Protein AF-A0A9D7FK17-F1 (afdb_monomer)

Foldseek 3Di:
DPDDADQADDPVDPDRHDLVVRLCCLQLVVVLVDDDDADPLRDDAPCSDPCNVVVNQLFLRNLVSVVVVVVVCCVVPVPDDDDDFAEAEEEEAEALAQFPAPLLDDVVNVVVLVVCVVVVVVVVVCVNVCCVVPVDPGLLNCVVVVVVLCVVLVHAYEYEYEQADDDPQRHYRHLVDPVVLVVLQVCVVPHHYAYAQDSCCLVPLVSVLVRQVSSCVSNVHHHQEYEYVVLDDDPPRVVVSSVVNNRQEYASADHQQDFGHSSSRQAKDFHQRPVVRDGDSRIYHYAGEEPNNCCPRVVHDLVCVCVRLVSSSVSCRVSSGYHYYYYYSNLLSCPPPNNNSVVSVSVSSVVSLDPFDKFWPVRDPLVLQQVQLVLWQQNDPLRRPVNCCVQQNRWIWTAGPSSQKIFIFRWDDDPQAIAGEQTPPRPATAITGNPYQDDLVRSLSNVVPPDPSHPYYDGHHDPSNDYCDHDPDHDDDDDDDDDRPPDPPVVCVPVD

pLDDT: mean 92.48, std 7.86, range [49.97, 98.88]

Sequence (496 aa):
MDTKAFFATHPKYVLPFDPFAASFYMVSRYEEHLPFIKDKHDRFEAAQSLAFQKGFLHKPIVNIYAKKIREILAEAFPELQFKDKKYEYVSTIDIDNAWAFKEKGFLRTTGALLRSLSRFDFHSIVERVSVLVNKNPDPFYMYDHLFEIQNKYKICTIYFFLLGDYAENDKNVSGSRRNFQTLIKSIADYCEVGIHPSYASNTDSSKLKLEKKRLEKIVRREITKSRQHFLKLSFPATYHDLIENDITDDYTMGFADEVGFRAGICSSFYYYDLNREIQTRLRIHPFAVMDATLRFYMKVQPAEVMSYVGPLIKEVKAVNGTFMSLWHNESISNMKPWEGWKEVYEDVVKQHIKLIKHLCHTEINKSKWDNTIKLSPEGIVYAASWYLDIVSPGWEALMDDDYKFIFPLCNRSKFGFSYLYQPHFTQQGGLFSISGFPSTNKVKQFLDAIPEKYKLIEINLNTSNHIDAFNTGKVSKRRTHHLSLRKPIEGYGKLF

Nearest PDB structures (foldseek):
  3fyp-assembly1_D  TM=4.568E-01  e=4.391E-02  Neisseria meningitidis serogroup B
  1j6p-assembly1_A  TM=3.642E-01  e=9.024E-01  Thermotoga maritima
  2hrw-assembly1_A  TM=3.237E-01  e=1.789E+00  Variovorax sp. Pal2
  1ve5-assembly1_B  TM=1.486E-01  e=3.976E+00  Thermus thermophilus HB8

Mean predicted aligned error: 10.63 Å

Secondary structure (DSSP, 8-state):
--S---SB--TTSSSSB-HHHHHHHHHTTGGGGS---B-TTSPBPGGGSHHHHTT-TTS-HHHHHHHHHHHHHHHH-TT-PPPPP--EEEEEEEES-S-SSTTS-HHHHHHHHHHHHHTT-HHHHHHHHHHHTTSS--TT--HHHHHHHHHHHT-EEEEEEE-PPS-SS--S--TT-HHHHHHHHHHHTTSEEEEE--GGGGT-HHHHHHHHHHHHHHHTS---EE--GGG---TTHHHHHHHHTT--EE---S-SSS-S-TTS-SS-EEEEETTTTEEEEEEE---SEEHHIIIIIS---GGGHHHHHHHHHHHHHHTT-EEEEEEETTGGG--TT-TTHHHHHHHHHHHHH---EEE-GGG--HHHHHHHHHHSTT--GGGSHHHHHHHSTT-EEEEETTTTEEEEE-EEEETTEEEE---TT---B--EESSSSPPHHHHHHHHHTS-TTEEEE---B-TT---S-BTTB-------------S-GGGGTT--

Solvent-accessible surface area (backbone atoms only — not comparable to full-atom values): 27833 Å² total; per-residue (Å²): 130,98,66,91,83,53,60,74,44,62,84,89,44,98,48,64,36,38,64,64,62,44,34,48,45,33,63,53,41,49,73,72,78,45,96,74,77,59,49,100,73,62,28,79,54,47,79,77,34,70,39,45,74,70,73,44,26,66,36,41,51,44,47,52,47,53,51,49,52,50,52,55,46,40,72,76,35,77,84,63,82,77,85,85,66,64,62,44,56,37,46,33,36,42,38,57,43,68,42,76,63,60,85,58,50,69,69,55,50,53,55,48,46,54,53,27,59,77,66,69,37,59,66,63,43,53,54,47,50,35,32,73,73,64,77,39,79,48,56,19,62,38,61,70,60,51,50,49,51,31,68,76,66,71,50,51,51,38,40,25,44,40,44,44,71,78,47,96,86,32,70,32,55,57,66,85,38,66,70,55,38,50,52,54,34,62,46,52,75,79,34,55,60,25,39,18,40,34,68,65,29,81,82,35,61,68,47,38,55,51,34,45,51,51,51,24,67,60,64,73,46,89,58,37,34,36,31,41,45,92,48,50,61,48,84,66,58,52,61,50,52,38,49,79,61,60,30,42,35,38,54,38,52,41,45,66,58,44,72,22,25,67,44,23,31,36,59,70,46,62,44,47,42,77,93,75,76,40,78,49,81,38,31,39,38,38,29,37,42,42,54,63,19,41,49,71,59,62,58,50,52,55,91,51,46,58,74,66,51,48,57,44,52,52,48,30,53,77,61,29,25,41,46,26,38,42,41,39,44,48,42,51,35,42,46,88,94,20,61,57,31,38,58,42,53,50,53,60,54,48,53,70,72,55,48,68,41,78,34,55,48,91,69,58,59,54,69,55,48,39,50,25,37,71,58,14,80,80,47,50,70,59,68,29,53,77,48,33,53,70,60,26,58,77,31,29,34,38,30,23,76,90,41,42,29,37,28,74,40,37,47,52,73,58,96,92,45,37,27,36,48,61,41,76,99,38,85,46,47,45,79,45,21,58,83,44,78,63,50,46,68,57,48,46,53,56,61,72,58,56,62,83,70,46,78,43,79,47,74,42,58,34,96,66,59,52,71,79,70,54,102,87,58,87,66,78,95,78,90,80,90,83,81,82,83,83,62,62,76,80,80,52,81,80,80,122

Radius of gyration: 27.22 Å; Cα contacts (8 Å, |Δi|>4): 845; chains: 1; bounding box: 62×68×88 Å

Structure (mmCIF, N/CA/C/O backbone):
data_AF-A0A9D7FK17-F1
#
_entry.id   AF-A0A9D7FK17-F1
#
loop_
_atom_site.group_PDB
_atom_site.id
_atom_site.type_symbol
_atom_site.label_atom_id
_atom_site.label_alt_id
_atom_site.label_comp_id
_atom_site.label_asym_id
_atom_site.label_entity_id
_atom_site.label_seq_id
_atom_site.pdbx_PDB_ins_code
_atom_site.Cartn_x
_atom_site.Cartn_y
_atom_site.Cartn_z
_atom_site.occupancy
_atom_site.B_iso_or_equiv
_atom_site.auth_seq_id
_atom_site.auth_comp_id
_atom_site.auth_asym_id
_atom_site.auth_atom_id
_atom_site.pdbx_PDB_model_num
ATOM 1 N N . MET A 1 1 ? -21.777 -17.647 12.965 1.00 49.97 1 MET A N 1
ATOM 2 C CA . MET A 1 1 ? -20.393 -17.346 12.533 1.00 49.97 1 MET A CA 1
ATOM 3 C C . MET A 1 1 ? -20.441 -16.873 11.087 1.00 49.97 1 MET A C 1
ATOM 5 O O . MET A 1 1 ? -20.529 -17.716 10.211 1.00 49.97 1 MET A O 1
ATOM 9 N N . ASP A 1 2 ? -20.344 -15.568 10.825 1.00 67.19 2 ASP A N 1
ATOM 10 C CA . ASP A 1 2 ? -20.391 -15.040 9.446 1.00 67.19 2 ASP A CA 1
ATOM 11 C C . ASP A 1 2 ? -18.986 -14.823 8.870 1.00 67.19 2 ASP A C 1
ATOM 13 O O . ASP A 1 2 ? -18.586 -13.719 8.507 1.00 67.19 2 ASP A O 1
ATOM 17 N N . THR A 1 3 ? -18.166 -15.875 8.837 1.00 79.94 3 THR A N 1
ATOM 18 C CA . THR A 1 3 ? -16.894 -15.825 8.100 1.00 79.94 3 THR A CA 1
ATOM 19 C C . THR A 1 3 ? -16.570 -17.182 7.494 1.00 79.94 3 THR A C 1
ATOM 21 O O . THR A 1 3 ? -16.987 -18.207 8.033 1.00 79.94 3 THR A O 1
ATOM 24 N N . LYS A 1 4 ? -15.854 -17.191 6.366 1.00 90.06 4 LYS A N 1
ATOM 25 C CA . LYS A 1 4 ? -15.410 -18.434 5.725 1.00 90.06 4 LYS A CA 1
ATOM 26 C C . LYS A 1 4 ? -14.343 -19.102 6.593 1.00 90.06 4 LYS A C 1
ATOM 28 O O . LYS A 1 4 ? -13.554 -18.414 7.224 1.00 90.06 4 LYS A O 1
ATOM 33 N N . ALA A 1 5 ? -14.348 -20.427 6.631 1.00 90.81 5 ALA A N 1
ATOM 34 C CA . ALA A 1 5 ? -13.408 -21.226 7.404 1.00 90.81 5 ALA A CA 1
ATOM 35 C C . ALA A 1 5 ? -13.151 -22.564 6.705 1.00 90.81 5 ALA A C 1
ATOM 37 O O . ALA A 1 5 ? -13.971 -23.020 5.905 1.00 90.81 5 ALA A O 1
ATOM 38 N N . PHE A 1 6 ? -12.010 -23.174 7.006 1.00 93.50 6 PHE A N 1
ATOM 39 C CA . PHE A 1 6 ? -11.590 -24.487 6.520 1.00 93.50 6 PHE A CA 1
ATOM 40 C C . PHE A 1 6 ? -10.740 -25.178 7.597 1.00 93.50 6 PHE A C 1
ATOM 42 O O . PHE A 1 6 ? -10.397 -24.540 8.588 1.00 93.50 6 PHE A O 1
ATOM 49 N N . PHE A 1 7 ? -10.458 -26.474 7.418 1.00 94.69 7 PHE A N 1
ATOM 50 C CA . PHE A 1 7 ? -9.985 -27.390 8.472 1.00 94.69 7 PHE A CA 1
ATOM 51 C C . PHE A 1 7 ? -11.002 -27.556 9.605 1.00 94.69 7 PHE A C 1
ATOM 53 O O . PHE A 1 7 ? -10.791 -27.100 10.724 1.00 94.69 7 PHE A O 1
ATOM 60 N N . ALA A 1 8 ? -12.138 -28.184 9.291 1.00 94.94 8 ALA A N 1
ATOM 61 C CA . ALA A 1 8 ? -13.199 -28.434 10.261 1.00 94.94 8 ALA A CA 1
ATOM 62 C C . ALA A 1 8 ? -12.698 -29.268 11.451 1.00 94.94 8 ALA A C 1
ATOM 64 O O . ALA A 1 8 ? -11.923 -30.211 11.289 1.00 94.94 8 ALA A O 1
ATOM 65 N N . THR A 1 9 ? -13.182 -28.936 12.641 1.00 94.38 9 THR A N 1
ATOM 66 C CA . THR A 1 9 ? -12.871 -29.637 13.892 1.00 94.38 9 THR A CA 1
ATOM 67 C C . THR A 1 9 ? -14.131 -30.295 14.452 1.00 94.38 9 THR A C 1
ATOM 69 O O . THR A 1 9 ? -15.254 -30.028 14.022 1.00 94.38 9 THR A O 1
ATOM 72 N N . HIS A 1 10 ? -13.959 -31.190 15.426 1.00 93.50 10 HIS A N 1
ATOM 73 C CA . HIS A 1 10 ? -15.095 -31.828 16.090 1.00 93.50 10 HIS A CA 1
ATOM 74 C C . HIS A 1 10 ? -15.960 -30.781 16.827 1.00 93.50 10 HIS A C 1
ATOM 76 O O . HIS A 1 10 ? -15.392 -29.951 17.541 1.00 93.50 10 HIS A O 1
ATOM 82 N N . PRO A 1 11 ? -17.307 -30.874 16.810 1.00 90.00 11 PRO A N 1
ATOM 83 C CA . PRO A 1 11 ? -18.213 -29.928 17.489 1.00 90.00 11 PRO A CA 1
ATOM 84 C C . PRO A 1 11 ? -18.028 -29.765 19.008 1.00 90.00 11 PRO A C 1
ATOM 86 O O . PRO A 1 11 ? -18.705 -28.952 19.624 1.00 90.00 11 PRO A O 1
ATOM 89 N N . LYS A 1 12 ? -17.140 -30.556 19.624 1.00 93.75 12 LYS A N 1
ATOM 90 C CA . LYS A 1 12 ? -16.821 -30.474 21.058 1.00 93.75 12 LYS A CA 1
ATOM 91 C C . LYS A 1 12 ? -15.860 -29.325 21.375 1.00 93.75 12 LYS A C 1
ATOM 93 O O . LYS A 1 12 ? -15.692 -28.981 22.538 1.00 93.75 12 LYS A O 1
ATOM 98 N N . TYR A 1 13 ? -15.166 -28.807 20.362 1.00 91.62 13 TYR A N 1
ATOM 99 C CA . TYR A 1 13 ? -14.212 -27.715 20.506 1.00 91.62 13 TYR A CA 1
ATOM 100 C C . TYR A 1 13 ? -14.910 -26.361 20.363 1.00 91.62 13 TYR A C 1
ATOM 102 O O . TYR A 1 13 ? -15.940 -26.247 19.705 1.00 91.62 13 TYR A O 1
ATOM 110 N N . VAL A 1 14 ? -14.314 -25.325 20.960 1.00 90.62 14 VAL A N 1
ATOM 111 C CA . VAL A 1 14 ? -14.868 -23.958 20.991 1.00 90.62 14 VAL A CA 1
ATOM 112 C C . VAL A 1 14 ? -15.071 -23.382 19.586 1.00 90.62 14 VAL A C 1
ATOM 114 O O . VAL A 1 14 ? -16.049 -22.687 19.320 1.00 90.62 14 VAL A O 1
ATOM 117 N N . LEU A 1 15 ? -14.145 -23.676 18.672 1.00 92.19 15 LEU A N 1
ATOM 118 C CA . LEU A 1 15 ? -14.232 -23.279 17.272 1.00 92.19 15 LEU A CA 1
ATOM 119 C C . LEU A 1 15 ? -14.550 -24.509 16.411 1.00 92.19 15 LEU A C 1
ATOM 121 O O . LEU A 1 15 ? -13.939 -25.553 16.638 1.00 92.19 15 LEU A O 1
ATOM 125 N N . PRO A 1 16 ? -15.428 -24.387 15.395 1.00 93.75 16 PRO A N 1
ATOM 126 C CA . PRO A 1 16 ? -15.792 -25.470 14.476 1.00 93.75 16 PRO A CA 1
ATOM 127 C C . PRO A 1 16 ? -14.741 -25.703 13.374 1.00 93.75 16 PRO A C 1
ATOM 129 O O . PRO A 1 16 ? -14.988 -26.436 12.417 1.00 93.75 16 PRO A O 1
ATOM 132 N N . PHE A 1 17 ? -13.588 -25.041 13.472 1.00 95.62 17 PHE A N 1
ATOM 133 C CA . PHE A 1 17 ? -12.439 -25.202 12.594 1.00 95.62 17 PHE A CA 1
ATOM 134 C C . PHE A 1 17 ? -11.143 -24.912 13.358 1.00 95.62 17 PHE A C 1
ATOM 136 O O . PHE A 1 17 ? -11.187 -24.315 14.437 1.00 95.62 17 PHE A O 1
ATOM 143 N N . ASP A 1 18 ? -10.004 -25.304 12.791 1.00 96.81 18 ASP A N 1
ATOM 144 C CA . ASP A 1 18 ? -8.677 -25.005 13.327 1.00 96.81 18 ASP A CA 1
ATOM 145 C C . ASP A 1 18 ? -8.167 -23.663 12.764 1.00 96.81 18 ASP A C 1
ATOM 147 O O . ASP A 1 18 ? -7.735 -23.592 11.605 1.00 96.81 18 ASP A O 1
ATOM 151 N N . PRO A 1 19 ? -8.201 -22.569 13.551 1.00 96.50 19 PRO A N 1
ATOM 152 C CA . PRO A 1 19 ? -7.758 -21.266 13.075 1.00 96.50 19 PRO A CA 1
ATOM 153 C C . PRO A 1 19 ? -6.241 -21.182 12.896 1.00 96.50 19 PRO A C 1
ATOM 155 O O . PRO A 1 19 ? -5.786 -20.327 12.136 1.00 96.50 19 PRO A O 1
ATOM 158 N N . PHE A 1 20 ? -5.454 -22.031 13.561 1.00 97.00 20 PHE A N 1
ATOM 159 C CA . PHE A 1 20 ? -3.999 -22.031 13.446 1.00 97.00 20 PHE A CA 1
ATOM 160 C C . PHE A 1 20 ? -3.571 -22.741 12.168 1.00 97.00 20 PHE A C 1
ATOM 162 O O . PHE A 1 20 ? -2.813 -22.157 11.396 1.00 97.00 20 PHE A O 1
ATOM 169 N N . ALA A 1 21 ? -4.128 -23.921 11.882 1.00 97.25 21 ALA A N 1
ATOM 170 C CA . ALA A 1 21 ? -3.894 -24.624 10.620 1.00 97.25 21 ALA A CA 1
ATOM 171 C C . ALA A 1 21 ? -4.374 -23.793 9.420 1.00 97.25 21 ALA A C 1
ATOM 173 O O . ALA A 1 21 ? -3.647 -23.636 8.437 1.00 97.25 21 ALA A O 1
ATOM 174 N N . ALA A 1 22 ? -5.563 -23.184 9.522 1.00 97.62 22 ALA A N 1
ATOM 175 C CA . ALA A 1 22 ? -6.087 -22.309 8.476 1.00 97.62 22 ALA A CA 1
ATOM 176 C C . ALA A 1 22 ? -5.193 -21.081 8.260 1.00 97.62 22 ALA A C 1
ATOM 178 O O . ALA A 1 22 ? -4.886 -20.737 7.121 1.00 97.62 22 ALA A O 1
ATOM 179 N N . SER A 1 23 ? -4.739 -20.438 9.341 1.00 98.19 23 SER A N 1
ATOM 180 C CA . SER A 1 23 ? -3.825 -19.296 9.239 1.00 98.19 23 SER A CA 1
ATOM 181 C C . SER A 1 23 ? -2.489 -19.702 8.634 1.00 98.19 23 SER A C 1
ATOM 183 O O . SER A 1 23 ? -2.023 -19.028 7.721 1.00 98.19 23 SER A O 1
ATOM 185 N N . PHE A 1 24 ? -1.908 -20.813 9.091 1.00 98.00 24 PHE A N 1
ATOM 186 C CA . PHE A 1 24 ? -0.643 -21.335 8.589 1.00 98.00 24 PHE A CA 1
ATOM 187 C C . PHE A 1 24 ? -0.712 -21.610 7.088 1.00 98.00 24 PHE A C 1
ATOM 189 O O . PHE A 1 24 ? 0.129 -21.099 6.360 1.00 98.00 24 PHE A O 1
ATOM 196 N N . TYR A 1 25 ? -1.744 -22.316 6.615 1.00 97.88 25 TYR A N 1
ATOM 197 C CA . TYR A 1 25 ? -1.961 -22.582 5.189 1.00 97.88 25 TYR A CA 1
ATOM 198 C C . TYR A 1 25 ? -1.993 -21.297 4.346 1.00 97.88 25 TYR A C 1
ATOM 200 O O . TYR A 1 25 ? -1.378 -21.236 3.281 1.00 97.88 25 TYR A O 1
ATOM 208 N N . MET A 1 26 ? -2.678 -20.254 4.836 1.00 98.12 26 MET A N 1
ATOM 209 C CA . MET A 1 26 ? -2.771 -18.976 4.127 1.00 98.12 26 MET A CA 1
ATOM 210 C C . MET A 1 26 ? -1.439 -18.221 4.103 1.00 98.12 26 MET A C 1
ATOM 212 O O . MET A 1 26 ? -1.030 -17.764 3.035 1.00 98.12 26 MET A O 1
ATOM 216 N N . VAL A 1 27 ? -0.771 -18.066 5.254 1.00 97.62 27 VAL A N 1
ATOM 217 C CA . VAL A 1 27 ? 0.423 -17.207 5.378 1.00 97.62 27 VAL A CA 1
ATOM 218 C C . VAL A 1 27 ? 1.696 -17.872 4.863 1.00 97.62 27 VAL A C 1
ATOM 220 O O . VAL A 1 27 ? 2.567 -17.173 4.355 1.00 97.62 27 VAL A O 1
ATOM 223 N N . SER A 1 28 ? 1.799 -19.203 4.925 1.00 97.38 28 SER A N 1
ATOM 224 C CA . SER A 1 28 ? 2.912 -19.941 4.310 1.00 97.38 28 SER A CA 1
ATOM 225 C C . SER A 1 28 ? 2.791 -20.031 2.790 1.00 97.38 28 SER A C 1
ATOM 227 O O . SER A 1 28 ? 3.717 -20.502 2.141 1.00 97.38 28 SER A O 1
ATOM 229 N N . ARG A 1 29 ? 1.658 -19.587 2.219 1.00 97.00 29 ARG A N 1
ATOM 230 C CA . ARG A 1 29 ? 1.316 -19.769 0.801 1.00 97.00 29 ARG A CA 1
ATOM 231 C C . ARG A 1 29 ? 1.427 -21.232 0.376 1.00 97.00 29 ARG A C 1
ATOM 233 O O . ARG A 1 29 ? 1.880 -21.516 -0.726 1.00 97.00 29 ARG A O 1
ATOM 240 N N . TYR A 1 30 ? 0.981 -22.157 1.230 1.00 96.62 30 TYR A N 1
ATOM 241 C CA . TYR A 1 30 ? 1.125 -23.602 1.018 1.00 96.62 30 TYR A CA 1
ATOM 242 C C . TYR A 1 30 ? 0.679 -24.057 -0.385 1.00 96.62 30 TYR A C 1
ATOM 244 O O . TYR A 1 30 ? 1.321 -24.897 -1.005 1.00 96.62 30 TYR A O 1
ATOM 252 N N . GLU A 1 31 ? -0.392 -23.462 -0.918 1.00 95.38 31 GLU A N 1
ATOM 253 C CA . GLU A 1 31 ? -0.903 -23.735 -2.270 1.00 95.38 31 GLU A CA 1
ATOM 254 C C . GLU A 1 31 ? 0.101 -23.454 -3.402 1.00 95.38 31 GLU A C 1
ATOM 256 O O . GLU A 1 31 ? 0.060 -24.127 -4.425 1.00 95.38 31 GLU A O 1
ATOM 261 N N . GLU A 1 32 ? 1.042 -22.529 -3.215 1.00 95.38 32 GLU A N 1
ATOM 262 C CA . GLU A 1 32 ? 2.062 -22.171 -4.211 1.00 95.38 32 GLU A CA 1
ATOM 263 C C . GLU A 1 32 ? 3.300 -23.081 -4.158 1.00 95.38 32 GLU A C 1
ATOM 265 O O . GLU A 1 32 ? 4.156 -23.021 -5.038 1.00 95.38 32 GLU A O 1
ATOM 270 N N . HIS A 1 33 ? 3.392 -23.946 -3.144 1.00 94.25 33 HIS A N 1
ATOM 271 C CA . HIS A 1 33 ? 4.369 -25.037 -3.098 1.00 94.25 33 HIS A CA 1
ATOM 272 C C . HIS A 1 33 ? 3.860 -26.302 -3.807 1.00 94.25 33 HIS A C 1
ATOM 274 O O . HIS A 1 33 ? 4.633 -27.228 -4.055 1.00 94.25 33 HIS A O 1
ATOM 280 N N . LEU A 1 34 ? 2.566 -26.352 -4.140 1.00 94.00 34 LEU A N 1
ATOM 281 C CA . LEU A 1 34 ? 1.963 -27.422 -4.929 1.00 94.00 34 LEU A CA 1
ATOM 282 C C . LEU A 1 34 ? 2.071 -27.109 -6.431 1.00 94.00 34 LEU A C 1
ATOM 284 O O . LEU A 1 34 ? 2.287 -25.959 -6.806 1.00 94.00 34 LEU A O 1
ATOM 288 N N . PRO A 1 35 ? 1.911 -28.100 -7.325 1.00 94.00 35 PRO A N 1
ATOM 289 C CA . PRO A 1 35 ? 1.859 -27.835 -8.759 1.00 94.00 35 PRO A CA 1
ATOM 290 C C . PRO A 1 35 ? 0.711 -26.883 -9.126 1.00 94.00 35 PRO A C 1
ATOM 292 O O . PRO A 1 35 ? -0.444 -27.137 -8.785 1.00 94.00 35 PRO A O 1
ATOM 295 N N . PHE A 1 36 ? 1.023 -25.821 -9.870 1.00 95.31 36 PHE A N 1
ATOM 296 C CA . PHE A 1 36 ? 0.054 -24.852 -10.384 1.00 95.31 36 PHE A CA 1
ATOM 297 C C . PHE A 1 36 ? 0.425 -24.403 -11.801 1.00 95.31 36 PHE A C 1
ATOM 299 O O . PHE A 1 36 ? 1.558 -24.589 -12.257 1.00 95.31 36 PHE A O 1
ATOM 306 N N . ILE A 1 37 ? -0.535 -23.806 -12.506 1.00 95.38 37 ILE A N 1
ATOM 307 C CA . ILE A 1 37 ? -0.317 -23.264 -13.848 1.00 95.38 37 ILE A CA 1
ATOM 308 C C . ILE A 1 37 ? 0.237 -21.853 -13.705 1.00 95.38 37 ILE A C 1
ATOM 310 O O . ILE A 1 37 ? -0.403 -20.970 -13.143 1.00 95.38 37 ILE A O 1
ATOM 314 N N . LYS A 1 38 ? 1.446 -21.642 -14.206 1.00 95.00 38 LYS A N 1
ATOM 315 C CA . LYS A 1 38 ? 2.088 -20.333 -14.182 1.00 95.00 38 LYS A CA 1
ATOM 316 C C . LYS A 1 38 ? 1.528 -19.426 -15.272 1.00 95.00 38 LYS A C 1
ATOM 318 O O . LYS A 1 38 ? 1.282 -19.885 -16.388 1.00 95.00 38 LYS A O 1
ATOM 323 N N . ASP A 1 39 ? 1.402 -18.137 -14.971 1.00 95.31 39 ASP A N 1
ATOM 324 C CA . ASP A 1 39 ? 1.144 -17.135 -16.004 1.00 95.31 39 ASP A CA 1
ATOM 325 C C . ASP A 1 39 ? 2.386 -16.895 -16.891 1.00 95.31 39 ASP A C 1
ATOM 327 O O . ASP A 1 39 ? 3.457 -17.474 -16.694 1.00 95.31 39 ASP A O 1
ATOM 331 N N . LYS A 1 40 ? 2.272 -15.986 -17.866 1.00 94.69 40 LYS A N 1
ATOM 332 C CA . LYS A 1 40 ? 3.372 -15.627 -18.785 1.00 94.69 40 LYS A CA 1
ATOM 333 C C . LYS A 1 40 ? 4.629 -15.047 -18.109 1.00 94.69 40 LYS A C 1
ATOM 335 O O . LYS A 1 40 ? 5.638 -14.854 -18.783 1.00 94.69 40 LYS A O 1
ATOM 340 N N . HIS A 1 41 ? 4.555 -14.706 -16.824 1.00 94.81 41 HIS A N 1
ATOM 341 C CA . HIS A 1 41 ? 5.641 -14.156 -16.014 1.00 94.81 41 HIS A CA 1
ATOM 342 C C . HIS A 1 41 ? 6.103 -15.126 -14.912 1.00 94.81 41 HIS A C 1
ATOM 344 O O . HIS A 1 41 ? 6.841 -14.723 -14.012 1.00 94.81 41 HIS A O 1
ATOM 350 N N . ASP A 1 42 ? 5.693 -16.394 -14.985 1.00 93.94 42 ASP A N 1
ATOM 351 C CA . ASP A 1 42 ? 5.939 -17.447 -13.998 1.00 93.94 42 ASP A CA 1
ATOM 352 C C . ASP A 1 42 ? 5.216 -17.269 -12.647 1.00 93.94 42 ASP A C 1
ATOM 354 O O . ASP A 1 42 ? 5.672 -17.802 -11.633 1.00 93.94 42 ASP A O 1
ATOM 358 N N . ARG A 1 43 ? 4.113 -16.514 -12.597 1.00 96.19 43 ARG A N 1
ATOM 359 C CA . ARG A 1 43 ? 3.419 -16.148 -11.348 1.00 96.19 43 ARG A CA 1
ATOM 360 C C . ARG A 1 43 ? 2.216 -17.045 -11.069 1.00 96.19 43 ARG A C 1
ATOM 362 O O . ARG A 1 43 ? 1.640 -17.639 -11.979 1.00 96.19 43 ARG A O 1
ATOM 369 N N . PHE A 1 44 ? 1.834 -17.100 -9.795 1.00 96.81 44 PHE A N 1
ATOM 370 C CA . PHE A 1 44 ? 0.607 -17.735 -9.316 1.00 96.81 44 PHE A CA 1
ATOM 371 C C . PHE A 1 44 ? -0.584 -16.770 -9.451 1.00 96.81 44 PHE A C 1
ATOM 373 O O . PHE A 1 44 ? -0.557 -15.677 -8.881 1.00 96.81 44 PHE A O 1
ATOM 380 N N . GLU A 1 45 ? -1.610 -17.167 -10.206 1.00 96.81 45 GLU A N 1
ATOM 381 C CA . GLU A 1 45 ? -2.797 -16.341 -10.488 1.00 96.81 45 GLU A CA 1
ATOM 382 C C . GLU A 1 45 ? -3.868 -16.461 -9.399 1.00 96.81 45 GLU A C 1
ATOM 384 O O . GLU A 1 45 ? -4.075 -17.529 -8.810 1.00 96.81 45 GLU A O 1
ATOM 389 N N . ALA A 1 46 ? -4.614 -15.379 -9.167 1.00 97.75 46 ALA A N 1
ATOM 390 C CA . ALA A 1 46 ? -5.636 -15.318 -8.129 1.00 97.75 46 ALA A CA 1
ATOM 391 C C . ALA A 1 46 ? -6.716 -16.387 -8.304 1.00 97.75 46 ALA A C 1
ATOM 393 O O . ALA A 1 46 ? -7.122 -16.998 -7.314 1.00 97.75 46 ALA A O 1
ATOM 394 N N . ALA A 1 47 ? -7.127 -16.673 -9.543 1.00 97.69 47 ALA A N 1
ATOM 395 C CA . ALA A 1 47 ? -8.169 -17.653 -9.865 1.00 97.69 47 ALA A CA 1
ATOM 396 C C . ALA A 1 47 ? -7.871 -19.079 -9.360 1.00 97.69 47 ALA A C 1
ATOM 398 O O . ALA A 1 47 ? -8.791 -19.860 -9.096 1.00 97.69 47 ALA A O 1
ATOM 399 N N . GLN A 1 48 ? -6.589 -19.417 -9.194 1.00 97.19 48 GLN A N 1
ATOM 400 C CA . GLN A 1 48 ? -6.152 -20.716 -8.680 1.00 97.19 48 GLN A CA 1
ATOM 401 C C . GLN A 1 48 ? -6.178 -20.781 -7.150 1.00 97.19 48 GLN A C 1
ATOM 403 O O . GLN A 1 48 ? -6.174 -21.876 -6.592 1.00 97.19 48 GLN A O 1
ATOM 408 N N . SER A 1 49 ? -6.249 -19.634 -6.470 1.00 97.62 49 SER A N 1
ATOM 409 C CA . SER A 1 49 ? -6.229 -19.586 -5.013 1.00 97.62 49 SER A CA 1
ATOM 410 C C . SER A 1 49 ? -7.515 -20.116 -4.386 1.00 97.62 49 SER A C 1
ATOM 412 O O . SER A 1 49 ? -8.627 -19.852 -4.864 1.00 97.62 49 SER A O 1
ATOM 414 N N . LEU A 1 50 ? -7.385 -20.765 -3.226 1.00 97.06 50 LEU A N 1
ATOM 415 C CA . LEU A 1 50 ? -8.537 -21.141 -2.399 1.00 97.06 50 LEU A CA 1
ATOM 416 C C . LEU A 1 50 ? -9.426 -19.922 -2.089 1.00 97.06 50 LEU A C 1
ATOM 418 O O . LEU A 1 50 ? -10.658 -20.018 -2.085 1.00 97.06 50 LEU A O 1
ATOM 422 N N . ALA A 1 51 ? -8.799 -18.768 -1.845 1.00 97.25 51 ALA A N 1
ATOM 423 C CA . ALA A 1 51 ? -9.475 -17.526 -1.495 1.00 97.25 51 ALA A CA 1
ATOM 424 C C . ALA A 1 51 ? -10.389 -17.012 -2.610 1.00 97.25 51 ALA A C 1
ATOM 426 O O . ALA A 1 51 ? -11.519 -16.600 -2.331 1.00 97.25 51 ALA A O 1
ATOM 427 N N . PHE A 1 52 ? -9.942 -17.077 -3.864 1.00 97.81 52 PHE A N 1
ATOM 428 C CA . PHE A 1 52 ? -10.764 -16.718 -5.015 1.00 97.81 52 PHE A CA 1
ATOM 429 C C . PHE A 1 52 ? -11.877 -17.746 -5.234 1.00 97.81 52 PHE A C 1
ATOM 431 O O . PHE A 1 52 ? -13.055 -17.389 -5.247 1.00 97.81 52 PHE A O 1
ATOM 438 N N . GLN A 1 53 ? -11.531 -19.036 -5.289 1.00 97.38 53 GLN A N 1
ATOM 439 C CA . GLN A 1 53 ? -12.481 -20.121 -5.569 1.00 97.38 53 GLN A CA 1
ATOM 440 C C . GLN A 1 53 ? -13.631 -20.207 -4.558 1.00 97.38 53 GLN A C 1
ATOM 442 O O . GLN A 1 53 ? -14.725 -20.670 -4.882 1.00 97.38 53 GLN A O 1
ATOM 447 N N . LYS A 1 54 ? -13.394 -19.792 -3.309 1.00 96.62 54 LYS A N 1
ATOM 448 C CA . LYS A 1 54 ? -14.398 -19.806 -2.234 1.00 96.62 54 LYS A CA 1
ATOM 449 C C . LYS A 1 54 ? -14.958 -18.419 -1.900 1.00 96.62 54 LYS A C 1
ATOM 451 O O . LYS A 1 54 ? -15.730 -18.300 -0.942 1.00 96.62 54 LYS A O 1
ATOM 456 N N . GLY A 1 55 ? -14.602 -17.391 -2.674 1.00 96.00 55 GLY A N 1
ATOM 457 C CA . GLY A 1 55 ? -15.181 -16.049 -2.584 1.00 96.00 55 GLY A CA 1
ATOM 458 C C . GLY A 1 55 ? -14.818 -15.281 -1.311 1.00 96.00 55 GLY A C 1
ATOM 459 O O . GLY A 1 55 ? -15.661 -14.575 -0.761 1.00 96.00 55 GLY A O 1
ATOM 460 N N . PHE A 1 56 ? -13.592 -15.434 -0.804 1.00 96.69 56 PHE A N 1
ATOM 461 C CA . PHE A 1 56 ? -13.087 -14.680 0.352 1.00 96.69 56 PHE A CA 1
ATOM 462 C C . PHE A 1 56 ? -11.787 -13.913 0.090 1.00 96.69 56 PHE A C 1
ATOM 464 O O . PHE A 1 56 ? -11.218 -13.365 1.029 1.00 96.69 56 PHE A O 1
ATOM 471 N N . LEU A 1 57 ? -11.348 -13.801 -1.167 1.00 97.88 57 LEU A N 1
ATOM 472 C CA . LEU A 1 57 ? -10.140 -13.062 -1.556 1.00 97.88 57 LEU A CA 1
ATOM 473 C C . LEU A 1 57 ? -10.090 -11.621 -1.009 1.00 97.88 57 LEU A C 1
ATOM 475 O O . LEU A 1 57 ? -9.037 -11.127 -0.614 1.00 97.88 57 LEU A O 1
ATOM 479 N N . HIS A 1 58 ? -11.244 -10.963 -0.913 1.00 98.00 58 HIS A N 1
ATOM 480 C CA . HIS A 1 58 ? -11.373 -9.593 -0.407 1.00 98.00 58 HIS A CA 1
ATOM 481 C C . HIS A 1 58 ? -11.485 -9.497 1.124 1.00 98.00 58 HIS A C 1
ATOM 483 O O . HIS A 1 58 ? -11.839 -8.442 1.646 1.00 98.00 58 HIS A O 1
ATOM 489 N N . LYS A 1 59 ? -11.226 -10.581 1.866 1.00 97.56 59 LYS A N 1
ATOM 490 C CA . LYS A 1 59 ? -11.265 -10.613 3.333 1.00 97.56 59 LYS A CA 1
ATOM 491 C C . LYS A 1 59 ? -9.868 -10.903 3.895 1.00 97.56 59 LYS A C 1
ATOM 493 O O . LYS A 1 59 ? -9.267 -11.901 3.497 1.00 97.56 59 LYS A O 1
ATOM 498 N N . PRO A 1 60 ? -9.365 -10.124 4.871 1.00 97.94 60 PRO A N 1
ATOM 499 C CA . PRO A 1 60 ? -8.141 -10.458 5.593 1.00 97.94 60 PRO A CA 1
ATOM 500 C C . PRO A 1 60 ? -8.462 -11.550 6.627 1.00 97.94 60 PRO A C 1
ATOM 502 O O . PRO A 1 60 ? -8.521 -11.309 7.834 1.00 97.94 60 PRO A O 1
ATOM 505 N N . ILE A 1 61 ? -8.776 -12.750 6.135 1.00 97.75 61 ILE A N 1
ATOM 506 C CA . ILE A 1 61 ? -9.369 -13.840 6.908 1.00 97.75 61 ILE A CA 1
ATOM 507 C C . ILE A 1 61 ? -8.524 -14.241 8.124 1.00 97.75 61 ILE A C 1
ATOM 509 O O . ILE A 1 61 ? -9.072 -14.484 9.196 1.00 97.75 61 ILE A O 1
ATOM 513 N N . VAL A 1 62 ? -7.197 -14.192 8.008 1.00 98.38 62 VAL A N 1
ATOM 514 C CA . VAL A 1 62 ? -6.266 -14.485 9.105 1.00 98.38 62 VAL A CA 1
ATOM 515 C C . VAL A 1 62 ? -6.382 -13.436 10.215 1.00 98.38 62 VAL A C 1
ATOM 517 O O . VAL A 1 62 ? -6.429 -13.775 11.397 1.00 98.38 62 VAL A O 1
ATOM 520 N N . ASN A 1 63 ? -6.522 -12.153 9.863 1.00 97.88 63 ASN A N 1
ATOM 521 C CA . ASN A 1 63 ? -6.779 -11.095 10.843 1.00 97.88 63 ASN A CA 1
ATOM 522 C C . ASN A 1 63 ? -8.148 -11.262 11.516 1.00 97.88 63 ASN A C 1
ATOM 524 O O . ASN A 1 63 ? -8.280 -11.012 12.715 1.00 97.88 63 ASN A O 1
ATOM 528 N N . ILE A 1 64 ? -9.161 -11.702 10.762 1.00 97.44 64 ILE A N 1
ATOM 529 C CA . ILE A 1 64 ? -10.496 -11.997 11.298 1.00 97.44 64 ILE A CA 1
ATOM 530 C C . ILE A 1 64 ? -10.419 -13.160 12.297 1.00 97.44 64 ILE A C 1
ATOM 532 O O . ILE A 1 64 ? -11.009 -13.071 13.374 1.00 97.44 64 ILE A O 1
ATOM 536 N N . TYR A 1 65 ? -9.665 -14.221 11.995 1.00 97.50 65 TYR A N 1
ATOM 537 C CA . TYR A 1 65 ? -9.433 -15.328 12.928 1.00 97.50 65 TYR A CA 1
ATOM 538 C C . TYR A 1 65 ? -8.722 -14.861 14.201 1.00 97.50 65 TYR A C 1
ATOM 540 O O . TYR A 1 65 ? -9.186 -15.161 15.299 1.00 97.50 65 TYR A O 1
ATOM 548 N N . ALA A 1 66 ? -7.658 -14.063 14.075 1.00 95.81 66 ALA A N 1
ATOM 549 C CA . ALA A 1 66 ? -6.934 -13.516 15.223 1.00 95.81 66 ALA A CA 1
ATOM 550 C C . ALA A 1 66 ? -7.835 -12.650 16.122 1.00 95.81 66 ALA A C 1
ATOM 552 O O . ALA A 1 66 ? -7.780 -12.757 17.348 1.00 95.81 66 ALA A O 1
ATOM 553 N N . LYS A 1 67 ? -8.712 -11.829 15.526 1.00 93.81 67 LYS A N 1
ATOM 554 C CA . LYS A 1 67 ? -9.697 -11.027 16.266 1.00 93.81 67 LYS A CA 1
ATOM 555 C C . LYS A 1 67 ? -10.681 -11.905 17.046 1.00 93.81 67 LYS A C 1
ATOM 557 O O . LYS A 1 67 ? -10.944 -11.609 18.206 1.00 93.81 67 LYS A O 1
ATOM 562 N N . LYS A 1 68 ? -11.164 -12.998 16.449 1.00 93.00 68 LYS A N 1
ATOM 563 C CA . LYS A 1 68 ? -12.053 -13.957 17.126 1.00 93.00 68 LYS A CA 1
ATOM 564 C C . LYS A 1 68 ? -11.367 -14.690 18.272 1.00 93.00 68 LYS A C 1
ATOM 566 O O . LYS A 1 68 ? -11.952 -14.835 19.336 1.00 93.00 68 LYS A O 1
ATOM 571 N N . ILE A 1 69 ? -10.124 -15.131 18.070 1.00 94.81 69 ILE A N 1
ATOM 572 C CA . ILE A 1 69 ? -9.332 -15.753 19.139 1.00 94.81 69 ILE A CA 1
ATOM 573 C C . ILE A 1 69 ? -9.181 -14.771 20.304 1.00 94.81 69 ILE A C 1
ATOM 575 O O . ILE A 1 69 ? -9.387 -15.155 21.448 1.00 94.81 69 ILE A O 1
ATOM 579 N N . ARG A 1 70 ? -8.893 -13.493 20.022 1.00 93.31 70 ARG A N 1
ATOM 580 C CA . ARG A 1 70 ? -8.840 -12.444 21.049 1.00 93.31 70 ARG A CA 1
ATOM 581 C C . ARG A 1 70 ? -10.160 -12.310 21.815 1.00 93.31 70 ARG A C 1
ATOM 583 O O . ARG A 1 70 ? -10.118 -12.196 23.030 1.00 93.31 70 ARG A O 1
ATOM 590 N N . GLU A 1 71 ? -11.299 -12.304 21.124 1.00 92.19 71 GLU A N 1
ATOM 591 C CA . GLU A 1 71 ? -12.628 -12.207 21.752 1.00 92.19 71 GLU A CA 1
ATOM 592 C C . GLU A 1 71 ? -12.894 -13.395 22.691 1.00 92.19 71 GLU A C 1
ATOM 594 O O . GLU A 1 71 ? -13.248 -13.183 23.846 1.00 92.19 71 GLU A O 1
ATOM 599 N N . ILE A 1 72 ? -12.614 -14.622 22.239 1.00 94.19 72 ILE A N 1
ATOM 600 C CA . ILE A 1 72 ? -12.750 -15.846 23.049 1.00 94.19 72 ILE A CA 1
ATOM 601 C C . ILE A 1 72 ? -11.823 -15.811 24.270 1.00 94.19 72 ILE A C 1
ATOM 603 O O . ILE A 1 72 ? -12.231 -16.153 25.376 1.00 94.19 72 ILE A O 1
ATOM 607 N N . LEU A 1 73 ? -10.567 -15.399 24.082 1.00 95.25 73 LEU A N 1
ATOM 608 C CA . LEU A 1 73 ? -9.600 -15.309 25.174 1.00 95.25 73 LEU A CA 1
ATOM 609 C C . LEU A 1 73 ? -9.977 -14.225 26.188 1.00 95.25 73 LEU A C 1
ATOM 611 O O . LEU A 1 73 ? -9.793 -14.443 27.376 1.00 95.25 73 LEU A O 1
ATOM 615 N N . ALA A 1 74 ? -10.509 -13.086 25.745 1.00 93.56 74 ALA A N 1
ATOM 616 C CA . ALA A 1 74 ? -10.957 -12.021 26.641 1.00 93.56 74 ALA A CA 1
ATOM 617 C C . ALA A 1 74 ? -12.192 -12.428 27.463 1.00 93.56 74 ALA A C 1
ATOM 619 O O . ALA A 1 74 ? -12.329 -12.002 28.606 1.00 93.56 74 ALA A O 1
ATOM 620 N N . GLU A 1 75 ? -13.079 -13.252 26.897 1.00 93.44 75 GLU A N 1
ATOM 621 C CA . GLU A 1 75 ? -14.225 -13.816 27.619 1.00 93.44 75 GLU A CA 1
ATOM 622 C C . GLU A 1 75 ? -13.782 -14.847 28.667 1.00 93.44 75 GLU A C 1
ATOM 624 O O . GLU A 1 75 ? -14.267 -14.830 29.796 1.00 93.44 75 GLU A O 1
ATOM 629 N N . ALA A 1 76 ? -12.834 -15.720 28.311 1.00 95.06 76 ALA A N 1
ATOM 630 C CA . ALA A 1 76 ? -12.329 -16.760 29.206 1.00 95.06 76 ALA A CA 1
ATOM 631 C C . ALA A 1 76 ? -11.360 -16.236 30.283 1.00 95.06 76 ALA A C 1
ATOM 633 O O . ALA A 1 76 ? -11.303 -16.803 31.373 1.00 95.06 76 ALA A O 1
ATOM 634 N N . PHE A 1 77 ? -10.608 -15.172 29.983 1.00 96.00 77 PHE A N 1
ATOM 635 C CA . PHE A 1 77 ? -9.568 -14.591 30.839 1.00 96.00 77 PHE A CA 1
ATOM 636 C C . PHE A 1 77 ? -9.713 -13.056 30.894 1.00 96.00 77 PHE A C 1
ATOM 638 O O . PHE A 1 77 ? -8.993 -12.344 30.185 1.00 96.00 77 PHE A O 1
ATOM 645 N N . PRO A 1 78 ? -10.642 -12.510 31.704 1.00 92.56 78 PRO A N 1
ATOM 646 C CA . PRO A 1 78 ? -10.927 -11.069 31.754 1.00 92.56 78 PRO A CA 1
ATOM 647 C C . PRO A 1 78 ? -9.734 -10.185 32.154 1.00 92.56 78 PRO A C 1
ATOM 649 O O . PRO A 1 78 ? -9.699 -8.996 31.836 1.00 92.56 78 PRO A O 1
ATOM 652 N N . GLU A 1 79 ? -8.749 -10.747 32.852 1.00 94.50 79 GLU A N 1
ATOM 653 C CA . GLU A 1 79 ? -7.500 -10.091 33.240 1.00 94.50 79 GLU A CA 1
ATOM 654 C C . GLU A 1 79 ? -6.472 -9.981 32.101 1.00 94.50 79 GLU A C 1
ATOM 656 O O . GLU A 1 79 ? -5.500 -9.226 32.215 1.00 94.50 79 GLU A O 1
ATOM 661 N N . LEU A 1 80 ? -6.665 -10.710 30.996 1.00 94.12 80 LEU A N 1
ATOM 662 C CA . LEU A 1 80 ? -5.744 -10.714 29.866 1.00 94.12 80 LEU A CA 1
ATOM 663 C C . LEU A 1 80 ? -5.822 -9.391 29.096 1.00 94.12 80 LEU A C 1
ATOM 665 O O . LEU A 1 80 ? -6.788 -9.091 28.394 1.00 94.12 80 LEU A O 1
ATOM 669 N N . GLN A 1 81 ? -4.753 -8.601 29.181 1.00 89.31 81 GLN A N 1
ATOM 670 C CA . GLN A 1 81 ? -4.663 -7.325 28.479 1.00 89.31 81 GLN A CA 1
ATOM 671 C C . GLN A 1 81 ? -4.105 -7.496 27.067 1.00 89.31 81 GLN A C 1
ATOM 673 O O . GLN A 1 81 ? -2.991 -7.983 26.861 1.00 89.31 81 GLN A O 1
ATOM 678 N N . PHE A 1 82 ? -4.855 -7.010 26.081 1.00 87.50 82 PHE A N 1
ATOM 679 C CA . PHE A 1 82 ? -4.412 -6.952 24.693 1.00 87.50 82 PHE A CA 1
ATOM 680 C C . PHE A 1 82 ? -3.914 -5.555 24.342 1.00 87.50 82 PHE A C 1
ATOM 682 O O . PHE A 1 82 ? -4.502 -4.549 24.728 1.00 87.50 82 PHE A O 1
ATOM 689 N N . LYS A 1 83 ? -2.846 -5.489 23.544 1.00 85.94 83 LYS A N 1
ATOM 690 C CA . LYS A 1 83 ? -2.430 -4.226 22.933 1.00 85.94 83 LYS A CA 1
ATOM 691 C C . LYS A 1 83 ? -3.389 -3.871 21.805 1.00 85.94 83 LYS A C 1
ATOM 693 O O . LYS A 1 83 ? -3.572 -4.659 20.874 1.00 85.94 83 LYS A O 1
ATOM 698 N N . ASP A 1 84 ? -3.941 -2.667 21.861 1.00 80.12 84 ASP A N 1
ATOM 699 C CA . ASP A 1 84 ? -4.744 -2.143 20.767 1.00 80.12 84 ASP A CA 1
ATOM 700 C C . ASP A 1 84 ? -3.867 -1.805 19.564 1.00 80.12 84 ASP A C 1
ATOM 702 O O . ASP A 1 84 ? -2.896 -1.049 19.653 1.00 80.12 84 ASP A O 1
ATOM 706 N N . LYS A 1 85 ? -4.241 -2.367 18.416 1.00 83.94 85 LYS A N 1
ATOM 707 C CA . LYS A 1 85 ? -3.713 -1.959 17.116 1.00 83.94 85 LYS A CA 1
ATOM 708 C C . LYS A 1 85 ? -4.540 -0.807 16.570 1.00 83.94 85 LYS A C 1
ATOM 710 O O . LYS A 1 85 ? -5.738 -0.707 16.842 1.00 83.94 85 LYS A O 1
ATOM 715 N N . LYS A 1 86 ? -3.903 0.032 15.761 1.00 85.81 86 LYS A N 1
ATOM 716 C CA . LYS A 1 86 ? -4.565 1.092 15.004 1.00 85.81 86 LYS A CA 1
ATOM 717 C C . LYS A 1 86 ? -4.460 0.773 13.525 1.00 85.81 86 LYS A C 1
ATOM 719 O O . LYS A 1 86 ? -3.486 0.174 13.089 1.00 85.81 86 LYS A O 1
ATOM 724 N N . TYR A 1 87 ? -5.479 1.182 12.783 1.00 89.88 87 TYR A N 1
ATOM 725 C CA . TYR A 1 87 ? -5.421 1.172 11.333 1.00 89.88 87 TYR A CA 1
ATOM 726 C C . TYR A 1 87 ? -4.240 2.013 10.836 1.00 89.88 87 TYR A C 1
ATOM 728 O O . TYR A 1 87 ? -4.045 3.144 11.287 1.00 89.88 87 TYR A O 1
ATOM 736 N N . GLU A 1 88 ? -3.511 1.477 9.866 1.00 91.94 88 GLU A N 1
ATOM 737 C CA . GLU A 1 88 ? -2.394 2.148 9.209 1.00 91.94 88 GLU A CA 1
ATOM 738 C C . GLU A 1 88 ? -2.576 2.123 7.693 1.00 91.94 88 GLU A C 1
ATOM 740 O O . GLU A 1 88 ? -3.192 1.212 7.137 1.00 91.94 88 GLU A O 1
ATOM 745 N N . TYR A 1 89 ? -2.024 3.127 7.019 1.00 95.50 89 TYR A N 1
ATOM 746 C CA . TYR A 1 89 ? -1.917 3.150 5.566 1.00 95.50 89 TYR A CA 1
ATOM 747 C C . TYR A 1 89 ? -0.467 3.341 5.160 1.00 95.50 89 TYR A C 1
ATOM 749 O O . TYR A 1 89 ? 0.205 4.249 5.656 1.00 95.50 89 TYR A O 1
ATOM 757 N N . VAL A 1 90 ? -0.021 2.510 4.227 1.00 97.25 90 VAL A N 1
ATOM 758 C CA . VAL A 1 90 ? 1.298 2.617 3.613 1.00 97.25 90 VAL A CA 1
ATOM 759 C C . VAL A 1 90 ? 1.110 2.687 2.105 1.00 97.25 90 VAL A C 1
ATOM 761 O O . VAL A 1 90 ? 0.589 1.758 1.488 1.00 97.25 90 VAL A O 1
ATOM 764 N N . SER A 1 91 ? 1.531 3.802 1.518 1.00 97.56 91 SER A N 1
ATOM 765 C CA . SER A 1 91 ? 1.652 3.923 0.068 1.00 97.56 91 SER A CA 1
ATOM 766 C C . SER A 1 91 ? 3.013 3.389 -0.354 1.00 97.56 91 SER A C 1
ATOM 768 O O . SER A 1 91 ? 4.013 3.589 0.336 1.00 97.56 91 SER A O 1
ATOM 770 N N . THR A 1 92 ? 3.086 2.711 -1.486 1.00 98.62 92 THR A N 1
ATOM 771 C CA . THR A 1 92 ? 4.367 2.273 -2.030 1.00 98.62 92 THR A CA 1
ATOM 772 C C . THR A 1 92 ? 4.437 2.592 -3.511 1.00 98.62 92 THR A C 1
ATOM 774 O O . THR A 1 92 ? 3.448 2.404 -4.218 1.00 98.62 92 THR A O 1
ATOM 777 N N . ILE A 1 93 ? 5.582 3.113 -3.952 1.00 98.56 93 ILE A N 1
ATOM 778 C CA . ILE A 1 93 ? 5.772 3.621 -5.309 1.00 98.56 93 ILE A CA 1
ATOM 779 C C . ILE A 1 93 ? 6.929 2.884 -5.985 1.00 98.56 93 ILE A C 1
ATOM 781 O O . ILE A 1 93 ? 8.073 2.990 -5.535 1.00 98.56 93 ILE A O 1
ATOM 785 N N . ASP A 1 94 ? 6.642 2.204 -7.087 1.00 98.56 94 ASP A N 1
ATOM 786 C CA . ASP A 1 94 ? 7.638 1.527 -7.914 1.00 98.56 94 ASP A CA 1
ATOM 787 C C . ASP A 1 94 ? 8.101 2.466 -9.031 1.00 98.56 94 ASP A C 1
ATOM 789 O O . ASP A 1 94 ? 7.304 3.075 -9.752 1.00 98.56 94 ASP A O 1
ATOM 793 N N . ILE A 1 95 ? 9.419 2.640 -9.133 1.00 97.75 95 ILE A N 1
ATOM 794 C CA . ILE A 1 95 ? 10.064 3.526 -10.103 1.00 97.75 95 ILE A CA 1
ATOM 795 C C . ILE A 1 95 ? 10.688 2.684 -11.215 1.00 97.75 95 ILE A C 1
ATOM 797 O O . ILE A 1 95 ? 11.913 2.535 -11.295 1.00 97.75 95 ILE A O 1
ATOM 801 N N . ASP A 1 96 ? 9.834 2.174 -12.099 1.00 95.62 96 ASP A N 1
ATOM 802 C CA . ASP A 1 96 ? 10.233 1.423 -13.299 1.00 95.62 96 ASP A CA 1
ATOM 803 C C . ASP A 1 96 ? 10.833 2.339 -14.362 1.00 95.62 96 ASP A C 1
ATOM 805 O O . ASP A 1 96 ? 11.777 1.992 -15.078 1.00 95.62 96 ASP A O 1
ATOM 809 N N . ASN A 1 97 ? 10.291 3.554 -14.456 1.00 94.75 97 ASN A N 1
ATOM 810 C CA . ASN A 1 97 ? 10.750 4.600 -15.352 1.00 94.75 97 ASN A CA 1
ATOM 811 C C . ASN A 1 97 ? 10.748 5.942 -14.624 1.00 94.75 97 ASN A C 1
ATOM 813 O O . ASN A 1 97 ? 9.711 6.581 -14.480 1.00 94.75 97 ASN A O 1
ATOM 817 N N . ALA A 1 98 ? 11.932 6.428 -14.249 1.00 95.81 98 ALA A N 1
ATOM 818 C CA . ALA A 1 98 ? 12.043 7.720 -13.569 1.00 95.81 98 ALA A CA 1
ATOM 819 C C . ALA A 1 98 ? 11.665 8.933 -14.452 1.00 95.81 98 ALA A C 1
ATOM 821 O O . ALA A 1 98 ? 11.314 9.999 -13.956 1.00 95.81 98 ALA A O 1
ATOM 822 N N . TRP A 1 99 ? 11.719 8.755 -15.773 1.00 96.00 99 TRP A N 1
ATOM 823 C CA . TRP A 1 99 ? 11.318 9.738 -16.781 1.00 96.00 99 TRP A CA 1
ATOM 824 C C . TRP A 1 99 ? 10.636 9.028 -17.949 1.00 96.00 99 TRP A C 1
ATOM 826 O O . TRP A 1 99 ? 10.998 7.888 -18.270 1.00 96.00 99 TRP A O 1
ATOM 836 N N . ALA A 1 100 ? 9.718 9.710 -18.631 1.00 93.88 100 ALA A N 1
ATOM 837 C CA . ALA A 1 100 ? 9.133 9.247 -19.886 1.00 93.88 100 ALA A CA 1
ATOM 838 C C . ALA A 1 100 ? 10.083 9.525 -21.060 1.00 93.88 100 ALA A C 1
ATOM 840 O O . ALA A 1 100 ? 10.326 8.656 -21.908 1.00 93.88 100 ALA A O 1
ATOM 841 N N . PHE A 1 101 ? 10.667 10.729 -21.091 1.00 94.06 101 PHE A N 1
ATOM 842 C CA . PHE A 1 101 ? 11.432 11.234 -22.231 1.00 94.06 101 PHE A CA 1
ATOM 843 C C . PHE A 1 101 ? 12.842 11.694 -21.859 1.00 94.06 101 PHE A C 1
ATOM 845 O O . PHE A 1 101 ? 13.795 11.351 -22.569 1.00 94.06 101 PHE A O 1
ATOM 852 N N . LYS A 1 102 ? 12.998 12.450 -20.766 1.00 92.81 102 LYS A N 1
ATOM 853 C CA . LYS A 1 102 ? 14.309 12.945 -20.318 1.00 92.81 102 LYS A CA 1
ATOM 854 C C . LYS A 1 102 ? 15.208 11.791 -19.869 1.00 92.81 102 LYS A C 1
ATOM 856 O O . LYS A 1 102 ? 14.748 10.694 -19.574 1.00 92.81 102 LYS A O 1
ATOM 861 N N . GLU A 1 103 ? 16.522 12.017 -19.877 1.00 92.25 103 GLU A N 1
ATOM 862 C CA . GLU A 1 103 ? 17.547 11.070 -19.391 1.00 92.25 103 GLU A CA 1
ATOM 863 C C . GLU A 1 103 ? 17.644 9.706 -20.121 1.00 92.25 103 GLU A C 1
ATOM 865 O O . GLU A 1 103 ? 18.553 8.916 -19.849 1.00 92.25 103 GLU A O 1
ATOM 870 N N . LYS A 1 104 ? 16.786 9.427 -21.117 1.00 89.25 104 LYS A N 1
ATOM 871 C CA . LYS A 1 104 ? 16.799 8.176 -21.903 1.00 89.25 104 LYS A CA 1
ATOM 872 C C . LYS A 1 104 ? 17.986 8.074 -22.876 1.00 89.25 104 LYS A C 1
ATOM 874 O O . LYS A 1 104 ? 18.319 6.978 -23.320 1.00 89.25 104 LYS A O 1
ATOM 879 N N . GLY A 1 105 ? 18.671 9.182 -23.163 1.00 87.88 105 GLY A N 1
ATOM 880 C CA . GLY A 1 105 ? 19.833 9.238 -24.057 1.00 87.88 105 GLY A CA 1
ATOM 881 C C . GLY A 1 105 ? 19.480 9.249 -25.552 1.00 87.88 105 GLY A C 1
ATOM 882 O O . GLY A 1 105 ? 18.366 8.921 -25.952 1.00 87.88 105 GLY A O 1
ATOM 883 N N . PHE A 1 106 ? 20.456 9.630 -26.383 1.00 87.31 106 PHE A N 1
ATOM 884 C CA . PHE A 1 106 ? 20.247 9.937 -27.804 1.00 87.31 106 PHE A CA 1
ATOM 885 C C . PHE A 1 106 ? 19.656 8.770 -28.609 1.00 87.31 106 PHE A C 1
ATOM 887 O O . PHE A 1 106 ? 18.628 8.938 -29.255 1.00 87.31 106 PHE A O 1
ATOM 894 N N . LEU A 1 107 ? 20.243 7.570 -28.515 1.00 87.75 107 LEU A N 1
ATOM 895 C CA . LEU A 1 107 ? 19.804 6.402 -29.294 1.00 87.75 107 LEU A CA 1
ATOM 896 C C . LEU A 1 107 ? 18.332 6.037 -29.040 1.00 87.75 107 LEU A C 1
ATOM 898 O O . LEU A 1 107 ? 17.577 5.805 -29.985 1.00 87.75 107 LEU A O 1
ATOM 902 N N . ARG A 1 108 ? 17.900 6.028 -27.769 1.00 87.25 108 ARG A N 1
ATOM 903 C CA . ARG A 1 108 ? 16.511 5.712 -27.393 1.00 87.25 108 ARG A CA 1
ATOM 904 C C . ARG A 1 108 ? 15.545 6.789 -27.874 1.00 87.25 108 ARG A C 1
ATOM 906 O O . ARG A 1 108 ? 14.471 6.460 -28.371 1.00 87.25 108 ARG A O 1
ATOM 913 N N . THR A 1 109 ? 15.932 8.055 -27.758 1.00 89.19 109 THR A N 1
ATOM 914 C CA . THR A 1 109 ? 15.126 9.186 -28.226 1.00 89.19 109 THR A CA 1
ATOM 915 C C . THR A 1 109 ? 14.941 9.154 -29.740 1.00 89.19 109 THR A C 1
ATOM 917 O O . THR A 1 109 ? 13.805 9.219 -30.207 1.00 89.19 109 THR A O 1
ATOM 920 N N . THR A 1 110 ? 16.019 8.979 -30.505 1.00 88.88 110 THR A N 1
ATOM 921 C CA . THR A 1 110 ? 15.966 8.921 -31.973 1.00 88.88 110 THR A CA 1
ATOM 922 C C . THR A 1 110 ? 15.166 7.714 -32.455 1.00 88.88 110 THR A C 1
ATOM 924 O O . THR A 1 110 ? 14.283 7.860 -33.296 1.00 88.88 110 THR A O 1
ATOM 927 N N . GLY A 1 111 ? 15.390 6.530 -31.874 1.00 90.06 111 GLY A N 1
ATOM 928 C CA . GLY A 1 111 ? 14.616 5.332 -32.213 1.00 90.06 111 GLY A CA 1
ATOM 929 C C . GLY A 1 111 ? 13.120 5.471 -31.905 1.00 90.06 111 GLY A C 1
ATOM 930 O O . GLY A 1 111 ? 12.285 4.991 -32.671 1.00 90.06 111 GLY A O 1
ATOM 931 N N . ALA A 1 112 ? 12.763 6.157 -30.814 1.00 88.62 112 ALA A N 1
ATOM 932 C CA . ALA A 1 112 ? 11.368 6.446 -30.493 1.00 88.62 112 ALA A CA 1
ATOM 933 C C . ALA A 1 112 ? 10.739 7.443 -31.480 1.00 88.62 112 ALA A C 1
ATOM 935 O O . ALA A 1 112 ? 9.617 7.214 -31.920 1.00 88.62 112 ALA A O 1
ATOM 936 N N . LEU A 1 113 ? 11.463 8.496 -31.878 1.00 89.88 113 LEU A N 1
ATOM 937 C CA . LEU A 1 113 ? 10.997 9.460 -32.883 1.00 89.88 113 LEU A CA 1
ATOM 938 C C . LEU A 1 113 ? 10.768 8.799 -34.247 1.00 89.88 113 LEU A C 1
ATOM 940 O O . LEU A 1 113 ? 9.704 8.982 -34.830 1.00 89.88 113 LEU A O 1
ATOM 944 N N . LEU A 1 114 ? 11.712 7.978 -34.723 1.00 91.31 114 LEU A N 1
ATOM 945 C CA . LEU A 1 114 ? 11.566 7.232 -35.981 1.00 91.31 114 LEU A CA 1
ATOM 946 C C . LEU A 1 114 ? 10.357 6.290 -35.952 1.00 91.31 114 LEU A C 1
ATOM 948 O O . LEU A 1 114 ? 9.628 6.187 -36.934 1.00 91.31 114 LEU A O 1
ATOM 952 N N . ARG A 1 115 ? 10.109 5.635 -34.811 1.00 92.06 115 ARG A N 1
ATOM 953 C CA . ARG A 1 115 ? 8.941 4.765 -34.619 1.00 92.06 115 ARG A CA 1
ATOM 954 C C . ARG A 1 115 ? 7.625 5.540 -34.609 1.00 92.06 115 ARG A C 1
ATOM 956 O O . ARG A 1 115 ? 6.637 5.051 -35.144 1.00 92.06 115 ARG A O 1
ATOM 963 N N . SER A 1 116 ? 7.586 6.713 -33.982 1.00 91.44 116 SER A N 1
ATOM 964 C CA . SER A 1 116 ? 6.392 7.562 -34.003 1.00 91.44 116 SER A CA 1
ATOM 965 C C . SER A 1 116 ? 6.139 8.126 -35.402 1.00 91.44 116 SER A C 1
ATOM 967 O O . SER A 1 116 ? 4.996 8.123 -35.846 1.00 91.44 116 SER A O 1
ATOM 969 N N . LEU A 1 117 ? 7.194 8.511 -36.132 1.00 92.50 117 LEU A N 1
ATOM 970 C CA . LEU A 1 117 ? 7.100 8.948 -37.529 1.00 92.50 117 LEU A CA 1
ATOM 971 C C . LEU A 1 117 ? 6.545 7.840 -38.431 1.00 92.50 117 LEU A C 1
ATOM 973 O O . LEU A 1 117 ? 5.614 8.092 -39.188 1.00 92.50 117 LEU A O 1
ATOM 977 N N . SER A 1 118 ? 7.050 6.606 -38.314 1.00 92.88 118 SER A N 1
ATOM 978 C CA . SER A 1 118 ? 6.563 5.481 -39.126 1.00 92.88 118 SER A CA 1
ATOM 979 C C . SER A 1 118 ? 5.122 5.069 -38.811 1.00 92.88 118 SER A C 1
ATOM 981 O O . SER A 1 118 ? 4.464 4.455 -39.646 1.00 92.88 118 SER A O 1
ATOM 983 N N . ARG A 1 119 ? 4.618 5.417 -37.621 1.00 93.81 119 ARG A N 1
ATOM 984 C CA . ARG A 1 119 ? 3.228 5.197 -37.190 1.00 93.81 119 ARG A CA 1
ATOM 985 C C . ARG A 1 119 ? 2.324 6.417 -37.389 1.00 93.81 119 ARG A C 1
ATOM 987 O O . ARG A 1 119 ? 1.171 6.360 -36.976 1.00 93.81 119 ARG A O 1
ATOM 994 N N . PHE A 1 120 ? 2.832 7.503 -37.979 1.00 92.19 120 PHE A N 1
ATOM 995 C CA . PHE A 1 120 ? 2.127 8.785 -38.122 1.00 92.19 120 PHE A CA 1
ATOM 996 C C . PHE A 1 120 ? 1.591 9.356 -36.791 1.00 92.19 120 PHE A C 1
ATOM 998 O O . PHE A 1 120 ? 0.607 10.094 -36.759 1.00 92.19 120 PHE A O 1
ATOM 1005 N N . ASP A 1 121 ? 2.254 9.042 -35.675 1.00 91.50 121 ASP A N 1
ATOM 1006 C CA . ASP A 1 121 ? 1.899 9.519 -34.336 1.00 91.50 121 ASP A CA 1
ATOM 1007 C C . ASP A 1 121 ? 2.589 10.860 -34.044 1.00 91.50 121 ASP A C 1
ATOM 1009 O O . ASP A 1 121 ? 3.566 10.961 -33.292 1.00 91.50 121 ASP A O 1
ATOM 1013 N N . PHE A 1 122 ? 2.090 11.911 -34.696 1.00 91.88 122 PHE A N 1
ATOM 1014 C CA . PHE A 1 122 ? 2.623 13.268 -34.558 1.00 91.88 122 PHE A CA 1
ATOM 1015 C C . PHE A 1 122 ? 2.423 13.848 -33.155 1.00 91.88 122 PHE A C 1
ATOM 1017 O O . PHE A 1 122 ? 3.244 14.649 -32.709 1.00 91.88 122 PHE A O 1
ATOM 1024 N N . HIS A 1 123 ? 1.385 13.414 -32.436 1.00 90.38 123 HIS A N 1
ATOM 1025 C CA . HIS A 1 123 ? 1.135 13.842 -31.062 1.00 90.38 123 HIS A CA 1
ATOM 1026 C C . HIS A 1 123 ? 2.306 13.457 -30.148 1.00 90.38 123 HIS A C 1
ATOM 1028 O O . HIS A 1 123 ? 2.896 14.327 -29.506 1.00 90.38 123 HIS A O 1
ATOM 1034 N N . SER A 1 124 ? 2.712 12.182 -30.156 1.00 89.00 124 SER A N 1
ATOM 1035 C CA . SER A 1 124 ? 3.844 11.701 -29.351 1.00 89.00 124 SER A CA 1
ATOM 1036 C C . SER A 1 124 ? 5.178 12.355 -29.726 1.00 89.00 124 SER A C 1
ATOM 1038 O O . SER A 1 124 ? 6.063 12.496 -28.878 1.00 89.00 124 SER A O 1
ATOM 1040 N N . ILE A 1 125 ? 5.354 12.760 -30.991 1.00 91.25 125 ILE A N 1
ATOM 1041 C CA . ILE A 1 125 ? 6.543 13.506 -31.437 1.00 91.25 125 ILE A CA 1
ATOM 1042 C C . ILE A 1 125 ? 6.553 14.898 -30.811 1.00 91.25 125 ILE A C 1
ATOM 1044 O O . ILE A 1 125 ? 7.553 15.281 -30.202 1.00 91.25 125 ILE A O 1
ATOM 1048 N N . VAL A 1 126 ? 5.452 15.643 -30.943 1.00 93.12 126 VAL A N 1
ATOM 1049 C CA . VAL A 1 126 ? 5.330 17.004 -30.406 1.00 93.12 126 VAL A CA 1
ATOM 1050 C C . VAL A 1 126 ? 5.493 16.999 -28.888 1.00 93.12 126 VAL A C 1
ATOM 1052 O O . VAL A 1 126 ? 6.267 17.800 -28.362 1.00 93.12 126 VAL A O 1
ATOM 1055 N N . GLU A 1 127 ? 4.839 16.069 -28.191 1.00 92.00 127 GLU A N 1
ATOM 1056 C CA . GLU A 1 127 ? 4.957 15.911 -26.741 1.00 92.00 127 GLU A CA 1
ATOM 1057 C C . GLU A 1 127 ? 6.417 15.662 -26.336 1.00 92.00 127 GLU A C 1
ATOM 1059 O O . GLU A 1 127 ? 6.992 16.443 -25.574 1.00 92.00 127 GLU A O 1
ATOM 1064 N N . ARG A 1 128 ? 7.072 14.661 -26.938 1.00 94.06 128 ARG A N 1
ATOM 1065 C CA . ARG A 1 128 ? 8.478 14.332 -26.661 1.00 94.06 128 ARG A CA 1
ATOM 1066 C C . ARG A 1 128 ? 9.410 15.512 -26.921 1.00 94.06 128 ARG A C 1
ATOM 1068 O O . ARG A 1 128 ? 10.240 15.822 -26.069 1.00 94.06 128 ARG A O 1
ATOM 1075 N N . VAL A 1 129 ? 9.292 16.171 -28.075 1.00 93.62 129 VAL A N 1
ATOM 1076 C CA . VAL A 1 129 ? 10.135 17.328 -28.416 1.00 93.62 129 VAL A CA 1
ATOM 1077 C C . VAL A 1 129 ? 9.904 18.459 -27.419 1.00 93.62 129 VAL A C 1
ATOM 1079 O O . VAL A 1 129 ? 10.879 19.013 -26.919 1.00 93.62 129 VAL A O 1
ATOM 1082 N N . SER A 1 130 ? 8.650 18.754 -27.062 1.00 95.25 130 SER A N 1
ATOM 1083 C CA . SER A 1 130 ? 8.321 19.815 -26.104 1.00 95.25 130 SER A CA 1
ATOM 1084 C C . SER A 1 130 ? 8.955 19.593 -24.728 1.00 95.25 130 SER A C 1
ATOM 1086 O O . SER A 1 130 ? 9.434 20.544 -24.111 1.00 95.25 130 SER A O 1
ATOM 1088 N N . VAL A 1 131 ? 9.029 18.340 -24.272 1.00 94.62 131 VAL A N 1
ATOM 1089 C CA . VAL A 1 131 ? 9.681 17.981 -23.008 1.00 94.62 131 VAL A CA 1
ATOM 1090 C C . VAL A 1 131 ? 11.203 18.078 -23.118 1.00 94.62 131 VAL A C 1
ATOM 1092 O O . VAL A 1 131 ? 11.858 18.600 -22.214 1.00 94.62 131 VAL A O 1
ATOM 1095 N N . LEU A 1 132 ? 11.787 17.613 -24.228 1.00 93.50 132 LEU A N 1
ATOM 1096 C CA . LEU A 1 132 ? 13.240 17.625 -24.438 1.00 93.50 132 LEU A CA 1
ATOM 1097 C C . LEU A 1 132 ? 13.816 19.040 -24.573 1.00 93.50 132 LEU A C 1
ATOM 1099 O O . LEU A 1 132 ? 14.931 19.278 -24.117 1.00 93.50 132 LEU A O 1
ATOM 1103 N N . VAL A 1 133 ? 13.057 19.982 -25.142 1.00 94.56 133 VAL A N 1
ATOM 1104 C CA . VAL A 1 133 ? 13.436 21.408 -25.205 1.00 94.56 133 VAL A CA 1
ATOM 1105 C C . VAL A 1 133 ? 13.019 22.196 -23.956 1.00 94.56 133 VAL A C 1
ATOM 1107 O O . VAL A 1 133 ? 13.124 23.418 -23.940 1.00 94.56 133 VAL A O 1
ATOM 1110 N N . ASN A 1 134 ? 12.552 21.511 -22.903 1.00 92.81 134 ASN A N 1
ATOM 1111 C CA . ASN A 1 134 ? 12.097 22.086 -21.630 1.00 92.81 134 ASN A CA 1
ATOM 1112 C C . ASN A 1 134 ? 10.913 23.065 -21.734 1.00 92.81 134 ASN A C 1
ATOM 1114 O O . ASN A 1 134 ? 10.716 23.878 -20.835 1.00 92.81 134 ASN A O 1
ATOM 1118 N N . LYS A 1 135 ? 10.098 22.978 -22.792 1.00 94.69 135 LYS A N 1
ATOM 1119 C CA . LYS A 1 135 ? 8.840 23.733 -22.883 1.00 94.69 135 LYS A CA 1
ATOM 1120 C C . LYS A 1 135 ? 7.788 23.183 -21.915 1.00 94.69 135 LYS A C 1
ATOM 1122 O O . LYS A 1 135 ? 7.030 23.958 -21.349 1.00 94.69 135 LYS A O 1
ATOM 1127 N N . ASN A 1 136 ? 7.769 21.862 -21.732 1.00 92.75 136 ASN A N 1
ATOM 1128 C CA . ASN A 1 136 ? 6.872 21.154 -20.820 1.00 92.75 136 ASN A CA 1
ATOM 1129 C C . ASN A 1 136 ? 7.673 20.296 -19.816 1.00 92.75 136 ASN A C 1
ATOM 1131 O O . ASN A 1 136 ? 8.777 19.839 -20.146 1.00 92.75 136 ASN A O 1
ATOM 1135 N N . PRO A 1 137 ? 7.148 20.057 -18.598 1.00 93.81 137 PRO A N 1
ATOM 1136 C CA . PRO A 1 137 ? 7.739 19.105 -17.658 1.00 93.81 137 PRO A CA 1
ATOM 1137 C C . PRO A 1 137 ? 7.670 17.669 -18.202 1.00 93.81 137 PRO A C 1
ATOM 1139 O O . PRO A 1 137 ? 6.830 17.356 -19.042 1.00 93.81 137 PRO A O 1
ATOM 1142 N N . ASP A 1 138 ? 8.563 16.790 -17.735 1.00 95.88 138 ASP A N 1
ATOM 1143 C CA . ASP A 1 138 ? 8.472 15.366 -18.084 1.00 95.88 138 ASP A CA 1
ATOM 1144 C C . ASP A 1 138 ? 7.291 14.738 -17.328 1.00 95.88 138 ASP A C 1
ATOM 1146 O O . ASP A 1 138 ? 7.241 14.877 -16.105 1.00 95.88 138 ASP A O 1
ATOM 1150 N N . PRO A 1 139 ? 6.355 14.058 -18.011 1.00 94.62 139 PRO A N 1
ATOM 1151 C CA . PRO A 1 139 ? 5.115 13.603 -17.388 1.00 94.62 139 PRO A CA 1
ATOM 1152 C C . PRO A 1 139 ? 5.342 12.569 -16.282 1.00 94.62 139 PRO A C 1
ATOM 1154 O O . PRO A 1 139 ? 4.555 12.502 -15.347 1.00 94.62 139 PRO A O 1
ATOM 1157 N N . PHE A 1 140 ? 6.417 11.776 -16.334 1.00 95.75 140 PHE A N 1
ATOM 1158 C CA . PHE A 1 140 ? 6.689 10.780 -15.289 1.00 95.75 140 PHE A CA 1
ATOM 1159 C C . PHE A 1 140 ? 7.394 11.384 -14.070 1.00 95.75 140 PHE A C 1
ATOM 1161 O O . PHE A 1 140 ? 7.511 10.722 -13.035 1.00 95.75 140 PHE A O 1
ATOM 1168 N N . TYR A 1 141 ? 7.847 12.637 -14.160 1.00 95.38 141 TYR A N 1
ATOM 1169 C CA . TYR A 1 141 ? 8.499 13.340 -13.062 1.00 95.38 141 TYR A CA 1
ATOM 1170 C C . TYR A 1 141 ? 7.457 13.900 -12.078 1.00 95.38 141 TYR A C 1
ATOM 1172 O O . TYR A 1 141 ? 7.250 15.105 -11.971 1.00 95.38 141 TYR A O 1
ATOM 1180 N N . MET A 1 142 ? 6.785 12.998 -11.357 1.00 94.69 142 MET A N 1
ATOM 1181 C CA . MET A 1 142 ? 5.671 13.302 -10.443 1.00 94.69 142 MET A CA 1
ATOM 1182 C C . MET A 1 142 ? 6.080 13.409 -8.966 1.00 94.69 142 MET A C 1
ATOM 1184 O O . MET A 1 142 ? 5.228 13.428 -8.079 1.00 94.69 142 MET A O 1
ATOM 1188 N N . TYR A 1 143 ? 7.380 13.471 -8.680 1.00 94.94 143 TYR A N 1
ATOM 1189 C CA . TYR A 1 143 ? 7.919 13.377 -7.320 1.00 94.94 143 TYR A CA 1
ATOM 1190 C C . TYR A 1 143 ? 7.483 14.527 -6.413 1.00 94.94 143 TYR A C 1
ATOM 1192 O O . TYR A 1 143 ? 7.066 14.274 -5.287 1.00 94.94 143 TYR A O 1
ATOM 1200 N N . ASP A 1 144 ? 7.490 15.766 -6.910 1.00 92.19 144 ASP A N 1
ATOM 1201 C CA . ASP A 1 144 ? 7.044 16.929 -6.130 1.00 92.19 144 ASP A CA 1
ATOM 1202 C C . ASP A 1 144 ? 5.571 16.787 -5.731 1.00 92.19 144 ASP A C 1
ATOM 1204 O O . ASP A 1 144 ? 5.208 16.967 -4.572 1.00 92.19 144 ASP A O 1
ATOM 1208 N N . HIS A 1 145 ? 4.731 16.342 -6.667 1.00 92.19 145 HIS A N 1
ATOM 1209 C CA . HIS A 1 145 ? 3.318 16.098 -6.401 1.00 92.19 145 HIS A CA 1
ATOM 1210 C C . HIS A 1 145 ? 3.094 14.951 -5.401 1.00 92.19 145 HIS A C 1
ATOM 1212 O O . HIS A 1 145 ? 2.236 15.031 -4.520 1.00 92.19 145 HIS A O 1
ATOM 1218 N N . LEU A 1 146 ? 3.886 13.883 -5.501 1.00 94.62 146 LEU A N 1
ATOM 1219 C CA . LEU A 1 146 ? 3.877 12.802 -4.520 1.00 94.62 146 LEU A CA 1
ATOM 1220 C C . LEU A 1 146 ? 4.255 13.316 -3.122 1.00 94.62 146 LEU A C 1
ATOM 1222 O O . LEU A 1 146 ? 3.560 12.993 -2.158 1.00 94.62 146 LEU A O 1
ATOM 1226 N N . PHE A 1 147 ? 5.287 14.157 -3.005 1.00 92.44 147 PHE A N 1
ATOM 1227 C CA . PHE A 1 147 ? 5.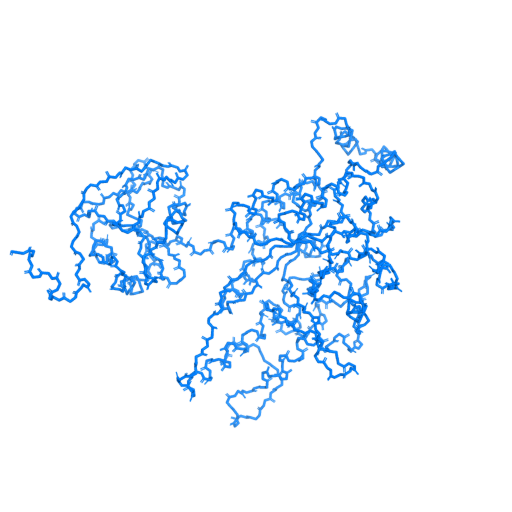668 14.791 -1.740 1.00 92.44 147 PHE A CA 1
ATOM 1228 C C . PHE A 1 147 ? 4.591 15.735 -1.202 1.00 92.44 147 PHE A C 1
ATOM 1230 O O . PHE A 1 147 ? 4.355 15.771 0.007 1.00 92.44 147 PHE A O 1
ATOM 1237 N N . GLU A 1 148 ? 3.902 16.483 -2.064 1.00 90.44 148 GLU A N 1
ATOM 1238 C CA . GLU A 1 148 ? 2.759 17.311 -1.669 1.00 90.44 148 GLU A CA 1
ATOM 1239 C C . GLU A 1 148 ? 1.653 16.459 -1.045 1.00 90.44 148 GLU A C 1
ATOM 1241 O O . GLU A 1 148 ? 1.203 16.760 0.061 1.00 90.44 148 GLU A O 1
ATOM 1246 N N . ILE A 1 149 ? 1.252 15.365 -1.702 1.00 88.62 149 ILE A N 1
ATOM 1247 C CA . ILE A 1 149 ? 0.244 14.425 -1.187 1.00 88.62 149 ILE A CA 1
ATOM 1248 C C . ILE A 1 149 ? 0.709 13.827 0.143 1.00 88.62 149 ILE A C 1
ATOM 1250 O O . ILE A 1 149 ? -0.050 13.824 1.114 1.00 88.62 149 ILE A O 1
ATOM 1254 N N . GLN A 1 150 ? 1.960 13.372 0.226 1.00 88.38 150 GLN A N 1
ATOM 1255 C CA . GLN A 1 150 ? 2.542 12.830 1.455 1.00 88.38 150 GLN A CA 1
ATOM 1256 C C . GLN A 1 150 ? 2.474 13.824 2.611 1.00 88.38 150 GLN A C 1
ATOM 1258 O O . GLN A 1 150 ? 2.009 13.490 3.701 1.00 88.38 150 GLN A O 1
ATOM 1263 N N . ASN A 1 151 ? 2.878 15.069 2.370 1.00 84.25 151 ASN A N 1
ATOM 1264 C CA . ASN A 1 151 ? 2.897 16.112 3.387 1.00 84.25 151 ASN A CA 1
ATOM 1265 C C . ASN A 1 151 ? 1.498 16.583 3.778 1.00 84.25 151 ASN A C 1
ATOM 1267 O O . ASN A 1 151 ? 1.263 16.840 4.964 1.00 84.25 151 ASN A O 1
ATOM 1271 N N . LYS A 1 152 ? 0.589 16.682 2.805 1.00 82.88 152 LYS A N 1
ATOM 1272 C CA . LYS A 1 152 ? -0.819 17.052 2.989 1.00 82.88 152 LYS A CA 1
ATOM 1273 C C . LYS A 1 152 ? -1.553 16.012 3.824 1.00 82.88 152 LYS A C 1
ATOM 1275 O O . LYS A 1 152 ? -2.310 16.373 4.721 1.00 82.88 152 LYS A O 1
ATOM 1280 N N . TYR A 1 153 ? -1.300 14.734 3.556 1.00 82.19 153 TYR A N 1
ATOM 1281 C CA . TYR A 1 153 ? -2.065 13.624 4.117 1.00 82.19 153 TYR A CA 1
ATOM 1282 C C . TYR A 1 153 ? -1.342 12.812 5.194 1.00 82.19 153 TYR A C 1
ATOM 1284 O O . TYR A 1 153 ? -1.944 11.920 5.787 1.00 82.19 153 TYR A O 1
ATOM 1292 N N . LYS A 1 154 ? -0.084 13.157 5.491 1.00 83.06 154 LYS A N 1
ATOM 1293 C CA . LYS A 1 154 ? 0.766 12.534 6.521 1.00 83.06 154 LYS A CA 1
ATOM 1294 C C . LYS A 1 154 ? 0.853 11.013 6.385 1.00 83.06 154 LYS A C 1
ATOM 1296 O O . LYS A 1 154 ? 0.817 10.292 7.377 1.00 83.06 154 LYS A O 1
ATOM 1301 N N . ILE A 1 155 ? 0.972 10.540 5.148 1.00 88.00 155 ILE A N 1
ATOM 1302 C CA . ILE A 1 155 ? 1.077 9.113 4.840 1.00 88.00 155 ILE A CA 1
ATOM 1303 C C . ILE A 1 155 ? 2.530 8.644 4.858 1.00 88.00 155 ILE A C 1
ATOM 1305 O O . ILE A 1 155 ? 3.431 9.357 4.416 1.00 88.00 155 I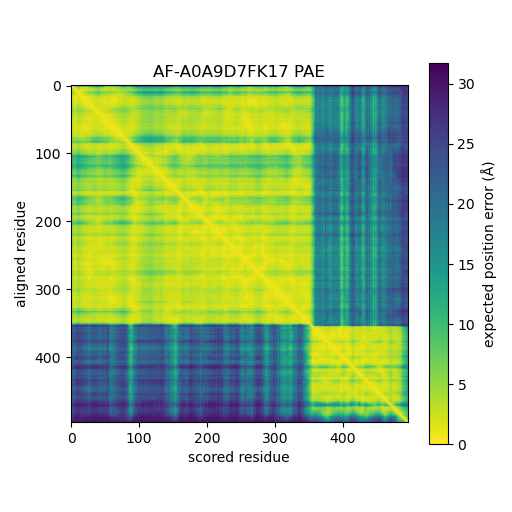LE A O 1
ATOM 1309 N N . CYS A 1 156 ? 2.750 7.412 5.316 1.00 91.62 156 CYS A N 1
ATOM 1310 C CA . CYS A 1 156 ? 4.015 6.722 5.099 1.00 91.62 156 CYS A CA 1
ATOM 1311 C C . CYS A 1 156 ? 4.107 6.311 3.623 1.00 91.62 156 CYS A C 1
ATOM 1313 O O . CYS A 1 156 ? 3.147 5.759 3.078 1.00 91.62 156 CYS A O 1
ATOM 1315 N N . THR A 1 157 ? 5.234 6.604 2.966 1.00 96.31 157 THR A N 1
ATOM 1316 C CA . THR A 1 157 ? 5.493 6.158 1.592 1.00 96.31 157 THR A CA 1
ATOM 1317 C C . THR A 1 157 ? 6.877 5.542 1.451 1.00 96.31 157 THR A C 1
ATOM 1319 O O . THR A 1 157 ? 7.855 6.101 1.949 1.00 96.31 157 THR A O 1
ATOM 1322 N N . ILE A 1 158 ? 6.948 4.414 0.747 1.00 98.50 158 ILE A N 1
ATOM 1323 C CA . ILE A 1 158 ? 8.189 3.689 0.449 1.00 98.50 158 ILE A CA 1
ATOM 1324 C C . ILE A 1 158 ? 8.397 3.674 -1.065 1.00 98.50 158 ILE A C 1
ATOM 1326 O O . ILE A 1 158 ? 7.465 3.361 -1.805 1.00 98.50 158 ILE A O 1
ATOM 1330 N N . TYR A 1 159 ? 9.606 3.993 -1.523 1.00 98.69 159 TYR A N 1
ATOM 1331 C CA . TYR A 1 159 ? 9.951 3.998 -2.946 1.00 98.69 159 TYR A CA 1
ATOM 1332 C C . TYR A 1 159 ? 10.866 2.828 -3.309 1.00 98.69 159 TYR A C 1
ATOM 1334 O O . TYR A 1 159 ? 11.905 2.643 -2.676 1.00 98.69 159 TYR A O 1
ATOM 1342 N N . PHE A 1 160 ? 10.531 2.078 -4.356 1.00 98.75 160 PHE A N 1
ATOM 1343 C CA . PHE A 1 160 ? 11.359 0.986 -4.867 1.00 98.75 160 PHE A CA 1
ATOM 1344 C C . PHE A 1 160 ? 11.972 1.374 -6.212 1.00 98.75 160 PHE A C 1
ATOM 1346 O O . PHE A 1 160 ? 11.268 1.754 -7.145 1.00 98.75 160 PHE A O 1
ATOM 1353 N N . PHE A 1 161 ? 13.302 1.311 -6.315 1.00 98.44 161 PHE A N 1
ATOM 1354 C CA . PHE A 1 161 ? 14.020 1.747 -7.515 1.00 98.44 161 PHE A CA 1
ATOM 1355 C C . PHE A 1 161 ? 14.528 0.576 -8.347 1.00 98.44 161 PHE A C 1
ATOM 1357 O O . PHE A 1 161 ? 15.330 -0.231 -7.867 1.00 98.44 161 PHE A O 1
ATOM 1364 N N . LEU A 1 162 ? 14.138 0.551 -9.625 1.00 97.75 162 LEU A N 1
ATOM 1365 C CA . LEU A 1 162 ? 14.669 -0.389 -10.606 1.00 97.75 162 LEU A CA 1
ATOM 1366 C C . LEU A 1 162 ? 16.057 0.056 -11.070 1.00 97.75 162 LEU A C 1
ATOM 1368 O O . LEU A 1 162 ? 16.195 1.075 -11.753 1.00 97.75 162 LEU A O 1
ATOM 1372 N N . LEU A 1 163 ? 17.085 -0.715 -10.704 1.00 95.75 163 LEU A N 1
ATOM 1373 C CA . LEU A 1 163 ? 18.501 -0.434 -11.003 1.00 95.75 163 LEU A CA 1
ATOM 1374 C C . LEU A 1 163 ? 19.189 -1.539 -11.821 1.00 95.75 163 LEU A C 1
ATOM 1376 O O . LEU A 1 163 ? 20.426 -1.581 -11.907 1.00 95.75 163 LEU A O 1
ATOM 1380 N N . GLY A 1 164 ? 18.380 -2.404 -12.436 1.00 92.50 164 GLY A N 1
ATOM 1381 C CA . GLY A 1 164 ? 18.815 -3.387 -13.420 1.00 92.50 164 GLY A CA 1
ATOM 1382 C C . GLY A 1 164 ? 19.447 -2.756 -14.658 1.00 92.50 164 GLY A C 1
ATOM 1383 O O . GLY A 1 164 ? 19.253 -1.577 -14.968 1.00 92.50 164 GLY A O 1
ATOM 1384 N N . ASP A 1 165 ? 20.239 -3.557 -15.365 1.00 91.06 165 ASP A N 1
ATOM 1385 C CA . ASP A 1 165 ? 20.733 -3.175 -16.687 1.00 91.06 165 ASP A CA 1
ATOM 1386 C C . ASP A 1 165 ? 19.569 -3.117 -17.687 1.00 91.06 165 ASP A C 1
ATOM 1388 O O . ASP A 1 165 ? 18.575 -3.823 -17.536 1.00 91.06 165 ASP A O 1
ATOM 1392 N N . TYR A 1 166 ? 19.691 -2.276 -18.717 1.00 89.25 166 TYR A N 1
ATOM 1393 C CA . TYR A 1 166 ? 18.632 -2.122 -19.714 1.00 89.25 166 TYR A CA 1
ATOM 1394 C C . TYR A 1 166 ? 18.351 -3.450 -20.432 1.00 89.25 166 TYR A C 1
ATOM 1396 O O . TYR A 1 166 ? 19.244 -4.014 -21.068 1.00 89.25 166 TYR A O 1
ATOM 1404 N N . ALA A 1 167 ? 17.102 -3.900 -20.371 1.00 90.44 167 ALA A N 1
ATOM 1405 C CA . ALA A 1 167 ? 16.624 -5.143 -20.959 1.00 90.44 167 ALA A CA 1
ATOM 1406 C C . ALA A 1 167 ? 15.194 -4.981 -21.507 1.00 90.44 167 ALA A C 1
ATOM 1408 O O . ALA A 1 167 ? 14.615 -3.891 -21.499 1.00 90.44 167 ALA A O 1
ATOM 1409 N N . GLU A 1 168 ? 14.617 -6.068 -22.021 1.00 86.00 168 GLU A N 1
ATOM 1410 C CA . GLU A 1 168 ? 13.258 -6.064 -22.574 1.00 86.00 168 GLU A CA 1
ATOM 1411 C C . GLU A 1 168 ? 12.200 -5.665 -21.540 1.00 86.00 168 GLU A C 1
ATOM 1413 O O . GLU A 1 168 ? 11.329 -4.853 -21.856 1.00 86.00 168 GLU A O 1
ATOM 1418 N N . ASN A 1 169 ? 12.306 -6.183 -20.315 1.00 88.44 169 ASN A N 1
ATOM 1419 C CA . ASN A 1 169 ? 11.383 -5.877 -19.221 1.00 88.44 169 ASN A CA 1
ATOM 1420 C C . ASN A 1 169 ? 11.882 -4.721 -18.344 1.00 88.44 169 ASN A C 1
ATOM 1422 O O . ASN A 1 169 ? 11.068 -3.996 -17.792 1.00 88.44 169 ASN A O 1
ATOM 1426 N N . ASP A 1 170 ? 13.192 -4.463 -18.294 1.00 91.44 170 ASP A N 1
ATOM 1427 C CA . ASP A 1 170 ? 13.798 -3.456 -17.417 1.00 91.44 170 ASP A CA 1
ATOM 1428 C C . ASP A 1 170 ? 14.267 -2.226 -18.216 1.00 91.44 170 ASP A C 1
ATOM 1430 O O . ASP A 1 170 ? 15.345 -2.208 -18.813 1.00 91.44 170 ASP A O 1
ATOM 1434 N N . LYS A 1 171 ? 13.442 -1.170 -18.268 1.00 89.62 171 LYS A N 1
ATOM 1435 C CA . LYS A 1 171 ? 13.643 -0.027 -19.193 1.00 89.62 171 LYS A CA 1
ATOM 1436 C C . LYS A 1 171 ? 14.093 1.273 -18.536 1.00 89.62 171 LYS A C 1
ATOM 1438 O O . LYS A 1 171 ? 14.145 2.311 -19.224 1.00 89.62 171 LYS A O 1
ATOM 1443 N N . ASN A 1 172 ? 14.432 1.245 -17.251 1.00 93.19 172 ASN A N 1
ATOM 1444 C CA . ASN A 1 172 ? 14.783 2.455 -16.522 1.00 93.19 172 ASN A CA 1
ATOM 1445 C C . ASN A 1 172 ? 16.066 3.121 -17.055 1.00 93.19 172 ASN A C 1
ATOM 1447 O O . ASN A 1 172 ? 16.741 2.650 -17.978 1.00 93.19 172 ASN A O 1
ATOM 1451 N N . VAL A 1 173 ? 16.373 4.293 -16.514 1.00 92.50 173 VAL A N 1
ATOM 1452 C CA . VAL A 1 173 ? 17.649 4.968 -16.735 1.00 92.50 173 VAL A CA 1
ATOM 1453 C C . VAL A 1 173 ? 18.742 4.241 -15.948 1.00 92.50 173 VAL 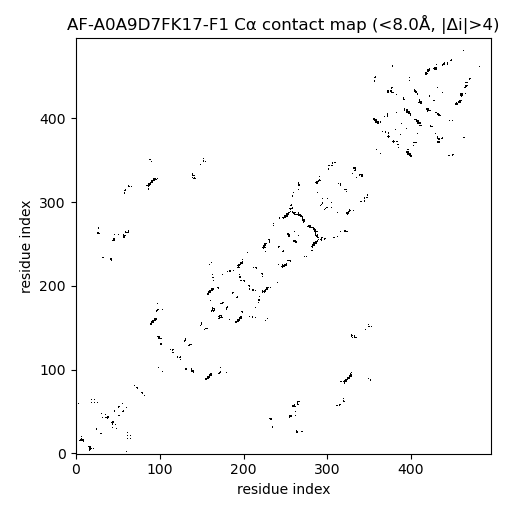A C 1
ATOM 1455 O O . VAL A 1 173 ? 18.516 3.788 -14.832 1.00 92.50 173 VAL A O 1
ATOM 1458 N N . SER A 1 174 ? 19.948 4.139 -16.517 1.00 93.25 174 SER A N 1
ATOM 1459 C CA . SER A 1 174 ? 21.084 3.518 -15.824 1.00 93.25 174 SER A CA 1
ATOM 1460 C C . SER A 1 174 ? 21.358 4.191 -14.476 1.00 93.25 174 SER A C 1
ATOM 1462 O O . SER A 1 174 ? 21.511 5.415 -14.413 1.00 93.25 174 SER A O 1
ATOM 1464 N N . GLY A 1 175 ? 21.555 3.387 -13.427 1.00 91.75 175 GLY A N 1
ATOM 1465 C CA . GLY A 1 175 ? 21.961 3.852 -12.095 1.00 91.75 175 GLY A CA 1
ATOM 1466 C C . GLY A 1 175 ? 23.300 4.602 -12.058 1.00 91.75 175 GLY A C 1
ATOM 1467 O O . GLY A 1 175 ? 23.614 5.274 -11.078 1.00 91.75 175 GLY A O 1
ATOM 1468 N N . SER A 1 176 ? 24.105 4.546 -13.126 1.00 92.44 176 SER A N 1
ATOM 1469 C CA . SER A 1 176 ? 25.332 5.348 -13.250 1.00 92.44 176 SER A CA 1
ATOM 1470 C C . SER A 1 176 ? 25.083 6.819 -13.612 1.00 92.44 176 SER A C 1
ATOM 1472 O O . SER A 1 176 ? 25.997 7.636 -13.495 1.00 92.44 176 SER A O 1
ATOM 1474 N N . ARG A 1 177 ? 23.870 7.190 -14.049 1.00 94.81 177 ARG A N 1
ATOM 1475 C CA . ARG A 1 177 ? 23.537 8.567 -14.444 1.00 94.81 177 ARG A CA 1
ATOM 1476 C C . ARG A 1 177 ? 23.429 9.482 -13.228 1.00 94.81 177 ARG A C 1
ATOM 1478 O O . ARG A 1 177 ? 22.633 9.231 -12.329 1.00 94.81 177 ARG A O 1
ATOM 1485 N N . ARG A 1 178 ? 24.161 10.601 -13.252 1.00 96.12 178 ARG A N 1
ATOM 1486 C CA . ARG A 1 178 ? 24.192 11.585 -12.155 1.00 96.12 178 ARG A CA 1
ATOM 1487 C C . ARG A 1 178 ? 22.798 12.082 -11.766 1.00 96.12 178 ARG A C 1
ATOM 1489 O O . ARG A 1 178 ? 22.495 12.092 -10.582 1.00 96.12 178 ARG A O 1
ATOM 1496 N N . ASN A 1 179 ? 21.950 12.421 -12.737 1.00 96.31 179 ASN A N 1
ATOM 1497 C CA . ASN A 1 179 ? 20.602 12.932 -12.464 1.00 96.31 179 ASN A CA 1
ATOM 1498 C C . ASN A 1 179 ? 19.710 11.884 -11.784 1.00 96.31 179 ASN A C 1
ATOM 1500 O O . ASN A 1 179 ? 18.972 12.223 -10.864 1.00 96.31 179 ASN A O 1
ATOM 1504 N N . PHE A 1 180 ? 19.845 10.604 -12.147 1.00 97.06 180 PHE A N 1
ATOM 1505 C CA . PHE A 1 180 ? 19.117 9.530 -11.471 1.00 97.06 180 PHE A CA 1
ATOM 1506 C C . PHE A 1 180 ? 19.621 9.299 -10.045 1.00 97.06 180 PHE A C 1
ATOM 1508 O O . PHE A 1 180 ? 18.824 9.186 -9.120 1.00 97.06 180 PHE A O 1
ATOM 1515 N N . GLN A 1 181 ? 20.938 9.332 -9.832 1.00 98.00 181 GLN A N 1
ATOM 1516 C CA . GLN A 1 181 ? 21.501 9.256 -8.482 1.00 98.00 181 GLN A CA 1
ATOM 1517 C C . GLN A 1 181 ? 21.062 10.428 -7.601 1.00 98.00 181 GLN A C 1
ATOM 1519 O O . GLN A 1 181 ? 20.795 10.223 -6.421 1.00 98.00 181 GLN A O 1
ATOM 1524 N N . THR A 1 182 ? 20.998 11.645 -8.151 1.00 97.56 182 THR A N 1
ATOM 1525 C CA . THR A 1 182 ? 20.505 12.825 -7.430 1.00 97.56 182 THR A CA 1
ATOM 1526 C C . THR A 1 182 ? 19.046 12.645 -7.025 1.00 97.56 182 THR A C 1
ATOM 1528 O O . THR A 1 182 ? 18.732 12.859 -5.862 1.00 97.56 182 THR A O 1
ATOM 1531 N N . LEU A 1 183 ? 18.190 12.186 -7.942 1.00 97.38 183 LEU A N 1
ATOM 1532 C CA . LEU A 1 183 ? 16.780 11.906 -7.663 1.00 97.38 183 LEU A CA 1
ATOM 1533 C C . LEU A 1 183 ? 16.600 10.847 -6.561 1.00 97.38 183 LEU A C 1
ATOM 1535 O O . LEU A 1 183 ? 15.820 11.032 -5.630 1.00 97.38 183 LEU A O 1
ATOM 1539 N N . ILE A 1 184 ? 17.338 9.736 -6.645 1.00 98.12 184 ILE A N 1
ATOM 1540 C CA . ILE A 1 184 ? 17.281 8.675 -5.629 1.00 98.12 184 ILE A CA 1
ATOM 1541 C C . ILE A 1 184 ? 17.690 9.227 -4.260 1.00 98.12 184 ILE A C 1
ATOM 1543 O O . ILE A 1 184 ? 17.021 8.955 -3.267 1.00 98.12 184 ILE A O 1
ATOM 1547 N N . LYS A 1 185 ? 18.768 10.021 -4.200 1.00 97.81 185 LYS A N 1
ATOM 1548 C CA . LYS A 1 185 ? 19.230 10.647 -2.953 1.00 97.81 185 LYS A CA 1
ATOM 1549 C C . LYS A 1 185 ? 18.191 11.605 -2.382 1.00 97.81 185 LYS A C 1
ATOM 1551 O O . LYS A 1 185 ? 17.857 11.464 -1.215 1.00 97.81 185 LYS A O 1
ATOM 1556 N N . SER A 1 186 ? 17.633 12.496 -3.204 1.00 96.19 186 SER A N 1
ATOM 1557 C CA . SER A 1 186 ? 16.624 13.451 -2.736 1.00 96.19 186 SER A CA 1
ATOM 1558 C C . SER A 1 186 ? 15.384 12.752 -2.186 1.00 96.19 186 SER A C 1
ATOM 1560 O O . SER A 1 186 ? 14.797 13.227 -1.226 1.00 96.19 186 SER A O 1
ATOM 1562 N N . ILE A 1 187 ? 14.995 11.604 -2.751 1.00 96.31 187 ILE A N 1
ATOM 1563 C CA . ILE A 1 187 ? 13.901 10.797 -2.197 1.00 96.31 187 ILE A CA 1
ATOM 1564 C C . ILE A 1 187 ? 14.322 10.111 -0.893 1.00 96.31 187 ILE A C 1
ATOM 1566 O O . ILE A 1 187 ? 13.581 10.149 0.087 1.00 96.31 187 ILE A O 1
ATOM 1570 N N . ALA A 1 188 ? 15.523 9.536 -0.848 1.00 96.19 188 ALA A N 1
ATOM 1571 C CA . ALA A 1 188 ? 16.047 8.849 0.331 1.00 96.19 188 ALA A CA 1
ATOM 1572 C C . ALA A 1 188 ? 16.316 9.775 1.536 1.00 96.19 188 ALA A C 1
ATOM 1574 O O . ALA A 1 188 ? 16.469 9.278 2.658 1.00 96.19 188 ALA A O 1
ATOM 1575 N N . ASP A 1 189 ? 16.400 11.091 1.329 1.00 92.00 189 ASP A N 1
ATOM 1576 C CA . ASP A 1 189 ? 16.541 12.086 2.400 1.00 92.00 189 ASP A CA 1
ATOM 1577 C C . ASP A 1 189 ? 15.244 12.259 3.212 1.00 92.00 189 ASP A C 1
ATOM 1579 O O . ASP A 1 189 ? 15.304 12.595 4.395 1.00 92.00 189 ASP A O 1
ATOM 1583 N N . TYR A 1 190 ? 14.078 11.982 2.613 1.00 89.75 190 TYR A N 1
ATOM 1584 C CA . TYR A 1 190 ? 12.765 12.193 3.244 1.00 89.75 190 TYR A CA 1
ATOM 1585 C C . TYR A 1 190 ? 11.916 10.925 3.376 1.00 89.75 190 TYR A C 1
ATOM 1587 O O . TYR A 1 190 ? 10.963 10.905 4.156 1.00 89.75 190 TYR A O 1
ATOM 1595 N N . CYS A 1 191 ? 12.220 9.877 2.612 1.00 93.88 191 CYS A N 1
ATOM 1596 C CA . CYS A 1 191 ? 11.432 8.651 2.558 1.00 93.88 191 CYS A CA 1
ATOM 1597 C C . CYS A 1 191 ? 12.302 7.404 2.692 1.00 93.88 191 CYS A C 1
ATOM 1599 O O . CYS A 1 191 ? 13.508 7.406 2.437 1.00 93.88 191 CYS A O 1
ATOM 1601 N N . GLU A 1 192 ? 11.653 6.301 3.054 1.00 95.75 192 GLU A N 1
ATOM 1602 C CA . GLU A 1 192 ? 12.280 4.992 2.963 1.00 95.75 192 GLU A CA 1
ATOM 1603 C C . GLU A 1 192 ? 12.396 4.556 1.502 1.00 95.75 192 GLU A C 1
ATOM 1605 O O . GLU A 1 192 ? 11.504 4.797 0.682 1.00 95.75 192 GLU A O 1
ATOM 1610 N N . VAL A 1 193 ? 13.504 3.888 1.189 1.00 98.25 193 VAL A N 1
ATOM 1611 C CA . VAL A 1 193 ? 13.790 3.384 -0.153 1.00 98.25 193 VAL A CA 1
ATOM 1612 C C . VAL A 1 193 ? 14.170 1.910 -0.103 1.00 98.25 193 VAL A C 1
ATOM 1614 O O . VAL A 1 193 ? 14.826 1.456 0.837 1.00 98.25 193 VAL A O 1
ATOM 1617 N N . GLY A 1 194 ? 13.755 1.170 -1.123 1.00 98.56 194 GLY A N 1
ATOM 1618 C CA . GLY A 1 194 ? 14.066 -0.238 -1.320 1.00 98.56 194 GLY A CA 1
ATOM 1619 C C . GLY A 1 194 ? 14.587 -0.515 -2.724 1.00 98.56 194 GLY A C 1
ATOM 1620 O O . GLY A 1 194 ? 14.487 0.317 -3.631 1.00 98.56 194 GLY A O 1
ATOM 1621 N N . ILE A 1 195 ? 15.157 -1.703 -2.902 1.00 98.50 195 ILE A N 1
ATOM 1622 C CA . ILE A 1 195 ? 15.528 -2.193 -4.226 1.00 98.50 195 ILE A CA 1
ATOM 1623 C C . ILE A 1 195 ? 14.280 -2.714 -4.947 1.00 98.50 195 ILE A C 1
ATOM 1625 O O . ILE A 1 195 ? 13.436 -3.359 -4.327 1.00 98.50 195 ILE A O 1
ATOM 1629 N N . HIS A 1 196 ? 14.167 -2.441 -6.247 1.00 98.25 196 HIS A N 1
ATOM 1630 C CA . HIS A 1 196 ? 13.229 -3.120 -7.140 1.00 98.25 196 HIS A CA 1
ATOM 1631 C C . HIS A 1 196 ? 14.041 -4.064 -8.040 1.00 98.25 196 HIS A C 1
ATOM 1633 O O . HIS A 1 196 ? 14.542 -3.607 -9.073 1.00 98.25 196 HIS A O 1
ATOM 1639 N N . PRO A 1 197 ? 14.322 -5.316 -7.619 1.00 97.50 197 PRO A N 1
ATOM 1640 C CA . PRO A 1 197 ? 15.204 -6.197 -8.373 1.00 97.50 197 PRO A CA 1
ATOM 1641 C C . PRO A 1 197 ? 14.649 -6.470 -9.767 1.00 97.50 197 PRO A C 1
ATOM 1643 O O . PRO A 1 197 ? 13.443 -6.663 -9.941 1.00 97.50 197 PRO A O 1
ATOM 1646 N N . SER A 1 198 ? 15.539 -6.472 -10.755 1.00 96.69 198 SER A N 1
ATOM 1647 C CA . SER A 1 198 ? 15.182 -6.611 -12.165 1.00 96.69 198 SER A CA 1
ATOM 1648 C C . SER A 1 198 ? 14.499 -7.935 -12.479 1.00 96.69 198 SER A C 1
ATOM 1650 O O . SER A 1 198 ? 14.628 -8.921 -11.747 1.00 96.69 198 SER A O 1
ATOM 1652 N N . TYR A 1 199 ? 13.831 -8.004 -13.631 1.00 93.69 199 TYR A N 1
ATOM 1653 C CA . TYR A 1 199 ? 13.199 -9.243 -14.084 1.00 93.69 199 TYR A CA 1
ATOM 1654 C C . TYR A 1 199 ? 14.208 -10.404 -14.163 1.00 93.69 199 TYR A C 1
ATOM 1656 O O . TYR A 1 199 ? 13.909 -11.528 -13.757 1.00 93.69 199 TYR A O 1
ATOM 1664 N N . ALA A 1 200 ? 15.431 -10.119 -14.625 1.00 92.69 200 ALA A N 1
ATOM 1665 C CA . ALA A 1 200 ? 16.513 -11.096 -14.746 1.00 92.69 200 ALA A CA 1
ATOM 1666 C C . ALA A 1 200 ? 17.052 -11.597 -13.391 1.00 92.69 200 ALA A C 1
ATOM 1668 O O . ALA A 1 200 ? 17.569 -12.713 -13.316 1.00 92.69 200 ALA A O 1
ATOM 1669 N N . SER A 1 201 ? 16.903 -10.815 -12.315 1.00 92.75 201 SER A N 1
ATOM 1670 C CA . SER A 1 201 ? 17.375 -11.203 -10.978 1.00 92.75 201 SER A CA 1
ATOM 1671 C C . SER A 1 201 ? 16.654 -12.424 -10.399 1.00 92.75 201 SER A C 1
ATOM 1673 O O . SER A 1 201 ? 17.219 -13.127 -9.572 1.00 92.75 201 SER A O 1
ATOM 1675 N N . ASN A 1 202 ? 15.457 -12.745 -10.905 1.00 90.06 202 ASN A N 1
ATOM 1676 C CA . ASN A 1 202 ? 14.713 -13.950 -10.527 1.00 90.06 202 ASN A CA 1
ATOM 1677 C C . ASN A 1 202 ? 15.324 -15.253 -11.065 1.00 90.06 202 ASN A C 1
ATOM 1679 O O . ASN A 1 202 ? 14.931 -16.335 -10.640 1.00 90.06 202 ASN A O 1
ATOM 1683 N N . THR A 1 203 ? 16.229 -15.163 -12.040 1.00 87.81 203 THR A N 1
ATOM 1684 C CA . THR A 1 203 ? 16.950 -16.316 -12.605 1.00 87.81 203 THR A CA 1
ATOM 1685 C C . THR A 1 203 ? 18.450 -16.273 -12.318 1.00 87.81 203 THR A C 1
ATOM 1687 O O . THR A 1 203 ? 19.127 -17.279 -12.497 1.00 87.81 203 THR A O 1
ATOM 1690 N N . ASP A 1 204 ? 18.972 -15.121 -11.891 1.00 91.94 204 ASP A N 1
ATOM 1691 C CA . ASP A 1 204 ? 20.389 -14.898 -11.607 1.00 91.94 204 ASP A CA 1
ATOM 1692 C C . ASP A 1 204 ? 20.546 -14.065 -10.325 1.00 91.94 204 ASP A C 1
ATOM 1694 O O . ASP A 1 204 ? 20.476 -12.831 -10.341 1.00 91.94 204 ASP A O 1
ATOM 1698 N N . SER A 1 205 ? 20.810 -14.740 -9.204 1.00 89.44 205 SER A N 1
ATOM 1699 C CA . SER A 1 205 ? 20.969 -14.106 -7.890 1.00 89.44 205 SER A CA 1
ATOM 1700 C C . SER A 1 205 ? 22.162 -13.138 -7.821 1.00 89.44 205 SER A C 1
ATOM 1702 O O . SER A 1 205 ? 22.180 -12.211 -7.001 1.00 89.44 205 SER A O 1
ATOM 1704 N N . SER A 1 206 ? 23.141 -13.259 -8.728 1.00 94.62 206 SER A N 1
ATOM 1705 C CA . SER A 1 206 ? 24.259 -12.314 -8.809 1.00 94.62 206 SER A CA 1
ATOM 1706 C C . SER A 1 206 ? 23.803 -10.913 -9.237 1.00 94.62 206 SER A C 1
ATOM 1708 O O . SER A 1 206 ? 24.395 -9.913 -8.806 1.00 94.62 206 SER A O 1
ATOM 1710 N N . LYS A 1 207 ? 22.709 -10.817 -10.010 1.00 95.88 207 LYS A N 1
ATOM 1711 C CA . LYS A 1 207 ? 22.090 -9.543 -10.405 1.00 95.88 207 LYS A CA 1
ATOM 1712 C C . LYS A 1 207 ? 21.468 -8.828 -9.218 1.00 95.88 207 LYS A C 1
ATOM 1714 O O . LYS A 1 207 ? 21.757 -7.648 -9.040 1.00 95.88 207 LYS A O 1
ATOM 1719 N N . LEU A 1 208 ? 20.724 -9.530 -8.359 1.00 96.44 208 LEU A N 1
ATOM 1720 C CA . LEU A 1 208 ? 20.176 -8.949 -7.125 1.00 96.44 208 LEU A CA 1
ATOM 1721 C C . LEU A 1 208 ? 21.292 -8.317 -6.283 1.00 96.44 208 LEU A C 1
ATOM 1723 O O . LEU A 1 208 ? 21.207 -7.149 -5.899 1.00 96.44 208 LEU A O 1
ATOM 1727 N N . LYS A 1 209 ? 22.383 -9.060 -6.063 1.00 97.00 209 LYS A N 1
ATOM 1728 C CA . LYS A 1 209 ? 23.545 -8.578 -5.306 1.00 97.00 209 LYS A CA 1
ATOM 1729 C C . LYS A 1 209 ? 24.165 -7.326 -5.926 1.00 97.00 209 LYS A C 1
ATOM 1731 O O . LYS A 1 209 ? 24.525 -6.387 -5.215 1.00 97.00 209 LYS A O 1
ATOM 1736 N N . LEU A 1 210 ? 24.313 -7.304 -7.250 1.00 97.25 210 LEU A N 1
ATOM 1737 C CA . LEU A 1 210 ? 24.859 -6.165 -7.986 1.00 97.25 210 LEU A CA 1
ATOM 1738 C C . LEU A 1 210 ? 23.944 -4.935 -7.896 1.00 97.25 210 LEU A C 1
ATOM 1740 O O . LEU A 1 210 ? 24.417 -3.833 -7.621 1.00 97.25 210 LEU A O 1
ATOM 1744 N N . GLU A 1 211 ? 22.649 -5.118 -8.126 1.00 97.88 211 GLU A N 1
ATOM 1745 C CA . GLU A 1 211 ? 21.633 -4.064 -8.139 1.00 97.88 211 GLU A CA 1
ATOM 1746 C C . GLU A 1 211 ? 21.433 -3.452 -6.749 1.00 97.88 211 GLU A C 1
ATOM 1748 O O . GLU A 1 211 ? 21.454 -2.225 -6.612 1.00 97.88 211 GLU A O 1
ATOM 1753 N N . LYS A 1 212 ? 21.377 -4.286 -5.703 1.00 97.94 212 LYS A N 1
ATOM 1754 C CA . LYS A 1 212 ? 21.382 -3.846 -4.302 1.00 97.94 212 LYS A CA 1
ATOM 1755 C C . LYS A 1 212 ? 22.607 -2.984 -3.997 1.00 97.94 212 LYS A C 1
ATOM 1757 O O . LYS A 1 212 ? 22.462 -1.848 -3.547 1.00 97.94 212 LYS A O 1
ATOM 1762 N N . LYS A 1 213 ? 23.811 -3.456 -4.348 1.00 97.88 213 LYS A N 1
ATOM 1763 C CA . LYS A 1 213 ? 25.061 -2.698 -4.151 1.00 97.88 213 LYS A CA 1
ATOM 1764 C C . LYS A 1 213 ? 25.082 -1.367 -4.902 1.00 97.88 213 LYS A C 1
ATOM 1766 O O . LYS A 1 213 ? 25.674 -0.398 -4.421 1.00 97.88 213 LYS A O 1
ATOM 1771 N N . ARG A 1 214 ? 24.463 -1.290 -6.087 1.00 97.94 214 ARG A N 1
ATOM 1772 C CA . ARG A 1 214 ? 24.314 -0.021 -6.820 1.00 97.94 214 ARG A CA 1
ATOM 1773 C C . ARG A 1 214 ? 23.487 0.965 -6.003 1.00 97.94 214 ARG A C 1
ATOM 1775 O O . ARG A 1 214 ? 23.936 2.098 -5.836 1.00 97.94 214 ARG A O 1
ATOM 1782 N N . LEU A 1 215 ? 22.340 0.541 -5.470 1.00 98.44 215 LEU A N 1
ATOM 1783 C CA . LEU A 1 215 ? 21.488 1.404 -4.650 1.00 98.44 215 LEU A CA 1
ATOM 1784 C C . LEU A 1 215 ? 22.209 1.848 -3.374 1.00 98.44 215 LEU A C 1
ATOM 1786 O O . LEU A 1 215 ? 22.304 3.048 -3.124 1.00 98.44 215 LEU A O 1
ATOM 1790 N N . GLU A 1 216 ? 22.809 0.913 -2.634 1.00 98.44 216 GLU A N 1
ATOM 1791 C CA . GLU A 1 216 ? 23.578 1.193 -1.411 1.00 98.44 216 GLU A CA 1
ATOM 1792 C C . GLU A 1 216 ? 24.694 2.217 -1.659 1.00 98.44 216 GLU A C 1
ATOM 1794 O O . GLU A 1 216 ? 24.879 3.161 -0.887 1.00 98.44 216 GLU A O 1
ATOM 1799 N N . LYS A 1 217 ? 25.410 2.104 -2.787 1.00 98.06 217 LYS A N 1
ATOM 1800 C CA . LYS A 1 217 ? 26.447 3.072 -3.176 1.00 98.06 217 LYS A CA 1
ATOM 1801 C C . LYS A 1 217 ? 25.880 4.469 -3.441 1.00 98.06 217 LYS A C 1
ATOM 1803 O O . LYS A 1 217 ? 26.569 5.458 -3.180 1.00 98.06 217 LYS A O 1
ATOM 1808 N N . ILE A 1 218 ? 24.663 4.563 -3.974 1.00 98.19 218 ILE A N 1
ATOM 1809 C CA . ILE A 1 218 ? 23.990 5.836 -4.254 1.00 98.19 218 ILE A CA 1
ATOM 1810 C C . ILE A 1 218 ? 23.534 6.489 -2.948 1.00 98.19 218 ILE A C 1
ATOM 1812 O O . ILE A 1 218 ? 23.858 7.655 -2.724 1.00 98.19 218 ILE A O 1
ATOM 1816 N N . VAL A 1 219 ? 22.839 5.747 -2.081 1.00 97.44 219 VAL A N 1
ATOM 1817 C CA . VAL A 1 219 ? 22.224 6.289 -0.854 1.00 97.44 219 VAL A CA 1
ATOM 1818 C C . VAL A 1 219 ? 23.140 6.282 0.373 1.00 97.44 219 VAL A C 1
ATOM 1820 O O . VAL A 1 219 ? 22.786 6.867 1.394 1.00 97.44 219 VAL A O 1
ATOM 1823 N N . ARG A 1 220 ? 24.314 5.643 0.273 1.00 97.12 220 ARG A N 1
ATOM 1824 C CA . ARG A 1 220 ? 25.340 5.537 1.329 1.00 97.12 220 ARG A CA 1
ATOM 1825 C C . ARG A 1 220 ? 24.830 4.910 2.633 1.00 97.12 220 ARG A C 1
ATOM 1827 O O . ARG A 1 220 ? 25.285 5.275 3.711 1.00 97.12 220 ARG A O 1
ATOM 1834 N N . ARG A 1 221 ? 23.906 3.957 2.520 1.00 95.88 221 ARG A N 1
ATOM 1835 C CA . ARG A 1 221 ? 23.347 3.171 3.627 1.00 95.88 221 ARG A CA 1
ATOM 1836 C C . ARG A 1 221 ? 22.970 1.779 3.130 1.00 95.88 221 ARG A C 1
ATOM 1838 O O . ARG A 1 221 ? 22.825 1.587 1.923 1.00 95.88 221 ARG A O 1
ATOM 1845 N N . GLU A 1 222 ? 22.808 0.844 4.056 1.00 96.81 222 GLU A N 1
ATOM 1846 C CA . GLU A 1 222 ? 22.313 -0.499 3.753 1.00 96.81 222 GLU A CA 1
ATOM 1847 C C . GLU A 1 222 ? 20.877 -0.446 3.224 1.00 96.81 222 GLU A C 1
ATOM 1849 O O . GLU A 1 222 ? 20.065 0.380 3.653 1.00 96.81 222 GLU A O 1
ATOM 1854 N N . ILE A 1 223 ? 20.568 -1.338 2.284 1.00 98.25 223 ILE A N 1
ATOM 1855 C CA . ILE A 1 223 ? 19.220 -1.506 1.743 1.00 98.25 223 ILE A CA 1
ATOM 1856 C C . ILE A 1 223 ? 18.664 -2.827 2.241 1.00 98.25 223 ILE A C 1
ATOM 1858 O O . ILE A 1 223 ? 19.208 -3.881 1.938 1.00 98.25 223 ILE A O 1
ATOM 1862 N N . THR A 1 224 ? 17.553 -2.768 2.967 1.00 98.44 224 THR A N 1
ATOM 1863 C CA . THR A 1 224 ? 16.940 -3.953 3.583 1.00 98.44 224 THR A CA 1
ATOM 1864 C C . THR A 1 224 ? 15.538 -4.255 3.062 1.00 98.44 224 THR A C 1
ATOM 1866 O O . THR A 1 224 ? 14.943 -5.259 3.447 1.00 98.44 224 THR A O 1
ATOM 1869 N N . LYS A 1 225 ? 15.005 -3.397 2.184 1.00 98.81 225 LYS A N 1
ATOM 1870 C CA . LYS A 1 225 ? 13.659 -3.506 1.613 1.00 98.81 225 LYS A CA 1
ATOM 1871 C C . LYS A 1 225 ? 13.722 -3.915 0.154 1.00 98.81 225 LYS A C 1
ATOM 1873 O O . LYS A 1 225 ? 14.509 -3.339 -0.598 1.00 98.81 225 LYS A O 1
ATOM 1878 N N . SER A 1 226 ? 12.865 -4.847 -0.242 1.00 98.69 226 SER A N 1
ATOM 1879 C CA . SER A 1 226 ? 12.757 -5.323 -1.619 1.00 98.69 226 SER A CA 1
ATOM 1880 C C . SER A 1 226 ? 11.310 -5.389 -2.094 1.00 98.69 226 SER A C 1
ATOM 1882 O O . SER A 1 226 ? 10.397 -5.664 -1.313 1.00 98.69 226 SER A O 1
ATOM 1884 N N . ARG A 1 227 ? 11.124 -5.181 -3.394 1.00 98.62 227 ARG A N 1
ATOM 1885 C CA . ARG A 1 227 ? 9.919 -5.557 -4.128 1.00 98.62 227 ARG A CA 1
ATOM 1886 C C . ARG A 1 227 ? 10.311 -6.103 -5.485 1.00 98.62 227 ARG A C 1
ATOM 1888 O O . ARG A 1 227 ? 10.981 -5.397 -6.223 1.00 98.62 227 ARG A O 1
ATOM 1895 N N . GLN A 1 228 ? 9.881 -7.306 -5.843 1.00 98.12 228 GLN A N 1
ATOM 1896 C CA . GLN A 1 228 ? 10.236 -7.901 -7.133 1.00 98.12 228 GLN A CA 1
ATOM 1897 C C . GLN A 1 228 ? 9.508 -7.216 -8.289 1.00 98.12 228 GLN A C 1
ATOM 1899 O O . GLN A 1 228 ? 8.284 -7.054 -8.248 1.00 98.12 228 GLN A O 1
ATOM 1904 N N . HIS A 1 229 ? 10.245 -6.883 -9.349 1.00 96.44 229 HIS A N 1
ATOM 1905 C CA . HIS A 1 229 ? 9.650 -6.408 -10.592 1.00 96.44 229 HIS A CA 1
ATOM 1906 C C . HIS A 1 229 ? 8.685 -7.464 -11.153 1.00 96.44 229 HIS A C 1
ATOM 1908 O O . HIS A 1 229 ? 8.931 -8.671 -11.063 1.00 96.44 229 HIS A O 1
ATOM 1914 N N . PHE A 1 230 ? 7.538 -7.013 -11.670 1.00 95.94 230 PHE A N 1
ATOM 1915 C CA . PHE A 1 230 ? 6.405 -7.853 -12.089 1.00 95.94 230 PHE A CA 1
ATOM 1916 C C . PHE A 1 230 ? 5.749 -8.689 -10.978 1.00 95.94 230 PHE A C 1
ATOM 1918 O O . PHE A 1 230 ? 4.877 -9.503 -11.285 1.00 95.94 230 PHE A O 1
ATOM 1925 N N . LEU A 1 231 ? 6.104 -8.496 -9.703 1.00 97.19 231 LEU A N 1
ATOM 1926 C CA . LEU A 1 231 ? 5.642 -9.326 -8.582 1.00 97.19 231 LEU A CA 1
ATOM 1927 C C . LEU A 1 231 ? 6.026 -10.806 -8.719 1.00 97.19 231 LEU A C 1
ATOM 1929 O O . LEU A 1 231 ? 5.313 -11.702 -8.254 1.00 97.19 231 LEU A O 1
ATOM 1933 N N . LYS A 1 232 ? 7.141 -11.073 -9.404 1.00 95.50 232 LYS A N 1
ATOM 1934 C CA . LYS A 1 232 ? 7.612 -12.430 -9.652 1.00 95.50 232 LYS A CA 1
ATOM 1935 C C . LYS A 1 232 ? 8.148 -13.038 -8.354 1.00 95.50 232 LYS A C 1
ATOM 1937 O O . LYS A 1 232 ? 9.134 -12.564 -7.803 1.00 95.50 232 LYS A O 1
ATOM 1942 N N . LEU A 1 233 ? 7.473 -14.077 -7.866 1.00 94.75 233 LEU A N 1
ATOM 1943 C CA . LEU A 1 233 ? 7.869 -14.848 -6.689 1.00 94.75 233 LEU A CA 1
ATOM 1944 C C . LEU A 1 233 ? 7.929 -16.324 -7.060 1.00 94.75 233 LEU A C 1
ATOM 1946 O O . LEU A 1 233 ? 6.952 -16.876 -7.561 1.00 94.75 233 LEU A O 1
ATOM 1950 N N . SER A 1 234 ? 9.065 -16.956 -6.782 1.00 93.44 234 SER A N 1
ATOM 1951 C CA . SER A 1 234 ? 9.253 -18.395 -6.912 1.00 93.44 234 SER A CA 1
ATOM 1952 C C . SER A 1 234 ? 9.675 -18.960 -5.563 1.00 93.44 234 SER A C 1
ATOM 1954 O O . SER A 1 234 ? 10.801 -18.736 -5.115 1.00 93.44 234 SER A O 1
ATOM 1956 N N . PHE A 1 235 ? 8.781 -19.696 -4.907 1.00 94.00 235 PHE A N 1
ATOM 1957 C CA . PHE A 1 235 ? 9.068 -20.299 -3.610 1.00 94.00 235 PHE A CA 1
ATOM 1958 C C . PHE A 1 235 ? 9.913 -21.577 -3.742 1.00 94.00 235 PHE A C 1
ATOM 1960 O O . PHE A 1 235 ? 9.666 -22.380 -4.643 1.00 94.00 235 PHE A O 1
ATOM 1967 N N . PRO A 1 236 ? 10.906 -21.798 -2.857 1.00 94.69 236 PRO A N 1
ATOM 1968 C CA . PRO A 1 236 ? 11.434 -20.857 -1.859 1.00 94.69 236 PRO A CA 1
ATOM 1969 C C . PRO A 1 236 ? 12.538 -19.924 -2.408 1.00 94.69 236 PRO A C 1
ATOM 1971 O O . PRO A 1 236 ? 12.982 -19.027 -1.692 1.00 94.69 236 PRO A O 1
ATOM 1974 N N . ALA A 1 237 ? 12.985 -20.141 -3.653 1.00 94.94 237 ALA A N 1
ATOM 1975 C CA . ALA A 1 237 ? 14.189 -19.550 -4.245 1.00 94.94 237 ALA A CA 1
ATOM 1976 C C . ALA A 1 237 ? 14.282 -18.024 -4.088 1.00 94.94 237 ALA A C 1
ATOM 1978 O O . ALA A 1 237 ? 15.258 -17.531 -3.530 1.00 94.94 237 ALA A O 1
ATOM 1979 N N . THR A 1 238 ? 13.245 -17.276 -4.481 1.00 96.06 238 THR A N 1
ATOM 1980 C CA . THR A 1 238 ? 13.274 -15.807 -4.425 1.00 96.06 238 THR A CA 1
ATOM 1981 C C . THR A 1 238 ? 13.515 -15.295 -3.003 1.00 96.06 238 THR A C 1
ATOM 1983 O O . THR A 1 238 ? 14.265 -14.346 -2.802 1.00 96.06 238 THR A O 1
ATOM 1986 N N . TYR A 1 239 ? 12.902 -15.913 -1.992 1.00 97.19 239 TYR A N 1
ATOM 1987 C CA . TYR A 1 239 ? 13.061 -15.480 -0.602 1.00 97.19 239 TYR A CA 1
ATOM 1988 C C . TYR A 1 239 ? 14.373 -15.944 0.021 1.00 97.19 239 TYR A C 1
ATOM 1990 O O . TYR A 1 239 ? 14.915 -15.230 0.863 1.00 97.19 239 TYR A O 1
ATOM 1998 N N . HIS A 1 240 ? 14.926 -17.076 -0.420 1.00 96.75 240 HIS A N 1
ATOM 1999 C CA . HIS A 1 240 ? 16.298 -17.454 -0.074 1.00 96.75 240 HIS A CA 1
ATOM 2000 C C . HIS A 1 240 ? 17.296 -16.430 -0.610 1.00 96.75 240 HIS A C 1
ATOM 2002 O O . HIS A 1 240 ? 18.086 -15.912 0.176 1.00 96.75 240 HIS A O 1
ATOM 2008 N N . ASP A 1 241 ? 17.177 -16.033 -1.879 1.00 96.94 241 ASP A N 1
ATOM 2009 C CA . ASP A 1 241 ? 18.050 -15.020 -2.486 1.00 96.94 241 ASP A CA 1
ATOM 2010 C C . ASP A 1 241 ? 17.971 -13.669 -1.757 1.00 96.94 241 ASP A C 1
ATOM 2012 O O . ASP A 1 241 ? 18.991 -13.008 -1.546 1.00 96.94 241 ASP A O 1
ATOM 2016 N N . LEU A 1 242 ? 16.770 -13.250 -1.334 1.00 98.06 242 LEU A N 1
ATOM 2017 C CA . LEU A 1 242 ? 16.595 -12.040 -0.524 1.00 98.06 242 LEU A CA 1
ATOM 2018 C C . LEU A 1 242 ? 17.314 -12.154 0.830 1.00 98.06 242 LEU A C 1
ATOM 2020 O O . LEU A 1 242 ? 18.063 -11.246 1.196 1.00 98.06 242 LEU A O 1
ATOM 2024 N N . ILE A 1 243 ? 17.126 -13.265 1.548 1.00 97.75 243 ILE A N 1
ATOM 2025 C CA . ILE A 1 243 ? 17.756 -13.505 2.857 1.00 97.75 243 ILE A CA 1
ATOM 2026 C C . ILE A 1 243 ? 19.284 -13.532 2.735 1.00 97.75 243 ILE A C 1
ATOM 2028 O O . ILE A 1 243 ? 19.969 -12.902 3.536 1.00 97.75 243 ILE A O 1
ATOM 2032 N N . GLU A 1 244 ? 19.825 -14.210 1.722 1.00 96.81 244 GLU A N 1
ATOM 2033 C CA . GLU A 1 244 ? 21.271 -14.303 1.467 1.00 96.81 244 GLU A CA 1
ATOM 2034 C C . GLU A 1 244 ? 21.915 -12.960 1.091 1.00 96.81 244 GLU A C 1
ATOM 2036 O O . GLU A 1 244 ? 23.135 -12.805 1.174 1.00 96.81 244 GLU A O 1
ATOM 2041 N N . ASN A 1 245 ? 21.105 -11.978 0.686 1.00 96.94 245 ASN A N 1
ATOM 2042 C CA . ASN A 1 245 ? 21.536 -10.616 0.380 1.00 96.94 245 ASN A CA 1
ATOM 2043 C C . ASN A 1 245 ? 21.151 -9.603 1.472 1.00 96.94 245 ASN A C 1
ATOM 2045 O O . ASN A 1 245 ? 21.140 -8.400 1.198 1.00 96.94 245 ASN A O 1
ATOM 2049 N N . ASP A 1 246 ? 20.862 -10.062 2.692 1.00 97.31 246 ASP A N 1
ATOM 2050 C CA . ASP A 1 246 ? 20.536 -9.236 3.865 1.00 97.31 246 ASP A CA 1
ATOM 2051 C C . ASP A 1 246 ? 19.287 -8.348 3.687 1.00 97.31 246 ASP A C 1
ATOM 2053 O O . ASP A 1 246 ? 19.153 -7.287 4.303 1.00 97.31 246 ASP A O 1
ATOM 2057 N N . ILE A 1 247 ? 18.344 -8.767 2.839 1.00 98.50 247 ILE A N 1
ATOM 2058 C CA . ILE A 1 247 ? 17.018 -8.149 2.772 1.00 98.50 247 ILE A CA 1
ATOM 2059 C C . ILE A 1 247 ? 16.178 -8.685 3.934 1.00 98.50 247 ILE A C 1
ATOM 2061 O O . ILE A 1 247 ? 16.035 -9.894 4.121 1.00 98.50 247 ILE A O 1
ATOM 2065 N N . THR A 1 248 ? 15.600 -7.773 4.716 1.00 98.69 248 THR A N 1
ATOM 2066 C CA . THR A 1 248 ? 14.789 -8.104 5.895 1.00 98.69 248 THR A CA 1
ATOM 2067 C C . THR A 1 248 ? 13.299 -7.922 5.663 1.00 98.69 248 THR A C 1
ATOM 2069 O O . THR A 1 248 ? 12.510 -8.507 6.401 1.00 98.69 248 THR A O 1
ATOM 2072 N N . ASP A 1 249 ? 12.900 -7.147 4.653 1.00 98.88 249 ASP A N 1
ATOM 2073 C CA . ASP A 1 249 ? 11.505 -6.807 4.398 1.00 98.88 249 ASP A CA 1
ATOM 2074 C C . ASP A 1 249 ? 11.171 -6.911 2.897 1.00 98.88 249 ASP A C 1
ATOM 2076 O O . ASP A 1 249 ? 11.722 -6.179 2.073 1.00 98.88 249 ASP A O 1
ATOM 2080 N N . ASP A 1 250 ? 10.241 -7.799 2.545 1.00 98.81 250 ASP A N 1
ATOM 2081 C CA . ASP A 1 250 ? 9.706 -7.965 1.189 1.00 98.81 250 ASP A CA 1
ATOM 2082 C C . ASP A 1 250 ? 8.289 -7.392 1.085 1.00 98.81 250 ASP A C 1
ATOM 2084 O O . ASP A 1 250 ? 7.443 -7.620 1.951 1.00 98.81 250 ASP A O 1
ATOM 2088 N N . TYR A 1 251 ? 8.029 -6.669 -0.001 1.00 98.81 251 TYR A N 1
ATOM 2089 C CA . TYR A 1 251 ? 6.766 -5.981 -0.271 1.00 98.81 251 TYR A CA 1
ATOM 2090 C C . TYR A 1 251 ? 6.092 -6.496 -1.550 1.00 98.81 251 TYR A C 1
ATOM 2092 O O . TYR A 1 251 ? 5.370 -5.752 -2.221 1.00 98.81 251 TYR A O 1
ATOM 2100 N N . THR A 1 252 ? 6.368 -7.748 -1.922 1.00 98.69 252 THR A N 1
ATOM 2101 C CA . THR A 1 252 ? 5.946 -8.352 -3.196 1.00 98.69 252 THR A CA 1
ATOM 2102 C C . THR A 1 252 ? 4.638 -9.143 -3.069 1.00 98.69 252 THR A C 1
ATOM 2104 O O . THR A 1 252 ? 3.966 -9.405 -4.064 1.00 98.69 252 THR A O 1
ATOM 2107 N N . MET A 1 253 ? 4.245 -9.532 -1.853 1.00 98.50 253 MET A N 1
ATOM 2108 C CA . MET A 1 253 ? 3.108 -10.425 -1.604 1.00 98.50 253 MET A CA 1
ATOM 2109 C C . MET A 1 253 ? 1.745 -9.773 -1.902 1.00 98.50 253 MET A C 1
ATOM 2111 O O . MET A 1 253 ? 1.056 -9.273 -1.015 1.00 98.50 253 MET A O 1
ATOM 2115 N N . GLY A 1 254 ? 1.325 -9.851 -3.157 1.00 98.19 254 GLY A N 1
ATOM 2116 C CA . GLY A 1 254 ? -0.014 -9.526 -3.640 1.00 98.19 254 GLY A CA 1
ATOM 2117 C C . GLY A 1 254 ? -0.268 -10.211 -4.981 1.00 98.19 254 GLY A C 1
ATOM 2118 O O . GLY A 1 254 ? 0.631 -10.855 -5.533 1.00 98.19 254 GLY A O 1
ATOM 2119 N N . PHE A 1 255 ? -1.501 -10.145 -5.474 1.00 98.19 255 PHE A N 1
ATOM 2120 C CA . PHE A 1 255 ? -1.841 -10.657 -6.800 1.00 98.19 255 PHE A CA 1
ATOM 2121 C C . PHE A 1 255 ? -1.578 -9.595 -7.865 1.00 98.19 255 PHE A C 1
ATOM 2123 O O . PHE A 1 255 ? -1.724 -8.400 -7.618 1.00 98.19 255 PHE A O 1
ATOM 2130 N N . ALA A 1 256 ? -1.166 -10.041 -9.051 1.00 97.62 256 ALA A N 1
ATOM 2131 C CA . ALA A 1 256 ? -0.993 -9.149 -10.192 1.00 97.62 256 ALA A CA 1
ATOM 2132 C C . ALA A 1 256 ? -2.311 -8.927 -10.943 1.00 97.62 256 ALA A C 1
ATOM 2134 O O . ALA A 1 256 ? -2.536 -7.845 -11.482 1.00 97.62 256 ALA A O 1
ATOM 2135 N N . ASP A 1 257 ? -3.159 -9.950 -10.970 1.00 97.94 257 ASP A N 1
ATOM 2136 C CA . ASP A 1 257 ? -4.357 -10.076 -11.793 1.00 97.94 257 ASP A CA 1
ATOM 2137 C C . ASP A 1 257 ? -5.656 -9.672 -11.082 1.00 97.94 257 ASP A C 1
ATOM 2139 O O . ASP A 1 257 ? -6.596 -9.255 -11.753 1.00 97.94 257 ASP A O 1
ATOM 2143 N N . GLU A 1 258 ? -5.685 -9.697 -9.748 1.00 98.50 258 GLU A N 1
ATOM 2144 C CA . GLU A 1 258 ? -6.854 -9.334 -8.935 1.00 98.50 258 GLU A CA 1
ATOM 2145 C C . GLU A 1 258 ? -6.481 -8.509 -7.699 1.00 98.50 258 GLU A C 1
ATOM 2147 O O . GLU A 1 258 ? -5.373 -8.607 -7.169 1.00 98.50 258 GLU A O 1
ATOM 2152 N N . VAL A 1 259 ? -7.426 -7.706 -7.205 1.00 98.62 259 VAL A N 1
ATOM 2153 C CA . VAL A 1 259 ? -7.285 -7.024 -5.907 1.00 98.62 259 VAL A CA 1
ATOM 2154 C C . VAL A 1 259 ? -7.679 -7.951 -4.754 1.00 98.62 259 VAL A C 1
ATOM 2156 O O . VAL A 1 259 ? -8.518 -8.835 -4.897 1.00 98.62 259 VAL A O 1
ATOM 2159 N N . GLY A 1 260 ? -7.104 -7.742 -3.570 1.00 98.31 260 GLY A N 1
ATOM 2160 C CA . GLY A 1 260 ? -7.416 -8.525 -2.372 1.00 98.31 260 GLY A CA 1
ATOM 2161 C C . GLY A 1 260 ? -6.184 -9.029 -1.630 1.00 98.31 260 GLY A C 1
ATOM 2162 O O . GLY A 1 260 ? -5.067 -8.572 -1.847 1.00 98.31 260 GLY A O 1
ATOM 2163 N N . PHE A 1 261 ? -6.388 -9.962 -0.702 1.00 98.44 261 PHE A N 1
ATOM 2164 C CA . PHE A 1 261 ? -5.353 -10.401 0.233 1.00 98.44 261 PHE A CA 1
ATOM 2165 C C . PHE A 1 261 ? -4.788 -11.758 -0.186 1.00 98.44 261 PHE A C 1
ATOM 2167 O O . PHE A 1 261 ? -5.330 -12.792 0.205 1.00 98.44 261 PHE A O 1
ATOM 2174 N N . ARG A 1 262 ? -3.673 -11.765 -0.933 1.00 98.06 262 ARG A N 1
ATOM 2175 C CA . ARG A 1 262 ? -3.024 -13.004 -1.414 1.00 98.06 262 ARG A CA 1
ATOM 2176 C C . ARG A 1 262 ? -2.769 -14.011 -0.300 1.00 98.06 262 ARG A C 1
ATOM 2178 O O . ARG A 1 262 ? -3.245 -15.131 -0.375 1.00 98.06 262 ARG A O 1
ATOM 2185 N N . ALA A 1 263 ? -2.131 -13.582 0.785 1.00 97.94 263 ALA A N 1
ATOM 2186 C CA . ALA A 1 263 ? -1.893 -14.409 1.971 1.00 97.94 263 ALA A CA 1
ATOM 2187 C C . ALA A 1 263 ? -3.065 -14.409 2.982 1.00 97.94 263 ALA A C 1
ATOM 2189 O O . ALA A 1 263 ? -2.889 -14.791 4.137 1.00 97.94 263 ALA A O 1
ATOM 2190 N N . GLY A 1 264 ? -4.253 -13.917 2.603 1.00 98.19 264 GLY A N 1
ATOM 2191 C CA . GLY A 1 264 ? -5.415 -13.796 3.493 1.00 98.19 264 GLY A CA 1
ATOM 2192 C C . GLY A 1 264 ? -5.196 -12.903 4.718 1.00 98.19 264 GLY A C 1
ATOM 2193 O O . GLY A 1 264 ? -5.944 -13.005 5.688 1.00 98.19 264 GLY A O 1
ATOM 2194 N N . ILE A 1 265 ? -4.167 -12.058 4.710 1.00 98.56 265 ILE A N 1
ATOM 2195 C CA . ILE A 1 265 ? -3.727 -11.258 5.853 1.00 98.56 265 ILE A CA 1
ATOM 2196 C C . ILE A 1 265 ? -3.343 -9.850 5.380 1.00 98.56 265 ILE A C 1
ATOM 2198 O O . ILE A 1 265 ? -2.791 -9.678 4.296 1.00 98.56 265 ILE A O 1
ATOM 2202 N N . CYS A 1 266 ? -3.642 -8.839 6.195 1.00 98.31 266 CYS A N 1
ATOM 2203 C CA . CYS A 1 266 ? -3.286 -7.428 5.985 1.00 98.31 266 CYS A CA 1
ATOM 2204 C C . CYS A 1 266 ? -2.335 -6.907 7.080 1.00 98.31 266 CYS A C 1
ATOM 2206 O O . CYS A 1 266 ? -2.298 -5.722 7.407 1.00 98.31 266 CYS A O 1
ATOM 2208 N N . SER A 1 267 ? -1.635 -7.815 7.749 1.00 97.00 267 SER A N 1
ATOM 2209 C CA . SER A 1 267 ? -0.583 -7.513 8.716 1.00 97.00 267 SER A CA 1
ATOM 2210 C C . SER A 1 267 ? 0.695 -8.169 8.244 1.00 97.00 267 SER A C 1
ATOM 2212 O O . SER A 1 267 ? 0.642 -9.261 7.682 1.00 97.00 267 SER A O 1
ATOM 2214 N N . SER A 1 268 ? 1.829 -7.529 8.506 1.00 98.06 268 SER A N 1
ATOM 2215 C CA . SER A 1 268 ? 3.121 -8.120 8.197 1.00 98.06 268 SER A CA 1
ATOM 2216 C C . SER A 1 268 ? 3.350 -9.384 9.023 1.00 98.06 268 SER A C 1
ATOM 2218 O O . SER A 1 268 ? 2.960 -9.457 10.193 1.00 98.06 268 SER A O 1
ATOM 2220 N N . PHE A 1 269 ? 4.000 -10.371 8.420 1.00 98.38 269 PHE A N 1
ATOM 2221 C CA . PHE A 1 269 ? 4.300 -11.663 9.035 1.00 98.38 269 PHE A CA 1
ATOM 2222 C C . PHE A 1 269 ? 5.693 -12.127 8.617 1.00 98.38 269 PHE A C 1
ATOM 2224 O O . PHE A 1 269 ? 6.254 -11.620 7.651 1.00 98.38 269 PHE A O 1
ATOM 2231 N N . TYR A 1 270 ? 6.286 -13.056 9.359 1.00 98.56 270 TYR A N 1
ATOM 2232 C CA . TYR A 1 270 ? 7.577 -13.626 8.983 1.00 98.56 270 TYR A CA 1
ATOM 2233 C C . TYR A 1 270 ? 7.384 -14.786 8.012 1.00 98.56 270 TYR A C 1
ATOM 2235 O O . TYR A 1 270 ? 6.494 -15.613 8.209 1.00 98.56 270 TYR A O 1
ATOM 2243 N N . TYR A 1 271 ? 8.222 -14.849 6.978 1.00 98.25 271 TYR A N 1
ATOM 2244 C CA . TYR A 1 271 ? 8.229 -15.960 6.039 1.00 98.25 271 TYR A CA 1
ATOM 2245 C C . TYR A 1 271 ? 8.608 -17.256 6.758 1.00 98.25 271 TYR A C 1
ATOM 2247 O O . TYR A 1 271 ? 9.636 -17.321 7.441 1.00 98.25 271 TYR A O 1
ATOM 2255 N N . TYR A 1 272 ? 7.773 -18.276 6.582 1.00 98.12 272 TYR A N 1
ATOM 2256 C CA . TYR A 1 272 ? 8.012 -19.629 7.054 1.00 98.12 272 TYR A CA 1
ATOM 2257 C C . TYR A 1 272 ? 8.484 -20.486 5.881 1.00 98.12 272 TYR A C 1
ATOM 2259 O O . TYR A 1 272 ? 7.754 -20.668 4.910 1.00 98.12 272 TYR A O 1
ATOM 2267 N N . ASP A 1 273 ? 9.709 -20.990 5.965 1.00 97.50 273 ASP A N 1
ATOM 2268 C CA . ASP A 1 273 ? 10.290 -21.853 4.947 1.00 97.50 273 ASP A CA 1
ATOM 2269 C C . ASP A 1 273 ? 9.812 -23.291 5.158 1.00 97.50 273 ASP A C 1
ATOM 2271 O O . ASP A 1 273 ? 10.348 -24.000 6.009 1.00 97.50 273 ASP A O 1
ATOM 2275 N N . LEU A 1 274 ? 8.816 -23.713 4.373 1.00 96.06 274 LEU A N 1
ATOM 2276 C CA . LEU A 1 274 ? 8.239 -25.063 4.435 1.00 96.06 274 LEU A CA 1
ATOM 2277 C C . LEU A 1 274 ? 9.255 -26.167 4.120 1.00 96.06 274 LEU A C 1
ATOM 2279 O O . LEU A 1 274 ? 9.146 -27.274 4.629 1.00 96.06 274 LEU A O 1
ATOM 2283 N N . ASN A 1 275 ? 10.272 -25.890 3.300 1.00 93.75 275 ASN A N 1
ATOM 2284 C CA . ASN A 1 275 ? 11.257 -26.917 2.961 1.00 93.75 275 ASN A CA 1
ATOM 2285 C C . ASN A 1 275 ? 12.217 -27.175 4.128 1.00 93.75 275 ASN A C 1
ATOM 2287 O O . ASN A 1 275 ? 12.772 -28.266 4.243 1.00 93.75 275 ASN A O 1
ATOM 2291 N N . ARG A 1 276 ? 12.444 -26.157 4.966 1.00 96.06 276 ARG A N 1
ATOM 2292 C CA . ARG A 1 276 ? 13.340 -26.224 6.128 1.00 96.06 276 ARG A CA 1
ATOM 2293 C C . ARG A 1 276 ? 12.598 -26.330 7.462 1.00 96.06 276 ARG A C 1
ATOM 2295 O O . ARG A 1 276 ? 13.261 -26.521 8.474 1.00 96.06 276 ARG A O 1
ATOM 2302 N N . GLU A 1 277 ? 11.272 -26.199 7.471 1.00 96.88 277 GLU A N 1
ATOM 2303 C CA . GLU A 1 277 ? 10.412 -26.164 8.664 1.00 96.88 277 GLU A CA 1
ATOM 2304 C C . GLU A 1 277 ? 10.854 -25.111 9.701 1.00 96.88 277 GLU A C 1
ATOM 2306 O O . GLU A 1 277 ? 10.878 -25.348 10.912 1.00 96.88 277 GLU A O 1
ATOM 2311 N N . ILE A 1 278 ? 11.221 -23.912 9.229 1.00 97.00 278 ILE A N 1
ATOM 2312 C CA . ILE A 1 278 ? 11.674 -22.810 10.093 1.00 97.00 278 ILE A CA 1
ATOM 2313 C C . ILE A 1 278 ? 10.999 -21.480 9.759 1.00 97.00 278 ILE A C 1
ATOM 2315 O O . ILE A 1 278 ? 10.819 -21.111 8.599 1.00 97.00 278 ILE A O 1
ATOM 2319 N N . GLN A 1 279 ? 10.719 -20.689 10.797 1.00 97.62 279 GLN A N 1
ATOM 2320 C CA . GLN A 1 279 ? 10.427 -19.270 10.625 1.00 97.62 279 GLN A CA 1
ATOM 2321 C C . GLN A 1 279 ? 11.736 -18.514 10.362 1.00 97.62 279 GLN A C 1
ATOM 2323 O O . GLN A 1 279 ? 12.673 -18.567 11.159 1.00 97.62 279 GLN A O 1
ATOM 2328 N N . THR A 1 280 ? 11.792 -17.776 9.259 1.00 98.00 280 THR A N 1
ATOM 2329 C CA . THR A 1 280 ? 12.949 -16.950 8.897 1.00 98.00 280 THR A CA 1
ATOM 2330 C C . THR A 1 280 ? 12.854 -15.544 9.504 1.00 98.00 280 THR A C 1
ATOM 2332 O O . THR A 1 280 ? 11.880 -15.184 10.169 1.00 98.00 280 THR A O 1
ATOM 2335 N N . ARG A 1 281 ? 13.880 -14.717 9.270 1.00 96.69 281 ARG A N 1
ATOM 2336 C CA . ARG A 1 281 ? 13.880 -13.293 9.653 1.00 96.69 281 ARG A CA 1
ATOM 2337 C C . ARG A 1 281 ? 13.287 -12.373 8.581 1.00 96.69 281 ARG A C 1
ATOM 2339 O O . ARG A 1 281 ? 13.103 -11.193 8.872 1.00 96.69 281 ARG A O 1
ATOM 2346 N N . LEU A 1 282 ? 12.987 -12.890 7.386 1.00 98.69 282 LEU A N 1
ATOM 2347 C CA . LEU A 1 282 ? 12.389 -12.112 6.303 1.00 98.69 282 LEU A CA 1
ATOM 2348 C C . LEU A 1 282 ? 10.930 -11.808 6.645 1.00 98.69 282 LEU A C 1
ATOM 2350 O O . LEU A 1 282 ? 10.121 -12.717 6.844 1.00 98.69 282 LEU A O 1
ATOM 2354 N N . ARG A 1 283 ? 10.595 -10.525 6.737 1.00 98.81 283 ARG A N 1
ATOM 2355 C CA . ARG A 1 283 ? 9.245 -10.040 6.997 1.00 98.81 283 ARG A CA 1
ATOM 2356 C C . ARG A 1 283 ? 8.545 -9.731 5.681 1.00 98.81 283 ARG A C 1
ATOM 2358 O O . ARG A 1 283 ? 9.057 -8.982 4.859 1.00 98.81 283 ARG A O 1
ATOM 2365 N N . ILE A 1 284 ? 7.353 -10.276 5.512 1.00 98.81 284 ILE A N 1
ATOM 2366 C CA . ILE A 1 284 ? 6.505 -10.074 4.347 1.00 98.81 284 ILE A CA 1
ATOM 2367 C C . ILE A 1 284 ? 5.465 -9.009 4.667 1.00 98.81 284 ILE A C 1
ATOM 2369 O O . ILE A 1 284 ? 4.776 -9.090 5.687 1.00 98.81 284 ILE A O 1
ATOM 2373 N N . HIS A 1 285 ? 5.349 -8.024 3.784 1.00 98.75 285 HIS A N 1
ATOM 2374 C CA . HIS A 1 285 ? 4.385 -6.933 3.847 1.00 98.75 285 HIS A CA 1
ATOM 2375 C C . HIS A 1 285 ? 3.403 -7.064 2.682 1.00 98.75 285 HIS A C 1
ATOM 2377 O O . HIS A 1 285 ? 3.724 -6.660 1.562 1.00 98.75 285 HIS A O 1
ATOM 2383 N N . PRO A 1 286 ? 2.223 -7.668 2.904 1.00 98.44 286 PRO A N 1
ATOM 2384 C CA . PRO A 1 286 ? 1.272 -7.871 1.828 1.00 98.44 286 PRO A CA 1
ATOM 2385 C C . PRO A 1 286 ? 0.605 -6.555 1.420 1.00 98.44 286 PRO A C 1
ATOM 2387 O O . PRO A 1 286 ? 0.214 -5.759 2.277 1.00 98.44 286 PRO A O 1
ATOM 2390 N N . PHE A 1 287 ? 0.416 -6.360 0.116 1.00 98.75 287 PHE A N 1
ATOM 2391 C CA . PHE A 1 287 ? -0.390 -5.266 -0.423 1.00 98.75 287 PHE A CA 1
ATOM 2392 C C . PHE A 1 287 ? -1.719 -5.797 -0.964 1.00 98.75 287 PHE A C 1
ATOM 2394 O O . PHE A 1 287 ? -1.835 -6.968 -1.324 1.00 98.75 287 PHE A O 1
ATOM 2401 N N . ALA A 1 288 ? -2.737 -4.936 -0.981 1.00 98.12 288 ALA A N 1
ATOM 2402 C CA . ALA A 1 288 ? -4.097 -5.326 -1.355 1.00 98.12 288 ALA A CA 1
ATOM 2403 C C . ALA A 1 288 ? -4.523 -4.820 -2.739 1.00 98.12 288 ALA A C 1
ATOM 2405 O O . ALA A 1 288 ? -5.454 -5.360 -3.334 1.00 98.12 288 ALA A O 1
ATOM 2406 N N . VAL A 1 289 ? -3.892 -3.747 -3.225 1.00 98.44 289 VAL A N 1
ATOM 2407 C CA . VAL A 1 289 ? -4.270 -3.062 -4.465 1.00 98.44 289 VAL A CA 1
ATOM 2408 C C . VAL A 1 289 ? -3.025 -2.586 -5.198 1.00 98.44 289 VAL A C 1
ATOM 2410 O O . VAL A 1 289 ? -2.134 -2.010 -4.574 1.00 98.44 289 VAL A O 1
ATOM 2413 N N . MET A 1 290 ? -3.018 -2.777 -6.515 1.00 98.62 290 MET A N 1
ATOM 2414 C CA . MET A 1 290 ? -2.044 -2.214 -7.443 1.00 98.62 290 MET A CA 1
ATOM 2415 C C . MET A 1 290 ? -2.767 -1.501 -8.597 1.00 98.62 290 MET A C 1
ATOM 2417 O O . MET A 1 290 ? -3.777 -1.989 -9.110 1.00 98.62 290 MET A O 1
ATOM 2421 N N . ASP A 1 291 ? -2.243 -0.355 -9.021 1.00 98.25 291 ASP A N 1
ATOM 2422 C CA . ASP A 1 291 ? -2.725 0.414 -10.176 1.00 98.25 291 ASP A CA 1
ATOM 2423 C C . ASP A 1 291 ? -2.816 -0.412 -11.473 1.00 98.25 291 ASP A C 1
ATOM 2425 O O . ASP A 1 291 ? -3.864 -0.458 -12.121 1.00 98.25 291 ASP A O 1
ATOM 2429 N N . ALA A 1 292 ? -1.750 -1.131 -11.822 1.00 97.69 292 ALA A N 1
ATOM 2430 C CA . ALA A 1 292 ? -1.656 -1.971 -13.005 1.00 97.69 292 ALA A CA 1
ATOM 2431 C C . ALA A 1 292 ? -2.669 -3.123 -12.977 1.00 97.69 292 ALA A C 1
ATOM 2433 O O . ALA A 1 292 ? -3.240 -3.442 -14.021 1.00 97.69 292 ALA A O 1
ATOM 2434 N N . THR A 1 293 ? -2.954 -3.699 -11.802 1.00 98.44 293 THR A N 1
ATOM 2435 C CA . THR A 1 293 ? -4.009 -4.712 -11.618 1.00 98.44 293 THR A CA 1
ATOM 2436 C C . THR A 1 293 ? -5.358 -4.161 -12.049 1.00 98.44 293 THR A C 1
ATOM 2438 O O . THR A 1 293 ? -5.995 -4.694 -12.958 1.00 98.44 293 THR A O 1
ATOM 2441 N N . LEU A 1 294 ? -5.756 -3.033 -11.458 1.00 98.50 294 LEU A N 1
ATOM 2442 C CA . LEU A 1 294 ? -7.031 -2.388 -11.752 1.00 98.50 294 LEU A CA 1
ATOM 2443 C C . LEU A 1 294 ? -7.116 -1.952 -13.224 1.00 98.50 294 LEU A C 1
ATOM 2445 O O . LEU A 1 294 ? -8.132 -2.191 -13.875 1.00 98.50 294 LEU A O 1
ATOM 2449 N N . ARG A 1 295 ? -6.051 -1.356 -13.778 1.00 97.88 295 ARG A N 1
ATOM 2450 C CA . ARG A 1 295 ? -6.054 -0.792 -15.138 1.00 97.88 295 ARG A CA 1
ATOM 2451 C C . ARG A 1 295 ? -5.985 -1.835 -16.245 1.00 97.88 295 ARG A C 1
ATOM 2453 O O . ARG A 1 295 ? -6.702 -1.706 -17.242 1.00 97.88 295 ARG A O 1
ATOM 2460 N N . PHE A 1 296 ? -5.052 -2.779 -16.135 1.00 97.31 296 PHE A N 1
ATOM 2461 C CA . PHE A 1 296 ? -4.658 -3.651 -17.244 1.00 97.31 296 PHE A CA 1
ATOM 2462 C C . PHE A 1 296 ? -5.256 -5.050 -17.143 1.00 97.31 296 PHE A C 1
ATOM 2464 O O . PHE A 1 296 ? -5.619 -5.608 -18.179 1.00 97.31 296 PHE A O 1
ATOM 2471 N N . TYR A 1 297 ? -5.391 -5.595 -15.931 1.00 97.62 297 TYR A N 1
ATOM 2472 C CA . TYR A 1 297 ? -5.947 -6.933 -15.723 1.00 97.62 297 TYR A CA 1
ATOM 2473 C C . TYR A 1 297 ? -7.467 -6.859 -15.571 1.00 97.62 297 TYR A C 1
ATOM 2475 O O . TYR A 1 297 ? -8.194 -7.377 -16.418 1.00 97.62 297 TYR A O 1
ATOM 2483 N N . MET A 1 298 ? -7.945 -6.105 -14.580 1.00 98.00 298 MET A N 1
ATOM 2484 C CA . MET A 1 298 ? -9.377 -5.952 -1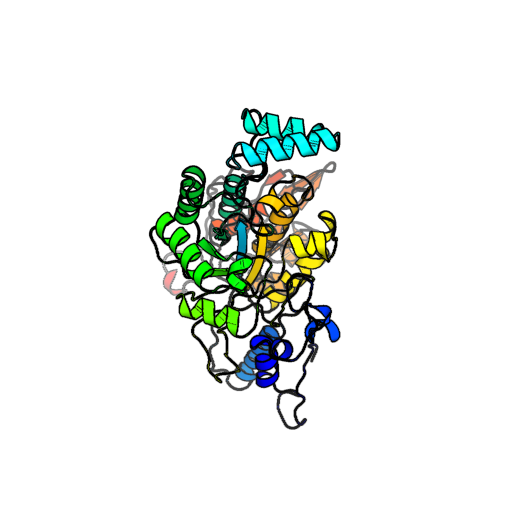4.294 1.00 98.00 298 MET A CA 1
ATOM 2485 C C . MET A 1 298 ? -10.082 -4.945 -15.219 1.00 98.00 298 MET A C 1
ATOM 2487 O O . MET A 1 298 ? -11.307 -4.942 -15.312 1.00 98.00 298 MET A O 1
ATOM 2491 N N . LYS A 1 299 ? -9.321 -4.091 -15.921 1.00 97.94 299 LYS A N 1
ATOM 2492 C CA . LYS A 1 299 ? -9.820 -3.080 -16.880 1.00 97.94 299 LYS A CA 1
ATOM 2493 C C . LYS A 1 299 ? -10.843 -2.098 -16.287 1.00 97.94 299 LYS A C 1
ATOM 2495 O O . LYS A 1 299 ? -11.706 -1.586 -17.003 1.00 97.94 299 LYS A O 1
ATOM 2500 N N . VAL A 1 300 ? -10.713 -1.811 -14.996 1.00 97.50 300 VAL A N 1
ATOM 2501 C CA . VAL A 1 300 ? -11.573 -0.893 -14.246 1.00 97.50 300 VAL A CA 1
ATOM 2502 C C . VAL A 1 300 ? -11.318 0.541 -14.701 1.00 97.50 300 VAL A C 1
ATOM 2504 O O . VAL A 1 300 ? -10.169 0.959 -14.879 1.00 97.50 300 VAL A O 1
ATOM 2507 N N . GLN A 1 301 ? -12.391 1.307 -14.895 1.00 95.31 301 GLN A N 1
ATOM 2508 C CA . GLN A 1 301 ? -12.278 2.725 -15.227 1.00 95.31 301 GLN A CA 1
ATOM 2509 C C . GLN A 1 301 ? -11.940 3.552 -13.976 1.00 95.31 301 GLN A C 1
ATOM 2511 O O . GLN A 1 301 ? -12.419 3.216 -12.893 1.00 95.31 301 GLN A O 1
ATOM 2516 N N . PRO A 1 302 ? -11.189 4.667 -14.092 1.00 94.44 302 PRO A N 1
ATOM 2517 C CA . PRO A 1 302 ? -10.801 5.499 -12.945 1.00 94.44 302 PRO A CA 1
ATOM 2518 C C . PRO A 1 302 ? -11.958 5.842 -11.993 1.00 94.44 302 PRO A C 1
ATOM 2520 O O . PRO A 1 302 ? -11.841 5.676 -10.781 1.00 94.44 302 PRO A O 1
ATOM 2523 N N . ALA A 1 303 ? -13.113 6.229 -12.544 1.00 88.62 303 ALA A N 1
ATOM 2524 C CA . ALA A 1 303 ? -14.303 6.593 -11.772 1.00 88.62 303 ALA A CA 1
ATOM 2525 C C . ALA A 1 303 ? -14.893 5.434 -10.941 1.00 88.62 303 ALA A C 1
ATOM 2527 O O . ALA A 1 303 ? -15.592 5.667 -9.957 1.00 88.62 303 ALA A O 1
ATOM 2528 N N . GLU A 1 304 ? -14.612 4.185 -11.317 1.00 90.69 304 GLU A N 1
ATOM 2529 C CA . GLU A 1 304 ? -15.157 2.984 -10.681 1.00 90.69 304 GLU A CA 1
ATOM 2530 C C . GLU A 1 304 ? -14.201 2.378 -9.649 1.00 90.69 304 GLU A C 1
ATOM 2532 O O . GLU A 1 304 ? -14.633 1.569 -8.826 1.00 90.69 304 GLU A O 1
ATOM 2537 N N . VAL A 1 305 ? -12.921 2.773 -9.635 1.00 95.56 305 VAL A N 1
ATOM 2538 C CA . VAL A 1 305 ? -11.876 2.169 -8.785 1.00 95.56 305 VAL A CA 1
ATOM 2539 C C . VAL A 1 305 ? -12.282 2.127 -7.312 1.00 95.56 305 VAL A C 1
ATOM 2541 O O . VAL A 1 305 ? -12.098 1.114 -6.634 1.00 95.56 305 VAL A O 1
ATOM 2544 N N . MET A 1 306 ? -12.906 3.192 -6.805 1.00 90.69 306 MET A N 1
ATOM 2545 C CA . MET A 1 306 ? -13.312 3.255 -5.400 1.00 90.69 306 MET A CA 1
ATOM 2546 C C . MET A 1 306 ? -14.385 2.229 -5.011 1.00 90.69 306 MET A C 1
ATOM 2548 O O . MET A 1 306 ? -14.465 1.877 -3.832 1.00 90.69 306 MET A O 1
ATOM 2552 N N . SER A 1 307 ? -15.165 1.708 -5.964 1.00 91.06 307 SER A N 1
ATOM 2553 C CA . SER A 1 307 ? -16.125 0.624 -5.706 1.00 91.06 307 SER A CA 1
ATOM 2554 C C . SER A 1 307 ? -15.437 -0.714 -5.399 1.00 91.06 307 SER A C 1
ATOM 2556 O O . SER A 1 307 ? -15.976 -1.507 -4.631 1.00 91.06 307 SER A O 1
ATOM 2558 N N . TYR A 1 308 ? -14.214 -0.917 -5.902 1.00 97.25 308 TYR A N 1
ATOM 2559 C CA . TYR A 1 308 ? -13.383 -2.096 -5.635 1.00 97.25 308 TYR A CA 1
ATOM 2560 C C . TYR A 1 308 ? -12.478 -1.889 -4.415 1.00 97.25 308 TYR A C 1
ATOM 2562 O O . TYR A 1 308 ? -12.367 -2.754 -3.547 1.00 97.25 308 TYR A O 1
ATOM 2570 N N . VAL A 1 309 ? -11.859 -0.710 -4.305 1.00 97.44 309 VAL A N 1
ATOM 2571 C CA . VAL A 1 309 ? -10.868 -0.412 -3.258 1.00 97.44 309 VAL A CA 1
ATOM 2572 C C . VAL A 1 309 ? -11.519 -0.065 -1.914 1.00 97.44 309 VAL A C 1
ATOM 2574 O O . VAL A 1 309 ? -11.026 -0.461 -0.857 1.00 97.44 309 VAL A O 1
ATOM 2577 N N . GLY A 1 310 ? -12.650 0.646 -1.925 1.00 92.31 310 GLY A N 1
ATOM 2578 C CA . GLY A 1 310 ? -13.366 1.064 -0.715 1.00 92.31 310 GLY A CA 1
ATOM 2579 C C . GLY A 1 310 ? -13.747 -0.096 0.219 1.00 92.31 310 GLY A C 1
ATOM 2580 O O . GLY A 1 310 ? -13.473 -0.005 1.422 1.00 92.31 310 GLY A O 1
ATOM 2581 N N . PRO A 1 311 ? -14.327 -1.201 -0.293 1.00 94.06 311 PRO A N 1
ATOM 2582 C CA . PRO A 1 311 ? -14.591 -2.399 0.500 1.00 94.06 311 PRO A CA 1
ATOM 2583 C C . PRO A 1 311 ? -13.337 -2.983 1.159 1.00 94.06 311 PRO A C 1
ATOM 2585 O O . PRO A 1 311 ? -13.375 -3.278 2.351 1.00 94.06 311 PRO A O 1
ATOM 2588 N N . LEU A 1 312 ? -12.211 -3.077 0.444 1.00 98.12 312 LEU A N 1
ATOM 2589 C CA . LEU A 1 312 ? -10.956 -3.602 1.001 1.00 98.12 312 LEU A CA 1
ATOM 2590 C C . LEU A 1 312 ? -10.455 -2.745 2.168 1.00 98.12 312 LEU A C 1
ATOM 2592 O O . LEU A 1 312 ? -10.123 -3.273 3.229 1.00 98.12 312 LEU A O 1
ATOM 2596 N N . ILE A 1 313 ? -10.483 -1.417 2.019 1.00 95.62 313 ILE A N 1
ATOM 2597 C CA . ILE A 1 313 ? -10.123 -0.482 3.095 1.00 95.62 313 ILE A CA 1
ATOM 2598 C C . ILE A 1 313 ? -11.024 -0.689 4.319 1.00 95.62 313 ILE A C 1
ATOM 2600 O O . ILE A 1 313 ? -10.540 -0.692 5.453 1.00 95.62 313 ILE A O 1
ATOM 2604 N N . LYS A 1 314 ? -12.334 -0.882 4.111 1.00 91.75 314 LYS A N 1
ATOM 2605 C CA . LYS A 1 314 ? -13.289 -1.145 5.197 1.00 91.75 314 LYS A CA 1
ATOM 2606 C C . LYS A 1 314 ? -12.948 -2.433 5.951 1.00 91.75 314 LYS A C 1
ATOM 2608 O O . LYS A 1 314 ? -12.993 -2.428 7.180 1.00 91.75 314 LYS A O 1
ATOM 2613 N N . GLU A 1 315 ? -12.585 -3.502 5.246 1.00 95.56 315 GLU A N 1
ATOM 2614 C CA . GLU A 1 315 ? -12.188 -4.769 5.871 1.00 95.56 315 GLU A CA 1
ATOM 2615 C C . GLU A 1 315 ? -10.906 -4.628 6.697 1.00 95.56 315 GLU A C 1
ATOM 2617 O O . GLU A 1 315 ? -10.859 -5.102 7.832 1.00 95.56 315 GLU A O 1
ATOM 2622 N N . VAL A 1 316 ? -9.895 -3.913 6.191 1.00 96.81 316 VAL A N 1
ATOM 2623 C CA . VAL A 1 316 ? -8.656 -3.664 6.949 1.00 96.81 316 VAL A CA 1
ATOM 2624 C C . VAL A 1 316 ? -8.917 -2.815 8.196 1.00 96.81 316 VAL A C 1
ATOM 2626 O O . VAL A 1 316 ? -8.404 -3.124 9.275 1.00 96.81 316 VAL A O 1
ATOM 2629 N N . LYS A 1 317 ? -9.757 -1.778 8.087 1.00 90.38 317 LYS A N 1
ATOM 2630 C CA . LYS A 1 317 ? -10.177 -0.964 9.240 1.00 90.38 317 LYS A CA 1
ATOM 2631 C C . LYS A 1 317 ? -10.920 -1.801 10.287 1.00 90.38 317 LYS A C 1
ATOM 2633 O O . LYS A 1 317 ? -10.668 -1.639 11.474 1.00 90.38 317 LYS A O 1
ATOM 2638 N N . ALA A 1 318 ? -11.771 -2.744 9.876 1.00 90.62 318 ALA A N 1
ATOM 2639 C CA . ALA A 1 318 ? -12.537 -3.597 10.794 1.00 90.62 318 ALA A CA 1
ATOM 2640 C C . ALA A 1 318 ? -11.669 -4.520 11.678 1.00 90.62 318 ALA A C 1
ATOM 2642 O O . ALA A 1 318 ? -12.133 -5.003 12.724 1.00 90.62 318 ALA A O 1
ATOM 2643 N N . VAL A 1 319 ? -10.420 -4.758 11.264 1.00 92.94 319 VAL A N 1
ATOM 2644 C CA . VAL A 1 319 ? -9.421 -5.551 11.995 1.00 92.94 319 VAL A CA 1
ATOM 2645 C C . VAL A 1 319 ? -8.243 -4.717 12.516 1.00 92.94 319 VAL A C 1
ATOM 2647 O O . VAL A 1 319 ? -7.296 -5.296 13.044 1.00 92.94 319 VAL A O 1
ATOM 2650 N N . ASN A 1 320 ? -8.290 -3.381 12.392 1.00 91.38 320 ASN A N 1
ATOM 2651 C CA . ASN A 1 320 ? -7.188 -2.468 12.725 1.00 91.38 320 ASN A CA 1
ATOM 2652 C C . ASN A 1 320 ? -5.838 -2.922 12.130 1.00 91.38 320 ASN A C 1
ATOM 2654 O O . ASN A 1 320 ? -4.826 -2.977 12.831 1.00 91.38 320 ASN A O 1
ATOM 2658 N N . GLY A 1 321 ? -5.853 -3.323 10.855 1.00 95.00 321 GLY A N 1
ATOM 2659 C CA . GLY A 1 321 ? -4.665 -3.755 10.117 1.00 95.00 321 GLY A CA 1
ATOM 2660 C C . GLY A 1 321 ? -3.992 -2.630 9.326 1.00 95.00 321 GLY A C 1
ATOM 2661 O O . GLY A 1 321 ? -4.358 -1.459 9.445 1.00 95.00 321 GLY A O 1
ATOM 2662 N N . THR A 1 322 ? -3.044 -3.008 8.468 1.00 97.12 322 THR A N 1
ATOM 2663 C CA . THR A 1 322 ? -2.321 -2.088 7.585 1.00 97.12 322 THR A CA 1
ATOM 2664 C C . THR A 1 322 ? -2.854 -2.238 6.164 1.00 97.12 322 THR A C 1
ATOM 2666 O O . THR A 1 322 ? -2.801 -3.318 5.578 1.00 97.12 322 THR A O 1
ATOM 2669 N N . PHE A 1 323 ? -3.405 -1.164 5.600 1.00 97.88 323 PHE A N 1
ATOM 2670 C CA . PHE A 1 323 ? -3.795 -1.142 4.193 1.00 97.88 323 PHE A CA 1
ATOM 2671 C C . PHE A 1 323 ? -2.592 -0.671 3.386 1.00 97.88 323 PHE A C 1
ATOM 2673 O O . PHE A 1 323 ? -2.094 0.433 3.602 1.00 97.88 323 PHE A O 1
ATOM 2680 N N . MET A 1 324 ? -2.114 -1.512 2.476 1.00 98.38 324 MET A N 1
ATOM 2681 C CA . MET A 1 324 ? -0.968 -1.197 1.633 1.00 98.38 324 MET A CA 1
ATOM 2682 C C . MET A 1 324 ? -1.373 -1.206 0.164 1.00 98.38 324 MET A C 1
ATOM 2684 O O . MET A 1 324 ? -2.032 -2.143 -0.301 1.00 98.38 324 MET A O 1
ATOM 2688 N N . SER A 1 325 ? -0.988 -0.145 -0.543 1.00 98.31 325 SER A N 1
ATOM 2689 C CA . SER A 1 325 ? -1.254 0.049 -1.966 1.00 98.31 325 SER A CA 1
ATOM 2690 C C . SER A 1 325 ? 0.055 0.211 -2.744 1.00 98.31 325 SER A C 1
ATOM 2692 O O . SER A 1 325 ? 1.040 0.750 -2.226 1.00 98.31 325 SER A O 1
ATOM 2694 N N . LEU A 1 326 ? 0.068 -0.288 -3.977 1.00 98.62 326 LEU A N 1
ATOM 2695 C CA . LEU A 1 326 ? 1.193 -0.234 -4.906 1.00 98.62 326 LEU A CA 1
ATOM 2696 C C . LEU A 1 326 ? 0.818 0.656 -6.094 1.00 98.62 326 LEU A C 1
ATOM 2698 O O . LEU A 1 326 ? -0.219 0.455 -6.726 1.00 98.62 326 LEU A O 1
ATOM 2702 N N . TRP A 1 327 ? 1.665 1.637 -6.378 1.00 98.62 327 TRP A N 1
ATOM 2703 C CA . TRP A 1 327 ? 1.513 2.552 -7.502 1.00 98.62 327 TRP A CA 1
ATOM 2704 C C . TRP A 1 327 ? 2.834 2.716 -8.231 1.00 98.62 327 TRP A C 1
ATOM 2706 O O . TRP A 1 327 ? 3.897 2.488 -7.664 1.00 98.62 327 TRP A O 1
ATOM 2716 N N . HIS A 1 328 ? 2.775 3.214 -9.453 1.00 98.31 328 HIS A N 1
ATOM 2717 C CA . HIS A 1 328 ? 3.942 3.628 -10.213 1.00 98.31 328 HIS A CA 1
ATOM 2718 C C . HIS A 1 328 ? 3.886 5.139 -10.416 1.00 98.31 328 HIS A C 1
ATOM 2720 O O . HIS A 1 328 ? 2.806 5.710 -10.588 1.00 98.31 328 HIS A O 1
ATOM 2726 N N . ASN A 1 329 ? 5.036 5.813 -10.448 1.00 96.69 329 ASN A N 1
ATOM 2727 C CA . ASN A 1 329 ? 5.075 7.257 -10.717 1.00 96.69 329 ASN A CA 1
ATOM 2728 C C . ASN A 1 329 ? 4.430 7.612 -12.070 1.00 96.69 329 ASN A C 1
ATOM 2730 O O . ASN A 1 329 ? 3.816 8.669 -12.209 1.00 96.69 329 ASN A O 1
ATOM 2734 N N . GLU A 1 330 ? 4.520 6.707 -13.046 1.00 95.50 330 GLU A N 1
ATOM 2735 C CA . GLU A 1 330 ? 3.850 6.837 -14.338 1.00 95.50 330 GLU A CA 1
ATOM 2736 C C . GLU A 1 330 ? 2.321 6.771 -14.244 1.00 95.50 330 GLU A C 1
ATOM 2738 O O . GLU A 1 330 ? 1.653 7.495 -14.980 1.00 95.50 330 GLU A O 1
ATOM 2743 N N . SER A 1 331 ? 1.749 6.005 -13.310 1.00 96.44 331 SER A N 1
ATOM 2744 C CA . SER A 1 331 ? 0.289 5.951 -13.131 1.00 96.44 331 SER A CA 1
ATOM 2745 C C . SER A 1 331 ? -0.297 7.278 -12.656 1.00 96.44 331 SER A C 1
ATOM 2747 O O . SER A 1 331 ? -1.430 7.617 -12.966 1.00 96.44 331 SER A O 1
ATOM 2749 N N . ILE A 1 332 ? 0.497 8.087 -11.960 1.00 94.88 332 ILE A N 1
ATOM 2750 C CA . ILE A 1 332 ? 0.062 9.372 -11.400 1.00 94.88 332 ILE A CA 1
ATOM 2751 C C . ILE A 1 332 ? 0.282 10.514 -12.413 1.00 94.88 332 ILE A C 1
ATOM 2753 O O . ILE A 1 332 ? -0.124 11.651 -12.182 1.00 94.88 332 ILE A O 1
ATOM 2757 N N . SER A 1 333 ? 0.898 10.230 -13.565 1.00 93.12 333 SER A N 1
ATOM 2758 C CA . SER A 1 333 ? 1.256 11.238 -14.571 1.00 93.12 333 SER A CA 1
ATOM 2759 C C . SER A 1 333 ? 0.075 11.816 -15.355 1.00 93.12 333 SER A C 1
ATOM 2761 O O . SER A 1 333 ? 0.227 12.853 -15.999 1.00 93.12 333 SER A O 1
ATOM 2763 N N . ASN A 1 334 ? -1.082 11.138 -15.359 1.00 89.62 334 ASN A N 1
ATOM 2764 C CA . ASN A 1 334 ? -2.192 11.384 -16.290 1.00 89.62 334 ASN A CA 1
ATOM 2765 C C . ASN A 1 334 ? -1.810 11.295 -17.786 1.00 89.62 334 ASN A C 1
ATOM 2767 O O . ASN A 1 334 ? -2.610 11.655 -18.649 1.00 89.62 334 ASN A O 1
ATOM 2771 N N . MET A 1 335 ? -0.617 10.791 -18.119 1.00 91.56 335 MET A N 1
ATOM 2772 C CA . MET A 1 335 ? -0.215 10.483 -19.491 1.00 91.56 335 MET A CA 1
ATOM 2773 C C . MET A 1 335 ? -0.842 9.156 -19.919 1.00 91.56 335 MET A C 1
ATOM 2775 O O . MET A 1 335 ? -0.913 8.227 -19.119 1.00 91.56 335 MET A O 1
ATOM 2779 N N . LYS A 1 336 ? -1.246 9.027 -21.190 1.00 89.69 336 LYS A N 1
ATOM 2780 C CA . LYS A 1 336 ? -1.802 7.769 -21.719 1.00 89.69 336 LYS A CA 1
ATOM 2781 C C . LYS A 1 336 ? -0.910 6.572 -21.350 1.00 89.69 336 LYS A C 1
ATOM 2783 O O . LYS A 1 336 ? 0.292 6.636 -21.619 1.00 89.69 336 LYS A O 1
ATOM 2788 N N . PRO A 1 337 ? -1.459 5.465 -20.816 1.00 93.25 337 PRO A N 1
ATOM 2789 C CA . PRO A 1 337 ? -2.885 5.124 -20.675 1.00 93.25 337 PRO A CA 1
ATOM 2790 C C . PRO A 1 337 ? -3.504 5.437 -19.292 1.00 93.25 337 PRO A C 1
ATOM 2792 O O . PRO A 1 337 ? -4.481 4.782 -18.900 1.00 93.25 337 PRO A O 1
ATOM 2795 N N . TRP A 1 338 ? -2.899 6.355 -18.538 1.00 96.50 338 TRP A N 1
ATOM 2796 C CA . TRP A 1 338 ? -3.167 6.643 -17.128 1.00 96.50 338 TRP A CA 1
ATOM 2797 C C . TRP A 1 338 ? -4.007 7.906 -16.897 1.00 96.50 338 TRP A C 1
ATOM 2799 O O . TRP A 1 338 ? -3.973 8.490 -15.818 1.00 96.50 338 TRP A O 1
ATOM 2809 N N . GLU A 1 339 ? -4.787 8.352 -17.878 1.00 94.81 339 GLU A N 1
ATOM 2810 C CA . GLU A 1 339 ? -5.665 9.510 -17.703 1.00 94.81 339 GLU A CA 1
ATOM 2811 C C . GLU A 1 339 ? -6.648 9.309 -16.530 1.00 94.81 339 GLU A C 1
ATOM 2813 O O . GLU A 1 339 ? -7.371 8.313 -16.478 1.00 94.81 339 GLU A O 1
ATOM 2818 N N . GLY A 1 340 ? -6.678 10.257 -15.587 1.00 93.94 340 GLY A N 1
ATOM 2819 C CA . GLY A 1 340 ? -7.555 10.243 -14.408 1.00 93.94 340 GLY A CA 1
ATOM 2820 C C . GLY A 1 340 ? -7.017 9.450 -13.210 1.00 93.94 340 GLY A C 1
ATOM 2821 O O . GLY A 1 340 ? -7.658 9.407 -12.161 1.00 93.94 340 GLY A O 1
ATOM 2822 N N . TRP A 1 341 ? -5.858 8.798 -13.341 1.00 96.69 341 TRP A N 1
ATOM 2823 C CA . TRP A 1 341 ? -5.300 7.949 -12.283 1.00 96.69 341 TRP A CA 1
ATOM 2824 C C . TRP A 1 341 ? -4.593 8.738 -11.182 1.00 96.69 341 TRP A C 1
ATOM 2826 O O . TRP A 1 341 ? -4.509 8.265 -10.047 1.00 96.69 341 TRP A O 1
ATOM 2836 N N . LYS A 1 342 ? -4.170 9.973 -11.469 1.00 94.88 342 LYS A N 1
ATOM 2837 C CA . LYS A 1 342 ? -3.696 10.908 -10.444 1.00 94.88 342 LYS A CA 1
ATOM 2838 C C . LYS A 1 342 ? -4.766 11.152 -9.377 1.00 94.88 342 LYS A C 1
ATOM 2840 O O . LYS A 1 342 ? -4.482 11.095 -8.181 1.00 94.88 342 LYS A O 1
ATOM 2845 N N . GLU A 1 343 ? -5.999 11.400 -9.809 1.00 92.62 343 GLU A N 1
ATOM 2846 C CA . GLU A 1 343 ? -7.146 11.639 -8.936 1.00 92.62 343 GLU A CA 1
ATOM 2847 C C . GLU A 1 343 ? -7.520 10.368 -8.165 1.00 92.62 343 GLU A C 1
ATOM 2849 O O . GLU A 1 343 ? -7.773 10.432 -6.963 1.00 92.62 343 GLU A O 1
ATOM 2854 N N . VAL A 1 344 ? -7.458 9.204 -8.821 1.00 95.62 344 VAL A N 1
ATOM 2855 C CA . VAL A 1 344 ? -7.665 7.898 -8.175 1.00 95.62 344 VAL A CA 1
ATOM 2856 C C . VAL A 1 344 ? -6.672 7.678 -7.032 1.00 95.62 344 VAL A C 1
ATOM 2858 O O . VAL A 1 344 ? -7.085 7.298 -5.933 1.00 95.62 344 VAL A O 1
ATOM 2861 N N . TYR A 1 345 ? -5.379 7.936 -7.258 1.00 96.94 345 TYR A N 1
ATOM 2862 C CA . TYR A 1 345 ? -4.363 7.831 -6.210 1.00 96.94 345 TYR A CA 1
ATOM 2863 C C . TYR A 1 345 ? -4.708 8.730 -5.018 1.00 96.94 345 TYR A C 1
ATOM 2865 O O . TYR A 1 345 ? -4.742 8.267 -3.873 1.00 96.94 345 TYR A O 1
ATOM 2873 N N . GLU A 1 346 ? -5.026 10.004 -5.275 1.00 92.44 346 GLU A N 1
ATOM 2874 C CA . GLU A 1 346 ? -5.389 10.943 -4.213 1.00 92.44 346 GLU A CA 1
ATOM 2875 C C . GLU A 1 346 ? -6.660 10.497 -3.468 1.00 92.44 346 GLU A C 1
ATOM 2877 O O . GLU A 1 346 ? -6.733 10.624 -2.246 1.00 92.44 346 GLU A O 1
ATOM 2882 N N . ASP A 1 347 ? -7.648 9.932 -4.158 1.00 88.88 347 ASP A N 1
ATOM 2883 C CA . ASP A 1 347 ? -8.891 9.457 -3.552 1.00 88.88 347 ASP A CA 1
ATOM 2884 C C . ASP A 1 347 ? -8.692 8.238 -2.653 1.00 88.88 347 ASP A C 1
ATOM 2886 O O . ASP A 1 347 ? -9.266 8.199 -1.557 1.00 88.88 347 ASP A O 1
ATOM 2890 N N . VAL A 1 348 ? -7.831 7.294 -3.043 1.00 93.38 348 VAL A N 1
ATOM 2891 C CA . VAL A 1 348 ? -7.414 6.178 -2.179 1.00 93.38 348 VAL A CA 1
ATOM 2892 C C . VAL A 1 348 ? -6.678 6.708 -0.947 1.00 93.38 348 VAL A C 1
ATOM 2894 O O . VAL A 1 348 ? -7.002 6.319 0.177 1.00 93.38 348 VAL A O 1
ATOM 2897 N N . VAL A 1 349 ? -5.756 7.660 -1.120 1.00 92.25 349 VAL A N 1
ATOM 2898 C CA . VAL A 1 349 ? -5.037 8.300 -0.007 1.00 92.25 349 VAL A CA 1
ATOM 2899 C C . VAL A 1 349 ? -5.999 9.038 0.934 1.00 92.25 349 VAL A C 1
ATOM 2901 O O . VAL A 1 349 ? -5.907 8.888 2.153 1.00 92.25 349 VAL A O 1
ATOM 2904 N N . LYS A 1 350 ? -6.985 9.778 0.410 1.00 84.94 350 LYS A N 1
ATOM 2905 C CA . LYS A 1 350 ? -8.007 10.469 1.219 1.00 84.94 350 LYS A CA 1
ATOM 2906 C C . LYS A 1 350 ? -8.778 9.498 2.114 1.00 84.94 350 LYS A C 1
ATOM 2908 O O . LYS A 1 350 ? -9.184 9.889 3.208 1.00 84.94 350 LYS A O 1
ATOM 2913 N N . GLN A 1 351 ? -8.963 8.237 1.711 1.00 82.50 351 GLN A N 1
ATOM 2914 C CA . GLN A 1 351 ? -9.618 7.235 2.563 1.00 82.50 351 GLN A CA 1
ATOM 2915 C C . GLN A 1 351 ? -8.825 6.892 3.832 1.00 82.50 351 GLN A C 1
ATOM 2917 O O . GLN A 1 351 ? -9.426 6.425 4.805 1.00 82.50 351 GLN A O 1
ATOM 2922 N N . HIS A 1 352 ? -7.507 7.126 3.857 1.00 76.44 352 HIS A N 1
ATOM 2923 C CA . HIS A 1 352 ? -6.705 6.963 5.070 1.00 76.44 352 HIS A CA 1
ATOM 2924 C C . HIS A 1 352 ? -7.109 7.971 6.154 1.00 76.44 352 HIS A C 1
ATOM 2926 O O . HIS A 1 352 ? -7.261 7.590 7.310 1.00 76.44 352 HIS A O 1
ATOM 2932 N N . ILE A 1 353 ? -7.356 9.226 5.768 1.00 66.38 353 ILE A N 1
ATOM 2933 C CA . ILE A 1 353 ? -7.747 10.303 6.695 1.00 66.38 353 ILE A CA 1
ATOM 2934 C C . ILE A 1 353 ? -9.246 10.318 6.948 1.00 66.38 353 ILE A C 1
ATOM 2936 O O . ILE A 1 353 ? -9.694 10.718 8.023 1.00 66.38 353 ILE A O 1
ATOM 2940 N N . LYS A 1 354 ? -10.043 9.872 5.972 1.00 58.41 354 LYS A N 1
ATOM 2941 C CA . LYS A 1 354 ? -11.480 9.724 6.158 1.00 58.41 354 LYS A CA 1
ATOM 2942 C C . LYS A 1 354 ? -11.747 8.689 7.243 1.00 58.41 354 LYS A C 1
ATOM 2944 O O . LYS A 1 354 ? -11.735 7.478 7.006 1.00 58.41 354 LYS A O 1
ATOM 2949 N N . LEU A 1 355 ? -12.121 9.197 8.406 1.00 62.31 355 LEU A N 1
ATOM 2950 C CA . LEU A 1 355 ? -13.345 8.747 9.049 1.00 62.31 355 LEU A CA 1
ATOM 2951 C C . LEU A 1 355 ? -14.122 9.854 9.752 1.00 62.31 355 LEU A C 1
ATOM 2953 O O . LEU A 1 355 ? -15.076 9.523 10.435 1.00 62.31 355 LEU A O 1
ATOM 2957 N N . ILE A 1 356 ? -13.850 11.136 9.472 1.00 79.00 356 ILE A N 1
ATOM 2958 C CA . ILE A 1 356 ? -14.836 12.183 9.759 1.00 79.00 356 ILE A CA 1
ATOM 2959 C C . ILE A 1 356 ? -15.954 12.065 8.720 1.00 79.00 356 ILE A C 1
ATOM 2961 O O . ILE A 1 356 ? -15.863 12.564 7.599 1.00 79.00 356 ILE A O 1
ATOM 2965 N N . LYS A 1 357 ? -16.980 11.300 9.073 1.00 86.19 357 LYS A N 1
ATOM 2966 C CA . LYS A 1 357 ? -18.192 11.118 8.292 1.00 86.19 357 LYS A CA 1
ATOM 2967 C C . LYS A 1 357 ? -19.133 12.269 8.557 1.00 86.19 357 LYS A C 1
ATOM 2969 O O . LYS A 1 357 ? -19.450 12.556 9.706 1.00 86.19 357 LYS A O 1
ATOM 2974 N N . HIS A 1 358 ? -19.621 12.855 7.479 1.00 92.12 358 HIS A N 1
ATOM 2975 C CA . HIS A 1 358 ? -20.803 13.685 7.526 1.00 92.12 358 HIS A CA 1
ATOM 2976 C C . HIS A 1 358 ? -22.049 12.801 7.618 1.00 92.12 358 HIS A C 1
ATOM 2978 O O . HIS A 1 358 ? -22.193 11.874 6.824 1.00 92.12 358 HIS A O 1
ATOM 2984 N N . LEU A 1 359 ? -22.904 13.074 8.597 1.00 94.44 359 LEU A N 1
ATOM 2985 C CA . LEU A 1 359 ? -24.166 12.391 8.836 1.00 94.44 359 LEU A CA 1
ATOM 2986 C C . LEU A 1 359 ? -25.304 13.390 8.632 1.00 94.44 359 LEU A C 1
ATOM 2988 O O . LEU A 1 359 ? -25.364 14.422 9.308 1.00 94.44 359 LEU A O 1
ATOM 2992 N N . CYS A 1 360 ? -26.226 13.054 7.738 1.00 95.06 360 CYS A N 1
ATOM 2993 C CA . CYS A 1 360 ? -27.528 13.698 7.665 1.00 95.06 360 CYS A CA 1
ATOM 2994 C C . CYS A 1 360 ? -28.298 13.451 8.970 1.00 95.06 360 CYS A C 1
ATOM 2996 O O . CYS A 1 360 ? -28.085 12.442 9.642 1.00 95.06 360 CYS A O 1
ATOM 2998 N N . HIS A 1 361 ? -29.238 14.337 9.311 1.00 96.62 361 HIS A N 1
ATOM 2999 C CA . HIS A 1 361 ? -29.982 14.273 10.577 1.00 96.62 361 HIS A CA 1
ATOM 3000 C C . HIS A 1 361 ? -30.572 12.880 10.885 1.00 96.62 361 HIS A C 1
ATOM 3002 O O . HIS A 1 361 ? -30.490 12.390 12.009 1.00 96.62 361 HIS A O 1
ATOM 3008 N N . THR A 1 362 ? -31.117 12.206 9.870 1.00 95.50 362 THR A N 1
ATOM 3009 C CA . THR A 1 362 ? -31.734 10.873 9.980 1.00 95.50 362 THR A CA 1
ATOM 3010 C C . THR A 1 362 ? -30.740 9.737 10.222 1.00 95.50 362 THR A C 1
ATOM 3012 O O . THR A 1 362 ? -31.137 8.660 10.652 1.00 95.50 362 THR A O 1
ATOM 3015 N N . GLU A 1 363 ? -29.457 9.949 9.937 1.00 94.38 363 GLU A N 1
ATOM 3016 C CA . GLU A 1 363 ? -28.392 8.954 10.110 1.00 94.38 363 GLU A CA 1
ATOM 3017 C C . GLU A 1 363 ? -27.781 9.001 11.519 1.00 94.38 363 GLU A C 1
ATOM 3019 O O . GLU A 1 363 ? -26.978 8.141 11.888 1.00 94.38 363 GLU A O 1
ATOM 3024 N N . ILE A 1 364 ? -28.140 10.007 12.324 1.00 97.44 364 ILE A N 1
ATOM 3025 C CA . ILE A 1 364 ? -27.555 10.228 13.644 1.00 97.44 364 ILE A CA 1
ATOM 3026 C C . ILE A 1 364 ? -28.137 9.231 14.655 1.00 97.44 364 ILE A C 1
ATOM 3028 O O . ILE A 1 364 ? -29.288 9.325 15.077 1.00 97.44 364 ILE A O 1
ATOM 3032 N N . ASN A 1 365 ? -27.299 8.315 15.141 1.00 97.44 365 ASN A N 1
ATOM 3033 C CA . ASN A 1 365 ? -27.588 7.514 16.324 1.00 97.44 365 ASN A CA 1
ATOM 3034 C C . ASN A 1 365 ? -27.503 8.384 17.593 1.00 97.44 365 ASN A C 1
ATOM 3036 O O . ASN A 1 365 ? -26.428 8.570 18.169 1.00 97.44 365 ASN A O 1
ATOM 3040 N N . LYS A 1 366 ? -28.654 8.905 18.034 1.00 97.81 366 LYS A N 1
ATOM 3041 C CA . LYS A 1 366 ? -28.765 9.795 19.203 1.00 97.81 366 LYS A CA 1
ATOM 3042 C C . LYS A 1 366 ? -28.279 9.155 20.506 1.00 97.81 366 LYS A C 1
ATOM 3044 O O . LYS A 1 366 ? -27.657 9.830 21.316 1.00 97.81 366 LYS A O 1
ATOM 3049 N N . SER A 1 367 ? -28.469 7.844 20.677 1.00 97.44 367 SER A N 1
ATOM 3050 C CA . SER A 1 367 ? -27.998 7.130 21.871 1.00 97.44 367 SER A CA 1
ATOM 3051 C C . SER A 1 367 ? -26.469 7.136 21.979 1.00 97.44 367 SER A C 1
ATOM 3053 O O . SER A 1 367 ? -25.926 7.501 23.023 1.00 97.44 367 SER A O 1
ATOM 3055 N N . LYS A 1 368 ? -25.758 6.808 20.890 1.00 96.62 368 LYS A N 1
ATOM 3056 C CA . LYS A 1 368 ? -24.288 6.885 20.856 1.00 96.62 368 LYS A CA 1
ATOM 3057 C C . LYS A 1 368 ? -23.788 8.323 20.986 1.00 96.62 368 LYS A C 1
ATOM 3059 O O . LYS A 1 368 ? -22.831 8.568 21.714 1.00 96.62 368 LYS A O 1
ATOM 3064 N N . TRP A 1 369 ? -24.455 9.262 20.314 1.00 98.25 369 TRP A N 1
ATOM 3065 C CA . TRP A 1 369 ? -24.149 10.690 20.394 1.00 98.25 369 TRP A CA 1
ATOM 3066 C C . TRP A 1 369 ? -24.183 11.207 21.835 1.00 98.25 369 TRP A C 1
ATOM 3068 O O . TRP A 1 369 ? -23.192 11.747 22.326 1.00 98.25 369 TRP A O 1
ATOM 3078 N N . ASP A 1 370 ? -25.297 10.991 22.534 1.00 98.12 370 ASP A N 1
ATOM 3079 C CA . ASP A 1 370 ? -25.485 11.488 23.897 1.00 98.12 370 ASP A CA 1
ATOM 3080 C C . ASP A 1 370 ? -24.565 10.789 24.898 1.00 98.12 370 ASP A C 1
ATOM 3082 O O . ASP A 1 370 ? -24.098 11.420 25.849 1.00 98.12 370 ASP A O 1
ATOM 3086 N N . ASN A 1 371 ? -24.226 9.517 24.663 1.00 96.88 371 ASN A N 1
ATOM 3087 C CA . ASN A 1 371 ? -23.206 8.834 25.452 1.00 96.88 371 ASN A CA 1
ATOM 3088 C C . ASN A 1 371 ? -21.837 9.521 25.321 1.00 96.88 371 ASN A C 1
ATOM 3090 O O . ASN A 1 371 ? -21.157 9.739 26.324 1.00 96.88 371 ASN A O 1
ATOM 3094 N N . THR A 1 372 ? -21.452 9.935 24.111 1.00 96.75 372 THR A N 1
ATOM 3095 C CA . THR A 1 372 ? -20.210 10.686 23.898 1.00 96.75 372 THR A CA 1
ATOM 3096 C C . THR A 1 372 ? -20.239 12.045 24.576 1.00 96.75 372 THR A C 1
ATOM 3098 O O . THR A 1 372 ? -19.263 12.397 25.235 1.00 96.75 372 THR A O 1
ATOM 3101 N N . ILE A 1 373 ? -21.344 12.790 24.484 1.00 96.81 373 ILE A N 1
ATOM 3102 C CA . ILE A 1 373 ? -21.484 14.073 25.189 1.00 96.81 373 ILE A CA 1
ATOM 3103 C C . ILE A 1 373 ? -21.346 13.881 26.699 1.00 96.81 373 ILE A C 1
ATOM 3105 O O . ILE A 1 373 ? -20.576 14.599 27.332 1.00 96.81 373 ILE A O 1
ATOM 3109 N N . LYS A 1 374 ? -22.024 12.881 27.268 1.00 94.62 374 LYS A N 1
ATOM 3110 C CA . LYS A 1 374 ? -21.975 12.575 28.703 1.00 94.62 374 LYS A CA 1
ATOM 3111 C C . LYS A 1 374 ? -20.564 12.229 29.186 1.00 94.62 374 LYS A C 1
ATOM 3113 O O . LYS A 1 374 ? -20.171 12.642 30.273 1.00 94.62 374 LYS A O 1
ATOM 3118 N N . LEU A 1 375 ? -19.820 11.454 28.400 1.00 93.56 375 LEU A N 1
ATOM 3119 C CA . LEU A 1 375 ? -18.472 11.000 28.750 1.00 93.56 375 LEU A CA 1
ATOM 3120 C C . LEU A 1 375 ? -17.380 12.016 28.385 1.00 93.56 375 LEU A C 1
ATOM 3122 O O . LEU A 1 375 ? -16.239 11.882 28.833 1.00 93.56 375 LEU A O 1
ATOM 3126 N N . SER A 1 376 ? -17.695 13.030 27.577 1.00 93.44 376 SER A N 1
ATOM 3127 C CA . SER A 1 376 ? -16.691 13.966 27.088 1.00 93.44 376 SER A CA 1
ATOM 3128 C C . SER A 1 376 ? -16.159 14.890 28.187 1.00 93.44 376 SER A C 1
ATOM 3130 O O . SER A 1 376 ? -16.923 15.348 29.043 1.00 93.44 376 SER A O 1
ATOM 3132 N N . PRO A 1 377 ? -14.856 15.245 28.152 1.00 88.38 377 PRO A N 1
ATOM 3133 C CA . PRO A 1 377 ? -14.284 16.215 29.064 1.00 88.38 377 PRO A CA 1
ATOM 3134 C C . PRO A 1 377 ? -15.025 17.554 29.144 1.00 88.38 377 PRO A C 1
ATOM 3136 O O . PRO A 1 377 ? -15.234 18.107 30.223 1.00 88.38 377 PRO A O 1
ATOM 3139 N N . GLU A 1 378 ? -15.481 18.015 27.988 1.00 86.75 378 GLU A N 1
ATOM 3140 C CA . GLU A 1 378 ? -16.195 19.277 27.806 1.00 86.75 378 GLU A CA 1
ATOM 3141 C C . GLU A 1 378 ? -17.661 19.025 27.450 1.00 86.75 378 GLU A C 1
ATOM 3143 O O . GLU A 1 378 ? -18.260 19.792 26.703 1.00 86.75 378 GLU A O 1
ATOM 3148 N N . GLY A 1 379 ? -18.239 17.919 27.927 1.00 89.88 379 GLY A N 1
ATOM 3149 C CA . GLY A 1 379 ? -19.658 17.639 27.741 1.00 89.88 379 GLY A CA 1
ATOM 3150 C C . GLY A 1 379 ? -20.510 18.803 28.245 1.00 89.88 379 GLY A C 1
ATOM 3151 O O . GLY A 1 379 ? -20.488 19.127 29.431 1.00 89.88 379 GLY A O 1
ATOM 3152 N N . ILE A 1 380 ? -21.260 19.435 27.344 1.00 91.81 380 ILE A N 1
ATOM 3153 C CA . ILE A 1 380 ? -22.150 20.561 27.644 1.00 91.81 380 ILE A CA 1
ATOM 3154 C C . ILE A 1 380 ? -23.551 20.270 27.119 1.00 91.81 380 ILE A C 1
ATOM 3156 O O . ILE A 1 380 ? -23.719 19.648 26.070 1.00 91.81 380 ILE A O 1
ATOM 3160 N N . VAL A 1 381 ? -24.566 20.777 27.825 1.00 94.00 381 VAL A N 1
ATOM 3161 C CA . VAL A 1 381 ? -25.983 20.553 27.482 1.00 94.00 381 VAL A CA 1
ATOM 3162 C C . VAL A 1 381 ? -26.327 21.006 26.060 1.00 94.00 381 VAL A C 1
ATOM 3164 O O . VAL A 1 381 ? -27.122 20.364 25.387 1.00 94.00 381 VAL A O 1
ATOM 3167 N N . TYR A 1 382 ? -25.653 22.050 25.572 1.00 95.00 382 TYR A N 1
ATOM 3168 C CA . TYR A 1 382 ? -25.812 22.608 24.229 1.00 95.00 382 TYR A CA 1
ATOM 3169 C C . TYR A 1 382 ? -25.576 21.610 23.095 1.00 95.00 382 TYR A C 1
ATOM 3171 O O . TYR A 1 382 ? -26.074 21.815 21.993 1.00 95.00 382 TYR A O 1
ATOM 3179 N N . ALA A 1 383 ? -24.807 20.552 23.353 1.00 96.19 383 ALA A N 1
ATOM 3180 C CA . ALA A 1 383 ? -24.477 19.536 22.367 1.00 96.19 383 ALA A CA 1
ATOM 3181 C C . ALA A 1 383 ? -25.286 18.239 22.541 1.00 96.19 383 ALA A C 1
ATOM 3183 O O . ALA A 1 383 ? -25.117 17.322 21.741 1.00 96.19 383 ALA A O 1
ATOM 3184 N N . ALA A 1 384 ? -26.158 18.144 23.551 1.00 97.69 384 ALA A N 1
ATOM 3185 C CA . ALA A 1 384 ? -27.055 17.002 23.712 1.00 97.69 384 ALA A CA 1
ATOM 3186 C C . ALA A 1 384 ? -28.074 16.955 22.563 1.00 97.69 384 ALA A C 1
ATOM 3188 O O . ALA A 1 384 ? -28.587 17.992 22.136 1.00 97.69 384 ALA A O 1
ATOM 3189 N N . SER A 1 385 ? -28.389 15.755 22.078 1.00 98.06 385 SER A N 1
ATOM 3190 C CA . SER A 1 385 ? -29.216 15.564 20.884 1.00 98.06 385 SER A CA 1
ATOM 3191 C C . SER A 1 385 ? -30.604 16.198 21.031 1.00 98.06 385 SER A C 1
ATOM 3193 O O . SER A 1 385 ? -31.026 16.946 20.154 1.00 98.06 385 SER A O 1
ATOM 3195 N N . TRP A 1 386 ? -31.256 16.005 22.184 1.00 98.06 386 TRP A N 1
ATOM 3196 C CA . TRP A 1 386 ? -32.565 16.592 22.489 1.00 98.06 386 TRP A CA 1
ATOM 3197 C C . TRP A 1 386 ? -32.544 18.126 22.484 1.00 98.06 386 TRP A C 1
ATOM 3199 O O . TRP A 1 386 ? -33.523 18.759 22.100 1.00 98.06 386 TRP A O 1
ATOM 3209 N N . TYR A 1 387 ? -31.432 18.736 22.907 1.00 98.25 387 TYR A N 1
ATOM 3210 C CA . TYR A 1 387 ? -31.288 20.188 22.943 1.00 98.25 387 TYR A CA 1
ATOM 3211 C C . TYR A 1 387 ? -31.105 20.727 21.523 1.00 98.25 387 TYR A C 1
ATOM 3213 O O . TYR A 1 387 ? -31.787 21.670 21.119 1.00 98.25 387 TYR A O 1
ATOM 3221 N N . LEU A 1 388 ? -30.232 20.079 20.743 1.00 97.94 388 LEU A N 1
ATOM 3222 C CA . LEU A 1 388 ? -29.984 20.399 19.337 1.00 97.94 388 LEU A CA 1
ATOM 3223 C C . LEU A 1 388 ? -31.249 20.264 18.481 1.00 97.94 388 LEU A C 1
ATOM 3225 O O . LEU A 1 388 ? -31.488 21.117 17.628 1.00 97.94 388 LEU A O 1
ATOM 3229 N N . ASP A 1 389 ? -32.095 19.267 18.753 1.00 97.81 389 ASP A N 1
ATOM 3230 C CA . ASP A 1 389 ? -33.391 19.099 18.084 1.00 97.81 389 ASP A CA 1
ATOM 3231 C C . ASP A 1 389 ? -34.323 20.307 18.268 1.00 97.81 389 ASP A C 1
ATOM 3233 O O . ASP A 1 389 ? -35.124 20.597 17.383 1.00 97.81 389 ASP A O 1
ATOM 3237 N N . ILE A 1 390 ? -34.214 21.023 19.393 1.00 97.31 390 ILE A N 1
ATOM 3238 C CA . ILE A 1 390 ? -35.036 22.200 19.705 1.00 97.31 390 ILE A CA 1
ATOM 3239 C C . ILE A 1 390 ? -34.436 23.465 19.082 1.00 97.31 390 ILE A C 1
ATOM 3241 O O . ILE A 1 390 ? -35.143 24.240 18.437 1.00 97.31 390 ILE A O 1
ATOM 3245 N N . VAL A 1 391 ? -33.136 23.708 19.283 1.00 96.62 391 VAL A N 1
ATOM 3246 C CA . VAL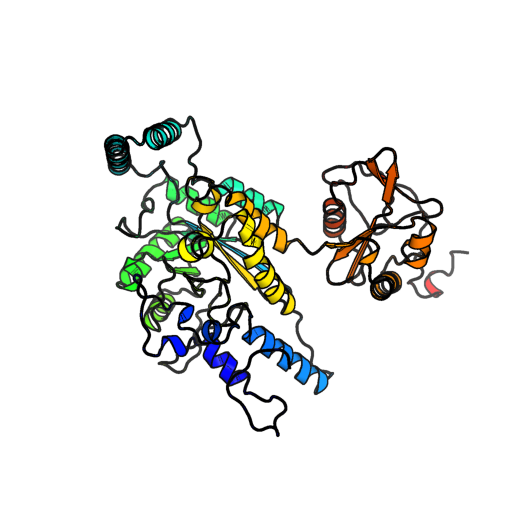 A 1 391 ? -32.502 24.990 18.906 1.00 96.62 391 VAL A CA 1
ATOM 3247 C C . VAL A 1 391 ? -32.038 25.043 17.448 1.00 96.62 391 VAL A C 1
ATOM 3249 O O . VAL A 1 391 ? -31.885 26.129 16.875 1.00 96.62 391 VAL A O 1
ATOM 3252 N N . SER A 1 392 ? -31.822 23.881 16.833 1.00 96.62 392 SER A N 1
ATOM 3253 C CA . SER A 1 392 ? -31.444 23.728 15.429 1.00 96.62 392 SER A CA 1
ATOM 3254 C C . SER A 1 392 ? -32.091 22.468 14.826 1.00 96.62 392 SER A C 1
ATOM 3256 O O . SER A 1 392 ? -31.380 21.513 14.500 1.00 96.62 392 SER A O 1
ATOM 3258 N N . PRO A 1 393 ? -33.425 22.439 14.644 1.00 95.81 393 PRO A N 1
ATOM 3259 C CA . PRO A 1 393 ? -34.110 21.291 14.052 1.00 95.81 393 PRO A CA 1
ATOM 3260 C C . PRO A 1 393 ? -33.499 20.899 12.699 1.00 95.81 393 PRO A C 1
ATOM 3262 O O . PRO A 1 393 ? -33.251 21.762 11.858 1.00 95.81 393 PRO A O 1
ATOM 3265 N N . GLY A 1 394 ? -33.248 19.603 12.486 1.00 95.88 394 GLY A N 1
ATOM 3266 C CA . GLY A 1 394 ? -32.590 19.111 11.267 1.00 95.88 394 GLY A CA 1
ATOM 3267 C C . GLY A 1 394 ? -31.069 19.311 11.233 1.00 95.88 394 GLY A C 1
ATOM 3268 O O . GLY A 1 394 ? -30.466 19.239 10.161 1.00 95.88 394 GLY A O 1
ATOM 3269 N N . TRP A 1 395 ? -30.438 19.564 12.386 1.00 97.69 395 TRP A N 1
ATOM 3270 C CA . TRP A 1 395 ? -28.981 19.609 12.508 1.00 97.69 395 TRP A CA 1
ATOM 3271 C C . TRP A 1 395 ? -28.326 18.340 11.940 1.00 97.69 395 TRP A C 1
ATOM 3273 O O . TRP A 1 395 ? -28.846 17.229 12.064 1.00 97.69 395 TRP A O 1
ATOM 3283 N N . GLU A 1 396 ? -27.172 18.528 11.311 1.00 98.12 396 GLU A N 1
ATOM 3284 C CA . GLU A 1 396 ? -26.344 17.456 10.758 1.00 98.12 396 GLU A CA 1
ATOM 3285 C C . GLU A 1 396 ? -25.130 17.242 11.666 1.00 98.12 396 GLU A C 1
ATOM 3287 O O . GLU A 1 396 ? -24.912 17.996 12.615 1.00 98.12 396 GLU A O 1
ATOM 3292 N N . ALA A 1 397 ? -24.311 16.232 11.402 1.00 97.56 397 ALA A N 1
ATOM 3293 C CA . ALA A 1 397 ? -23.168 15.935 12.253 1.00 97.56 397 ALA A CA 1
ATOM 3294 C C . ALA A 1 397 ? -21.922 15.569 11.460 1.00 97.56 397 ALA A C 1
ATOM 3296 O O . ALA A 1 397 ? -21.994 15.004 10.374 1.00 97.56 397 ALA A O 1
ATOM 3297 N N . LEU A 1 398 ? -20.767 15.824 12.062 1.00 96.75 398 LEU A N 1
ATOM 3298 C CA . LEU A 1 398 ? -19.544 15.110 11.742 1.00 96.75 398 LEU A CA 1
ATOM 3299 C C . LEU A 1 398 ? -19.258 14.104 12.857 1.00 96.75 398 LEU A C 1
ATOM 3301 O O . LEU A 1 398 ? -19.395 14.419 14.041 1.00 96.75 398 LEU A O 1
ATOM 3305 N N . MET A 1 399 ? -18.846 12.901 12.482 1.00 93.69 399 MET A N 1
ATOM 3306 C CA . MET A 1 399 ? -18.534 11.814 13.405 1.00 93.69 399 MET A CA 1
ATOM 3307 C C . MET A 1 399 ? -17.266 11.106 12.963 1.00 93.69 399 MET A C 1
ATOM 3309 O O . MET A 1 399 ? -17.114 10.848 11.777 1.00 93.69 399 MET A O 1
ATOM 3313 N N . ASP A 1 400 ? -16.400 10.751 13.907 1.00 89.38 400 ASP A N 1
ATOM 3314 C CA . ASP A 1 400 ? -15.233 9.905 13.668 1.00 89.38 400 ASP A CA 1
ATOM 3315 C C . ASP A 1 400 ? -15.093 8.816 14.739 1.00 89.38 400 ASP A C 1
ATOM 3317 O O . ASP A 1 400 ? -15.540 8.983 15.878 1.00 89.38 400 ASP A O 1
ATOM 3321 N N . ASP A 1 401 ? -14.485 7.696 14.336 1.00 79.75 401 ASP A N 1
ATOM 3322 C CA . ASP A 1 401 ? -14.212 6.501 15.146 1.00 79.75 401 ASP A CA 1
ATOM 3323 C C . ASP A 1 401 ? -15.462 6.008 15.911 1.00 79.75 401 ASP A C 1
ATOM 3325 O O . ASP A 1 401 ? -15.461 5.884 17.131 1.00 79.75 401 ASP A O 1
ATOM 3329 N N . ASP A 1 402 ? -16.566 5.806 15.173 1.00 83.69 402 ASP A N 1
ATOM 3330 C CA . ASP A 1 402 ? -17.872 5.337 15.680 1.00 83.69 402 ASP A CA 1
ATOM 3331 C C . ASP A 1 402 ? -18.370 6.123 16.908 1.00 83.69 402 ASP A C 1
ATOM 3333 O O . ASP A 1 402 ? -18.583 5.576 17.986 1.00 83.69 402 ASP A O 1
ATOM 3337 N N . TYR A 1 403 ? -18.573 7.432 16.725 1.00 92.50 403 TYR A N 1
ATOM 3338 C CA . TYR A 1 403 ? -19.019 8.392 17.748 1.00 92.50 403 TYR A CA 1
ATOM 3339 C C . TYR A 1 403 ? -18.001 8.711 18.843 1.00 92.50 403 TYR A C 1
ATOM 3341 O O . TYR A 1 403 ? -18.302 9.521 19.715 1.00 92.50 403 TYR A O 1
ATOM 3349 N N . LYS A 1 404 ? -16.772 8.193 18.798 1.00 90.56 404 LYS A N 1
ATOM 3350 C CA . LYS A 1 404 ? -15.725 8.592 19.754 1.00 90.56 404 LYS A CA 1
ATOM 3351 C C . LYS A 1 404 ? -15.328 10.063 19.628 1.00 90.56 404 LYS A C 1
ATOM 3353 O O . LYS A 1 404 ? -14.886 10.660 20.614 1.00 90.56 404 LYS A O 1
ATOM 3358 N N . PHE A 1 405 ? -15.483 10.638 18.438 1.00 93.94 405 PHE A N 1
ATOM 3359 C CA . PHE A 1 405 ? -15.394 12.070 18.178 1.00 93.94 405 PHE A CA 1
ATOM 3360 C C . PHE A 1 405 ? -16.656 12.533 17.458 1.00 93.94 405 PHE A C 1
ATOM 3362 O O . PHE A 1 405 ? -17.060 11.921 16.468 1.00 93.94 405 PHE A O 1
ATOM 3369 N N . ILE A 1 406 ? -17.259 13.619 17.932 1.00 97.31 406 ILE A N 1
ATOM 3370 C CA . ILE A 1 406 ? -18.485 14.169 17.354 1.00 97.31 406 ILE A CA 1
ATOM 3371 C C . ILE A 1 406 ? -18.451 15.692 17.297 1.00 97.31 406 ILE A C 1
ATOM 3373 O O . ILE A 1 406 ? -17.894 16.344 18.181 1.00 97.31 406 ILE A O 1
ATOM 3377 N N . PHE A 1 407 ? -19.067 16.253 16.261 1.00 97.44 407 PHE A N 1
ATOM 3378 C CA . PHE A 1 407 ? -19.155 17.693 16.049 1.00 97.44 407 PHE A CA 1
ATOM 3379 C C . PHE A 1 407 ? -20.522 18.042 15.440 1.00 97.44 407 PHE A C 1
ATOM 3381 O O . PHE A 1 407 ? -20.814 17.595 14.327 1.00 97.44 407 PHE A O 1
ATOM 3388 N N . PRO A 1 408 ? -21.386 18.804 16.136 1.00 97.75 408 PRO A N 1
ATOM 3389 C CA . PRO A 1 408 ? -22.702 19.160 15.620 1.00 97.75 408 PRO A CA 1
ATOM 3390 C C . PRO A 1 408 ? -22.599 20.256 14.557 1.00 97.75 408 PRO A C 1
ATOM 3392 O O . PRO A 1 408 ? -21.914 21.262 14.742 1.00 97.75 408 PRO A O 1
ATOM 3395 N N . LEU A 1 409 ? -23.333 20.087 13.462 1.00 97.44 409 LEU A N 1
ATOM 3396 C CA . LEU A 1 409 ? -23.495 21.065 12.391 1.00 97.44 409 LEU A CA 1
ATOM 3397 C C . LEU A 1 409 ? -24.901 21.670 12.474 1.00 97.44 409 LEU A C 1
ATOM 3399 O O . LEU A 1 409 ? -25.853 21.197 11.845 1.00 97.44 409 LEU A O 1
ATOM 3403 N N . CYS A 1 410 ? -25.024 22.733 13.271 1.00 97.25 410 CYS A N 1
ATOM 3404 C CA . CYS A 1 410 ? -26.251 23.523 13.364 1.00 97.25 410 CYS A CA 1
ATOM 3405 C C . CYS A 1 410 ? -26.436 24.322 12.074 1.00 97.25 410 CYS A C 1
ATOM 3407 O O . CYS A 1 410 ? -25.785 25.350 11.866 1.00 97.25 410 CYS A O 1
ATOM 3409 N N . ASN A 1 411 ? -27.284 23.813 11.185 1.00 95.25 411 ASN A N 1
ATOM 3410 C CA . ASN A 1 411 ? -27.468 24.360 9.853 1.00 95.25 411 ASN A CA 1
ATOM 3411 C C . ASN A 1 411 ? -28.801 25.097 9.700 1.00 95.25 411 ASN A C 1
ATOM 3413 O O . ASN A 1 411 ? -29.795 24.785 10.351 1.00 95.25 411 ASN A O 1
ATOM 3417 N N . ARG A 1 412 ? -28.810 26.085 8.805 1.00 93.56 412 ARG A N 1
ATOM 3418 C CA . ARG A 1 412 ? -30.012 26.726 8.264 1.00 93.56 412 ARG A CA 1
ATOM 3419 C C . ARG 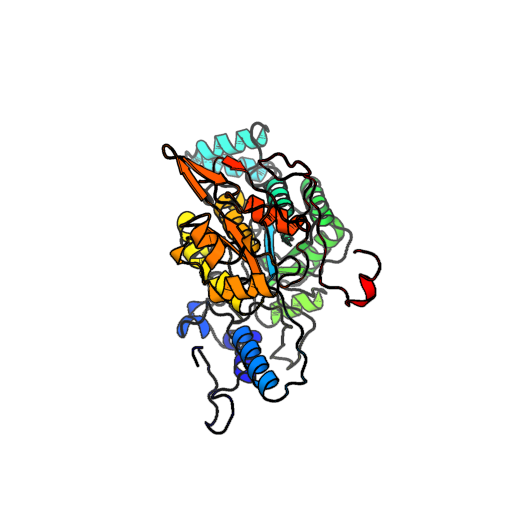A 1 412 ? -29.830 26.950 6.773 1.00 93.56 412 ARG A C 1
ATOM 3421 O O . ARG A 1 412 ? -28.708 26.971 6.270 1.00 93.56 412 ARG A O 1
ATOM 3428 N N . SER A 1 413 ? -30.942 27.151 6.076 1.00 90.31 413 SER A N 1
ATOM 3429 C CA . SER A 1 413 ? -30.932 27.543 4.670 1.00 90.31 413 SER A CA 1
ATOM 3430 C C . SER A 1 413 ? -31.761 28.805 4.462 1.00 90.31 413 SER A C 1
ATOM 3432 O O . SER A 1 413 ? -32.866 28.922 4.989 1.00 90.31 413 SER A O 1
ATOM 3434 N N . LYS A 1 414 ? -31.229 29.760 3.697 1.00 87.94 414 LYS A N 1
ATOM 3435 C CA . LYS A 1 414 ? -31.936 30.986 3.306 1.00 87.94 414 LYS A CA 1
ATOM 3436 C C . LYS A 1 414 ? -31.608 31.304 1.850 1.00 87.94 414 LYS A C 1
ATOM 3438 O O . LYS A 1 414 ? -30.443 31.284 1.473 1.00 87.94 414 LYS A O 1
ATOM 3443 N N . PHE A 1 415 ? -32.629 31.568 1.032 1.00 85.75 415 PHE A N 1
ATOM 3444 C CA . PHE A 1 415 ? -32.482 31.862 -0.405 1.00 85.75 415 PHE A CA 1
ATOM 3445 C C . PHE A 1 415 ? -31.629 30.836 -1.184 1.00 85.75 415 PHE A C 1
ATOM 3447 O O . PHE A 1 415 ? -30.842 31.209 -2.045 1.00 85.75 415 PHE A O 1
ATOM 3454 N N . GLY A 1 416 ? -31.753 29.542 -0.864 1.00 82.81 416 GLY A N 1
ATOM 3455 C CA . GLY A 1 416 ? -30.997 28.471 -1.531 1.00 82.81 416 GLY A CA 1
ATOM 3456 C C . GLY A 1 416 ? -29.557 28.274 -1.039 1.00 82.81 416 GLY A C 1
ATOM 3457 O O . GLY A 1 416 ? -28.888 27.354 -1.499 1.00 82.81 416 GLY A O 1
ATOM 3458 N N . PHE A 1 417 ? -29.085 29.076 -0.080 1.00 86.62 417 PHE A N 1
ATOM 3459 C CA . PHE A 1 417 ? -27.764 28.920 0.529 1.00 86.62 417 PHE A CA 1
ATOM 3460 C C . PHE A 1 417 ? -27.874 28.263 1.900 1.00 86.62 417 PHE A C 1
ATOM 3462 O O . PHE A 1 417 ? -28.578 28.772 2.777 1.00 86.62 417 PHE A O 1
ATOM 3469 N N . SER A 1 418 ? -27.146 27.165 2.097 1.00 91.75 418 SER A N 1
ATOM 3470 C CA . SER A 1 418 ? -26.980 26.540 3.408 1.00 91.75 418 SER A CA 1
ATOM 3471 C C . SER A 1 418 ? -25.791 27.152 4.146 1.00 91.75 418 SER A C 1
ATOM 3473 O O . SER A 1 418 ? -24.733 27.405 3.562 1.00 91.75 418 SER A O 1
ATOM 3475 N N . TYR A 1 419 ? -25.956 27.385 5.444 1.00 94.56 419 TYR A N 1
ATOM 3476 C CA . TYR A 1 419 ? -24.930 27.970 6.301 1.00 94.56 419 TYR A CA 1
ATOM 3477 C C . TYR A 1 419 ? -24.966 27.368 7.705 1.00 94.56 419 TYR A C 1
ATOM 3479 O O . TYR A 1 419 ? -26.007 26.888 8.162 1.00 94.56 419 TYR A O 1
ATOM 3487 N N . LEU A 1 420 ? -23.819 27.403 8.380 1.00 95.56 420 LEU A N 1
ATOM 3488 C CA . LEU A 1 420 ? -23.696 27.035 9.786 1.00 95.56 420 LEU A CA 1
ATOM 3489 C C . LEU A 1 420 ? -23.737 28.293 10.644 1.00 95.56 420 LEU A C 1
ATOM 3491 O O . LEU A 1 420 ? -23.072 29.283 10.336 1.00 95.56 420 LEU A O 1
ATOM 3495 N N . TYR A 1 421 ? -24.518 28.243 11.714 1.00 95.00 421 TYR A N 1
ATOM 3496 C CA . TYR A 1 421 ? -24.723 29.366 12.619 1.00 95.00 421 TYR A CA 1
ATOM 3497 C C . TYR A 1 421 ? -24.656 28.902 14.071 1.00 95.00 421 TYR A C 1
ATOM 3499 O O . TYR A 1 421 ? -24.882 27.729 14.366 1.00 95.00 421 TYR A O 1
ATOM 3507 N N . GLN A 1 422 ? -24.398 29.833 14.984 1.00 95.06 422 GLN A N 1
ATOM 3508 C CA . GLN A 1 422 ? -24.534 29.604 16.416 1.00 95.06 422 GLN A CA 1
ATOM 3509 C C . GLN A 1 422 ? -26.009 29.791 16.818 1.00 95.06 422 GLN A C 1
ATOM 3511 O O . GLN A 1 422 ? -26.508 30.919 16.740 1.00 95.06 422 GLN A O 1
ATOM 3516 N N . PRO A 1 423 ? -26.737 28.739 17.243 1.00 94.62 423 PRO A N 1
ATOM 3517 C CA . PRO A 1 423 ? -28.140 28.893 17.601 1.00 94.62 423 PRO A CA 1
ATOM 3518 C C . PRO A 1 423 ? -28.348 29.799 18.810 1.00 94.62 423 PRO A C 1
ATOM 3520 O O . PRO A 1 423 ? -27.500 29.892 19.700 1.00 94.62 423 PRO A O 1
ATOM 3523 N N . HIS A 1 424 ? -29.519 30.438 18.875 1.00 92.38 424 HIS A N 1
ATOM 3524 C CA . HIS A 1 424 ? -29.922 31.151 20.084 1.00 92.38 424 HIS A CA 1
ATOM 3525 C C . HIS A 1 424 ? -29.894 30.202 21.289 1.00 92.38 424 HIS A C 1
ATOM 3527 O O . HIS A 1 424 ? -30.140 29.004 21.156 1.00 92.38 424 HIS A O 1
ATOM 3533 N N . PHE A 1 425 ? -29.550 30.748 22.457 1.00 92.44 425 PHE A N 1
ATOM 3534 C CA . PHE A 1 425 ? -29.394 30.008 23.718 1.00 92.44 425 PHE A CA 1
ATOM 3535 C C . PHE A 1 425 ? -28.259 28.971 23.745 1.00 92.44 425 PHE A C 1
ATOM 3537 O O . PHE A 1 425 ? -28.025 28.346 24.773 1.00 92.44 425 PHE A O 1
ATOM 3544 N N . THR A 1 426 ? -27.480 28.863 22.668 1.00 92.38 426 THR A N 1
ATOM 3545 C CA . THR A 1 426 ? -26.309 27.988 22.575 1.00 92.38 426 THR A CA 1
ATOM 3546 C C . THR A 1 426 ? -25.059 28.861 22.601 1.00 92.38 426 THR A C 1
ATOM 3548 O O . THR A 1 426 ? -24.780 29.566 21.634 1.00 92.38 426 THR A O 1
ATOM 3551 N N . GLN A 1 427 ? -24.290 28.850 23.691 1.00 91.69 427 GLN A N 1
ATOM 3552 C CA . GLN A 1 427 ? -23.111 29.724 23.796 1.00 91.69 427 GLN A CA 1
ATOM 3553 C C . GLN A 1 427 ? -21.936 29.222 22.941 1.00 91.69 427 GLN A C 1
ATOM 3555 O O . GLN A 1 427 ? -21.247 30.018 22.297 1.00 91.69 427 GLN A O 1
ATOM 3560 N N . GLN A 1 428 ? -21.715 27.905 22.955 1.00 92.12 428 GLN A N 1
ATOM 3561 C CA . GLN A 1 428 ? -20.572 27.224 22.348 1.00 92.12 428 GLN A CA 1
ATOM 3562 C C . GLN A 1 428 ? -20.943 25.791 21.942 1.00 92.12 428 GLN A C 1
ATOM 3564 O O . GLN A 1 428 ? -21.880 25.209 22.489 1.00 92.12 428 GLN A O 1
ATOM 3569 N N . GLY A 1 429 ? -20.193 25.234 20.996 1.00 92.44 429 GLY A N 1
ATOM 3570 C CA . GLY A 1 429 ? -20.294 23.855 20.522 1.00 92.44 429 GLY A CA 1
ATOM 3571 C C . GLY A 1 429 ? -18.908 23.300 20.191 1.00 92.44 429 GLY A C 1
ATOM 3572 O O . GLY A 1 429 ? -17.984 23.413 20.993 1.00 92.44 429 GLY A O 1
ATOM 3573 N N . GLY A 1 430 ? -18.744 22.726 19.003 1.00 93.88 430 GLY A N 1
ATOM 3574 C CA . GLY A 1 430 ? -17.449 22.261 18.505 1.00 93.88 430 GLY A CA 1
ATOM 3575 C C . GLY A 1 430 ? -17.253 20.750 18.605 1.00 93.88 430 GLY A C 1
ATOM 3576 O O . GLY A 1 430 ? -18.203 19.979 18.528 1.00 93.88 430 GLY A O 1
ATOM 3577 N N . LEU A 1 431 ? -15.998 20.333 18.736 1.00 96.19 431 LEU A N 1
ATOM 3578 C CA . LEU A 1 431 ? -15.577 18.944 18.798 1.00 96.19 431 LEU A CA 1
ATOM 3579 C C . LEU A 1 431 ? -15.627 18.416 20.234 1.00 96.19 431 LEU A C 1
ATOM 3581 O O . LEU A 1 431 ? -14.962 18.954 21.127 1.00 96.19 431 LEU A O 1
ATOM 3585 N N . PHE A 1 432 ? -16.338 17.307 20.409 1.00 96.56 432 PHE A N 1
ATOM 3586 C CA . PHE A 1 432 ? -16.412 16.536 21.645 1.00 96.56 432 PHE A CA 1
ATOM 3587 C C . PHE A 1 432 ? -15.788 15.160 21.439 1.00 96.56 432 PHE A C 1
ATOM 3589 O O . PHE A 1 432 ? -15.839 14.590 20.347 1.00 96.56 432 PHE A O 1
ATOM 3596 N N . SER A 1 433 ? -15.183 14.621 22.494 1.00 94.50 433 SER A N 1
ATOM 3597 C CA . SER A 1 433 ? -14.569 13.295 22.463 1.00 94.50 433 SER A CA 1
ATOM 3598 C C . SER A 1 433 ? -14.622 12.603 23.811 1.00 94.50 433 SER A C 1
ATOM 3600 O O . SER A 1 433 ? -14.498 13.262 24.840 1.00 94.50 433 SER A O 1
ATOM 3602 N N . ILE A 1 434 ? -14.716 11.274 23.796 1.00 91.62 434 ILE A N 1
ATOM 3603 C CA . ILE A 1 434 ? -14.519 10.427 24.984 1.00 91.62 434 ILE A CA 1
ATOM 3604 C C . ILE A 1 434 ? -13.037 10.129 25.276 1.00 91.62 434 ILE A C 1
ATOM 3606 O O . ILE A 1 434 ? -12.722 9.507 26.282 1.00 91.62 434 ILE A O 1
ATOM 3610 N N . SER A 1 435 ? -12.110 10.547 24.405 1.00 82.69 435 SER A N 1
ATOM 3611 C CA . SER A 1 435 ? -10.672 10.215 24.488 1.00 82.69 435 SER A CA 1
ATOM 3612 C C . SER A 1 435 ? -9.811 11.301 25.138 1.00 82.69 435 SER A C 1
ATOM 3614 O O . SER A 1 435 ? -8.605 11.348 24.911 1.00 82.69 435 SER A O 1
ATOM 3616 N N . GLY A 1 436 ? -10.418 12.200 25.912 1.00 86.25 436 GLY A N 1
ATOM 3617 C CA . GLY A 1 436 ? -9.740 13.384 26.435 1.00 86.25 436 GLY A CA 1
ATOM 3618 C C . GLY A 1 436 ? -10.015 14.641 25.603 1.00 86.25 436 GLY A C 1
ATOM 3619 O O . GLY A 1 436 ? -10.942 14.682 24.792 1.00 86.25 436 GLY A O 1
ATOM 3620 N N . PHE A 1 437 ? -9.219 15.685 25.835 1.00 89.06 437 PHE A N 1
ATOM 3621 C CA . PHE A 1 437 ? -9.328 16.943 25.097 1.00 89.06 437 PHE A CA 1
ATOM 3622 C C . PHE A 1 437 ? -8.820 16.769 23.657 1.00 89.06 437 PHE A C 1
ATOM 3624 O O . PHE A 1 437 ? -7.697 16.289 23.469 1.00 89.06 437 PHE A O 1
ATOM 3631 N N . PRO A 1 438 ? -9.604 17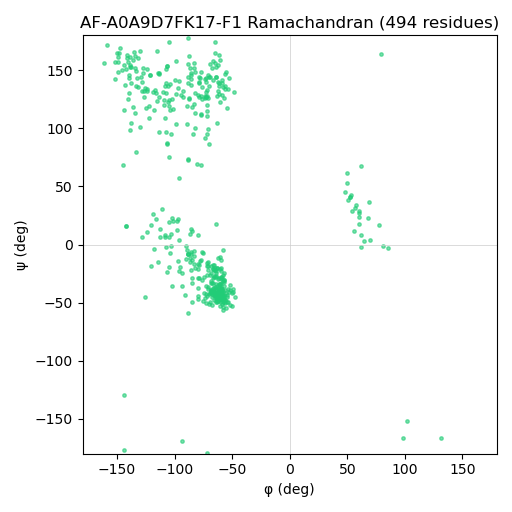.147 22.630 1.00 88.56 438 PRO A N 1
ATOM 3632 C CA . PRO A 1 438 ? -9.148 17.065 21.249 1.00 88.56 438 PRO A CA 1
ATOM 3633 C C . PRO A 1 438 ? -7.919 17.947 21.001 1.00 88.56 438 PRO A C 1
ATOM 3635 O O . PRO A 1 438 ? -7.876 19.102 21.416 1.00 88.56 438 PRO A O 1
ATOM 3638 N N . SER A 1 439 ? -6.924 17.423 20.282 1.00 86.75 439 SER A N 1
ATOM 3639 C CA . SER A 1 439 ? -5.761 18.220 19.880 1.00 86.75 439 SER A CA 1
ATOM 3640 C C . SER A 1 439 ? -6.142 19.280 18.842 1.00 86.75 439 SER A C 1
ATOM 3642 O O . SER A 1 439 ? -7.072 19.080 18.058 1.00 86.75 439 SER A O 1
ATOM 3644 N N . THR A 1 440 ? -5.371 20.368 18.756 1.00 85.25 440 THR A N 1
ATOM 3645 C CA . THR A 1 440 ? -5.546 21.416 17.731 1.00 85.25 440 THR A CA 1
ATOM 3646 C C . THR A 1 440 ? -5.638 20.845 16.315 1.00 85.25 440 THR A C 1
ATOM 3648 O O . THR A 1 440 ? -6.511 21.233 15.541 1.00 85.25 440 THR A O 1
ATOM 3651 N N . ASN A 1 441 ? -4.804 19.853 15.988 1.00 80.81 441 ASN A N 1
ATOM 3652 C CA . ASN A 1 441 ? -4.854 19.183 14.687 1.00 80.81 441 ASN A CA 1
ATOM 3653 C C . ASN A 1 441 ? -6.172 18.429 14.470 1.00 80.81 441 ASN A C 1
ATOM 3655 O O . ASN A 1 441 ? -6.714 18.460 13.368 1.00 80.81 441 ASN A O 1
ATOM 3659 N N . LYS A 1 442 ? -6.711 17.771 15.503 1.00 85.44 442 LYS A N 1
ATOM 3660 C CA . LYS A 1 442 ? -7.979 17.040 15.402 1.00 85.44 442 LYS A CA 1
ATOM 3661 C C . LYS A 1 442 ? -9.161 17.988 15.209 1.00 85.44 442 LYS A C 1
ATOM 3663 O O . LYS A 1 442 ? -10.024 17.721 14.380 1.00 85.44 442 LYS A O 1
ATOM 3668 N N . VAL A 1 443 ? -9.164 19.115 15.919 1.00 91.00 443 VAL A N 1
ATOM 3669 C CA . VAL A 1 443 ? -10.154 20.185 15.727 1.00 91.00 443 VAL A CA 1
ATOM 3670 C C . VAL A 1 443 ? -10.083 20.715 14.293 1.00 91.00 443 VAL A C 1
ATOM 3672 O O . VAL A 1 443 ? -11.112 20.787 13.625 1.00 91.00 443 VAL A O 1
ATOM 3675 N N . LYS A 1 444 ? -8.874 20.998 13.784 1.00 86.69 444 LYS A N 1
ATOM 3676 C CA . LYS A 1 444 ? -8.672 21.434 12.395 1.00 86.69 444 LYS A CA 1
ATOM 3677 C C . LYS A 1 444 ? -9.231 20.425 11.388 1.00 86.69 444 LYS A C 1
ATOM 3679 O O . LYS A 1 444 ? -9.943 20.828 10.479 1.00 86.69 444 LYS A O 1
ATOM 3684 N N . GLN A 1 445 ? -8.978 19.129 11.579 1.00 84.25 445 GLN A N 1
ATOM 3685 C CA . GLN A 1 445 ? -9.515 18.081 10.702 1.00 84.25 445 GLN A CA 1
ATOM 3686 C C . GLN A 1 445 ? -11.050 18.092 10.637 1.00 84.25 445 GLN A C 1
ATOM 3688 O O . GLN A 1 445 ? -11.605 17.914 9.560 1.00 84.25 445 GLN A O 1
ATOM 3693 N N . PHE A 1 446 ? -11.737 18.314 11.763 1.00 90.81 446 PHE A N 1
ATOM 3694 C CA . PHE A 1 446 ? -13.202 18.418 11.791 1.00 90.81 446 PHE A CA 1
ATOM 3695 C C . PHE A 1 446 ? -13.719 19.675 11.100 1.00 90.81 446 PHE A C 1
ATOM 3697 O O . PHE A 1 446 ? -14.696 19.595 10.365 1.00 90.81 446 PHE A O 1
ATOM 3704 N N . LEU A 1 447 ? -13.048 20.813 11.274 1.00 90.50 447 LEU A N 1
ATOM 3705 C CA . LEU A 1 447 ? -13.402 22.042 10.564 1.00 90.50 447 LEU A CA 1
ATOM 3706 C C . LEU A 1 447 ? -13.192 21.903 9.049 1.00 90.50 447 LEU A C 1
ATOM 3708 O O . LEU A 1 447 ? -14.069 22.276 8.276 1.00 90.50 447 LEU A O 1
ATOM 3712 N N . ASP A 1 448 ? -12.075 21.303 8.630 1.00 84.62 448 ASP A N 1
ATOM 3713 C CA . ASP A 1 448 ? -11.762 21.034 7.221 1.00 84.62 448 ASP A CA 1
ATOM 3714 C C . ASP A 1 448 ? -12.700 19.970 6.603 1.00 84.62 448 ASP A C 1
ATOM 3716 O O . ASP A 1 448 ? -12.817 19.885 5.383 1.00 84.62 448 ASP A O 1
ATOM 3720 N N . ALA A 1 449 ? -13.381 19.163 7.426 1.00 87.12 449 ALA A N 1
ATOM 3721 C CA . ALA A 1 449 ? -14.342 18.149 6.991 1.00 87.12 449 ALA A CA 1
ATOM 3722 C C . ALA A 1 449 ? -15.790 18.667 6.884 1.00 87.12 449 ALA A C 1
ATOM 3724 O O . ALA A 1 449 ? -16.681 17.901 6.505 1.00 87.12 449 ALA A O 1
ATOM 3725 N N . ILE A 1 450 ? -16.052 19.939 7.212 1.00 90.81 450 ILE A N 1
ATOM 3726 C CA . ILE A 1 450 ? -17.380 20.537 7.038 1.00 90.81 450 ILE A CA 1
ATOM 3727 C C . ILE A 1 450 ? -17.750 20.515 5.540 1.00 90.81 450 ILE A C 1
ATOM 3729 O O . ILE A 1 450 ? -16.960 20.978 4.717 1.00 90.81 450 ILE A O 1
ATOM 3733 N N . PRO A 1 451 ? -18.943 20.011 5.158 1.00 88.50 451 PRO A N 1
ATOM 3734 C CA . PRO A 1 451 ? -19.343 19.919 3.756 1.00 88.50 451 PRO A CA 1
ATOM 3735 C C . PRO A 1 451 ? -19.307 21.258 3.010 1.00 88.50 451 PRO A C 1
ATOM 3737 O O . PRO A 1 451 ? -19.867 22.251 3.471 1.00 88.50 451 PRO A O 1
ATOM 3740 N N . GLU A 1 452 ? -18.773 21.258 1.786 1.00 85.56 452 GLU A N 1
ATOM 3741 C CA . GLU A 1 452 ? -18.619 22.461 0.947 1.00 85.56 452 GLU A CA 1
ATOM 3742 C C . GLU A 1 452 ? -19.941 23.155 0.563 1.00 85.56 452 GLU A C 1
ATOM 3744 O O . GLU A 1 452 ? -19.926 24.279 0.045 1.00 85.56 452 GLU A O 1
ATOM 3749 N N . LYS A 1 453 ? -21.094 22.508 0.807 1.00 89.38 453 LYS A N 1
ATOM 3750 C CA . LYS A 1 453 ? -22.427 23.121 0.665 1.00 89.38 453 LYS A CA 1
ATOM 3751 C C . LYS A 1 453 ? -22.642 24.281 1.644 1.00 89.38 453 LYS A C 1
ATOM 3753 O O . LYS A 1 453 ? -23.437 25.172 1.360 1.00 89.38 453 LYS A O 1
ATOM 3758 N N . TYR A 1 454 ? -21.922 24.293 2.766 1.00 91.38 454 TYR A N 1
ATOM 3759 C CA . TYR A 1 454 ? -21.979 25.353 3.765 1.00 91.38 454 TYR A CA 1
ATOM 3760 C C . TYR A 1 454 ? -21.064 26.511 3.378 1.00 91.38 454 TYR A C 1
ATOM 3762 O O . TYR A 1 454 ? -19.864 26.492 3.638 1.00 91.38 454 TYR A O 1
ATOM 3770 N N . LYS A 1 455 ? -21.634 27.531 2.729 1.00 84.00 455 LYS A N 1
ATOM 3771 C CA . LYS A 1 455 ? -20.864 28.668 2.189 1.00 84.00 455 LYS A CA 1
ATOM 3772 C C . LYS A 1 455 ? -20.545 29.749 3.220 1.00 84.00 455 LYS A C 1
ATOM 3774 O O . LYS A 1 455 ? -19.620 30.527 3.018 1.00 84.00 455 LYS A O 1
ATOM 3779 N N . LEU A 1 456 ? -21.300 29.789 4.315 1.00 89.62 456 LEU A N 1
ATOM 3780 C CA . LEU A 1 456 ? -21.078 30.686 5.445 1.00 89.62 456 LEU A CA 1
ATOM 3781 C C . LEU A 1 456 ? -21.053 29.858 6.730 1.00 89.62 456 LEU A C 1
ATOM 3783 O O . LEU A 1 456 ? -21.916 29.003 6.936 1.00 89.62 456 LEU A O 1
ATOM 3787 N N . ILE A 1 457 ? -20.049 30.096 7.573 1.00 91.56 457 ILE A N 1
ATOM 3788 C CA . ILE A 1 457 ? -19.843 29.370 8.826 1.00 91.56 457 ILE A CA 1
ATOM 3789 C C . ILE A 1 457 ? -19.539 30.395 9.917 1.00 91.56 457 ILE A C 1
ATOM 3791 O O . ILE A 1 457 ? 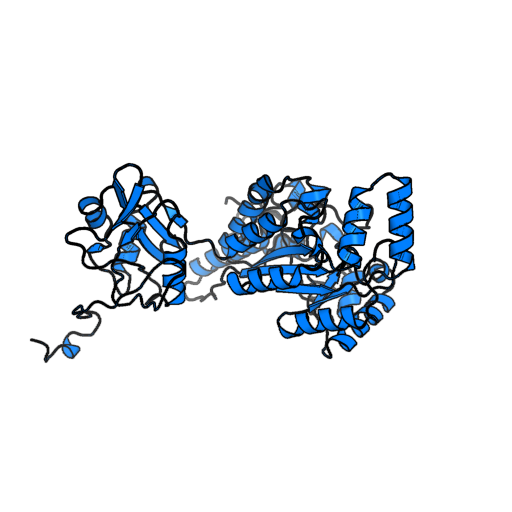-18.484 31.028 9.899 1.00 91.56 457 ILE A O 1
ATOM 3795 N N . GLU A 1 458 ? -20.451 30.538 10.875 1.00 92.31 458 GLU A N 1
ATOM 3796 C CA . GLU A 1 458 ? -20.248 31.339 12.083 1.00 92.31 458 GLU A CA 1
ATOM 3797 C C . GLU A 1 458 ? -20.626 30.512 13.314 1.00 92.31 458 GLU A C 1
ATOM 3799 O O . GLU A 1 458 ? -21.801 30.335 13.630 1.00 92.31 458 GLU A O 1
ATOM 3804 N N . ILE A 1 459 ? -19.619 29.979 14.004 1.00 93.12 459 ILE A N 1
ATOM 3805 C CA . ILE A 1 459 ? -19.788 29.095 15.163 1.00 93.12 459 ILE A CA 1
ATOM 3806 C C . ILE A 1 459 ? -18.788 29.450 16.263 1.00 93.12 459 ILE A C 1
ATOM 3808 O O . ILE A 1 459 ? -17.686 29.927 15.987 1.00 93.12 459 ILE A O 1
ATOM 3812 N N . ASN A 1 460 ? -19.149 29.165 17.513 1.00 94.00 460 ASN A N 1
ATOM 3813 C CA . ASN A 1 460 ? -18.259 29.283 18.662 1.00 94.00 460 ASN A CA 1
ATOM 3814 C C . ASN A 1 460 ? -17.818 27.886 19.114 1.00 94.00 460 ASN A C 1
ATOM 3816 O O . ASN A 1 460 ? -18.647 27.040 19.452 1.00 94.00 460 ASN A O 1
ATOM 3820 N N . LEU A 1 461 ? -16.509 27.648 19.153 1.00 93.69 461 LEU A N 1
ATOM 3821 C CA . LEU A 1 461 ? -15.945 26.396 19.659 1.00 93.69 461 LEU A CA 1
ATOM 3822 C C . LEU A 1 461 ? -15.841 26.427 21.189 1.00 93.69 461 LEU A C 1
ATOM 3824 O O . LEU A 1 461 ? -15.643 27.492 21.776 1.00 93.69 461 LEU A O 1
ATOM 3828 N N . ASN A 1 462 ? -15.975 25.263 21.829 1.00 92.50 462 ASN A N 1
ATOM 3829 C CA . ASN A 1 462 ? -15.821 25.141 23.277 1.00 92.50 462 ASN A CA 1
ATOM 3830 C C . ASN A 1 462 ? -14.390 25.448 23.741 1.00 92.50 462 ASN A C 1
ATOM 3832 O O . ASN A 1 462 ? -13.442 25.464 22.954 1.00 92.50 462 ASN A O 1
ATOM 3836 N N . THR A 1 463 ? -14.227 25.663 25.047 1.00 90.19 463 THR A N 1
ATOM 3837 C CA . THR A 1 463 ? -12.974 26.150 25.636 1.00 90.19 463 THR A CA 1
ATOM 3838 C C . THR A 1 463 ? -11.757 25.253 25.429 1.00 90.19 463 THR A C 1
ATOM 3840 O O . THR A 1 463 ? -10.645 25.768 25.499 1.00 90.19 463 THR A O 1
ATOM 3843 N N . SER A 1 464 ? -11.933 23.961 25.135 1.00 88.12 464 SER A N 1
ATOM 3844 C CA . SER A 1 464 ? -10.817 23.048 24.838 1.00 88.12 464 SER A CA 1
ATOM 3845 C C . SER A 1 464 ? -10.385 23.032 23.370 1.00 88.12 464 SER A C 1
ATOM 3847 O O . SER A 1 464 ? -9.336 22.490 23.025 1.00 88.12 464 SER A O 1
ATOM 3849 N N . ASN A 1 465 ? -11.206 23.571 22.471 1.00 92.38 465 ASN A N 1
ATOM 3850 C CA . ASN A 1 465 ? -11.001 23.474 21.032 1.00 92.38 465 ASN A CA 1
ATOM 3851 C C . ASN A 1 465 ? -10.123 24.627 20.523 1.00 92.38 465 ASN A C 1
ATOM 3853 O O . ASN A 1 465 ? -10.595 25.570 19.886 1.00 92.38 465 ASN A O 1
ATOM 3857 N N . HIS A 1 466 ? -8.826 24.556 20.817 1.00 85.38 466 HIS A N 1
ATOM 3858 C CA . HIS A 1 466 ? -7.862 25.594 20.449 1.00 85.38 466 HIS A CA 1
ATOM 3859 C C . HIS A 1 466 ? -7.414 25.490 18.990 1.00 85.38 466 HIS A C 1
ATOM 3861 O O . HIS A 1 466 ? -6.927 24.440 18.562 1.00 85.38 466 HIS A O 1
ATOM 3867 N N . ILE A 1 467 ? -7.505 26.600 18.254 1.00 84.00 467 ILE A N 1
ATOM 3868 C CA . ILE A 1 467 ? -6.989 26.735 16.891 1.00 84.00 467 ILE A CA 1
ATOM 3869 C C . ILE A 1 467 ? -6.610 28.192 16.599 1.00 84.00 467 ILE A C 1
ATOM 3871 O O . ILE A 1 467 ? -7.303 29.109 17.037 1.00 84.00 467 ILE A O 1
ATOM 3875 N N . ASP A 1 468 ? -5.521 28.398 15.858 1.00 73.44 468 ASP A N 1
ATOM 3876 C CA . ASP A 1 468 ? -5.056 29.739 15.472 1.00 73.44 468 ASP A CA 1
ATOM 3877 C C . ASP A 1 468 ? -5.597 30.163 14.098 1.00 73.44 468 ASP A C 1
ATOM 3879 O O . ASP A 1 468 ? -5.935 31.325 13.885 1.00 73.44 468 ASP A O 1
ATOM 3883 N N . ALA A 1 469 ? -5.724 29.206 13.174 1.00 66.81 469 ALA A N 1
ATOM 3884 C CA . ALA A 1 469 ? -6.329 29.382 11.857 1.00 66.81 469 ALA A CA 1
ATOM 3885 C C . ALA A 1 469 ? -6.721 28.023 11.247 1.00 66.81 469 ALA A C 1
ATOM 3887 O O . ALA A 1 469 ? -6.124 26.990 11.561 1.00 66.81 469 ALA A O 1
ATOM 3888 N N . PHE A 1 470 ? -7.686 28.030 10.328 1.00 68.50 470 PHE A N 1
ATOM 3889 C CA . PHE A 1 470 ? -7.993 26.899 9.443 1.00 68.50 470 PHE A CA 1
ATOM 3890 C C . PHE A 1 470 ? -8.198 27.402 8.010 1.00 68.50 470 PHE A C 1
ATOM 3892 O O . PHE A 1 470 ? -8.299 28.608 7.790 1.00 68.50 470 PHE A O 1
ATOM 3899 N N . ASN A 1 471 ? -8.194 26.492 7.032 1.00 58.41 471 ASN A N 1
ATOM 3900 C CA . ASN A 1 471 ? -7.876 26.812 5.633 1.00 58.41 471 ASN A CA 1
ATOM 3901 C C . ASN A 1 471 ? -8.807 27.854 4.972 1.00 58.41 471 ASN A C 1
ATOM 3903 O O . ASN A 1 471 ? -8.419 28.450 3.972 1.00 58.41 471 ASN A O 1
ATOM 3907 N N . THR A 1 472 ? -10.012 28.086 5.505 1.00 60.00 472 THR A N 1
ATOM 3908 C CA . THR A 1 472 ? -11.059 28.903 4.866 1.00 60.00 472 THR A CA 1
ATOM 3909 C C . THR A 1 472 ? -11.647 30.012 5.750 1.00 60.00 472 THR A C 1
ATOM 3911 O O . THR A 1 472 ? -12.596 30.671 5.327 1.00 60.00 472 THR A O 1
ATOM 3914 N N . GLY A 1 473 ? -11.116 30.267 6.956 1.00 71.19 473 GLY A N 1
ATOM 3915 C CA . GLY A 1 473 ? -11.776 31.160 7.921 1.00 71.19 473 GLY A CA 1
ATOM 3916 C C . GLY A 1 473 ? -10.855 31.950 8.851 1.00 71.19 473 GLY A C 1
ATOM 3917 O O . GLY A 1 473 ? -9.673 31.651 9.011 1.00 71.19 473 GLY A O 1
ATOM 3918 N N . LYS A 1 474 ? -11.424 32.981 9.492 1.00 81.06 474 LYS A N 1
ATOM 3919 C CA . LYS A 1 474 ? -10.773 33.760 10.558 1.00 81.06 474 LYS A CA 1
ATOM 3920 C C . LYS A 1 474 ? -11.189 33.219 11.921 1.00 81.06 474 LYS A C 1
ATOM 3922 O O . LYS A 1 474 ? -12.360 32.919 12.133 1.00 81.06 474 LYS A O 1
ATOM 3927 N N . VAL A 1 475 ? -10.247 33.161 12.856 1.00 85.38 475 VAL A N 1
ATOM 3928 C CA . VAL A 1 475 ? -10.509 32.770 14.245 1.00 85.38 475 VAL A CA 1
ATOM 3929 C C . VAL A 1 475 ? -10.346 33.993 15.140 1.00 85.38 475 VAL A C 1
ATOM 3931 O O . VAL A 1 475 ? -9.354 34.713 15.053 1.00 85.38 475 VAL A O 1
ATOM 3934 N N . SER A 1 476 ? -11.325 34.238 16.010 1.00 87.38 476 SER A N 1
ATOM 3935 C CA . SER A 1 476 ? -11.279 35.314 17.003 1.00 87.38 476 SER A CA 1
ATOM 3936 C C . SER A 1 476 ? -11.472 34.746 18.402 1.00 87.38 476 SER A C 1
ATOM 3938 O O . SER A 1 476 ? -12.407 33.977 18.630 1.00 87.38 476 SER A O 1
ATOM 3940 N N . LYS A 1 477 ? -10.636 35.158 19.359 1.00 87.38 477 LYS A N 1
ATOM 3941 C CA . LYS A 1 477 ? -10.796 34.759 20.762 1.00 87.38 477 LYS A CA 1
ATOM 3942 C C . LYS A 1 477 ? -11.976 35.502 21.389 1.00 87.38 477 LYS A C 1
ATOM 3944 O O . LYS A 1 477 ? -12.029 36.729 21.348 1.00 87.38 477 LYS A O 1
ATOM 3949 N N . ARG A 1 478 ? -12.895 34.760 22.009 1.00 87.31 478 ARG A N 1
ATOM 3950 C CA . ARG A 1 478 ? -13.968 35.307 22.854 1.00 87.31 478 ARG A CA 1
ATOM 3951 C C . ARG A 1 478 ? -13.663 35.028 24.325 1.00 87.31 478 ARG A C 1
ATOM 3953 O O . ARG A 1 478 ? -12.946 34.082 24.642 1.00 87.31 478 ARG A O 1
ATOM 3960 N N . ARG A 1 479 ? -14.185 35.867 25.223 1.00 85.50 479 ARG A N 1
ATOM 3961 C CA . ARG A 1 479 ? -14.072 35.659 26.674 1.00 85.50 479 ARG A CA 1
ATOM 3962 C C . ARG A 1 479 ? -15.295 34.899 27.171 1.00 85.50 479 ARG A C 1
ATOM 3964 O O . ARG A 1 479 ? -16.420 35.273 26.853 1.00 85.50 479 ARG A O 1
ATOM 3971 N N . THR A 1 480 ? -15.061 33.860 27.958 1.00 85.62 480 THR A N 1
ATOM 3972 C CA . THR A 1 480 ? -16.094 33.132 28.696 1.00 85.62 480 THR A C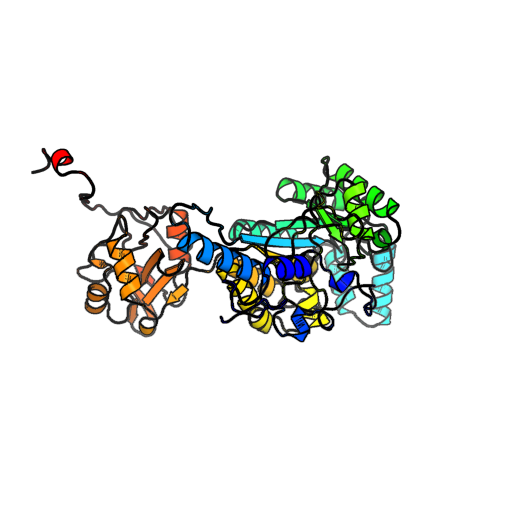A 1
ATOM 3973 C C . THR A 1 480 ? -15.557 32.767 30.077 1.00 85.62 480 THR A C 1
ATOM 3975 O O . THR A 1 480 ? -14.341 32.721 30.273 1.00 85.62 480 THR A O 1
ATOM 3978 N N . HIS A 1 481 ? -16.454 32.534 31.030 1.00 82.50 481 HIS A N 1
ATOM 3979 C CA . HIS A 1 481 ? -16.109 32.055 32.363 1.00 82.50 481 HIS A CA 1
ATOM 3980 C C . HIS A 1 481 ? -16.458 30.573 32.426 1.00 82.50 481 HIS A C 1
ATOM 3982 O O . HIS A 1 481 ? -17.622 30.205 32.290 1.00 82.50 481 HIS A O 1
ATOM 3988 N N . HIS A 1 482 ? -15.446 29.727 32.602 1.00 79.38 482 HIS A N 1
ATOM 3989 C CA . HIS A 1 482 ? -15.624 28.284 32.689 1.00 79.38 482 HIS A CA 1
ATOM 3990 C C . HIS A 1 482 ? -15.152 27.799 34.059 1.00 79.38 482 HIS A C 1
ATOM 3992 O O . HIS A 1 482 ? -13.970 27.886 34.390 1.00 79.38 482 HIS A O 1
ATOM 3998 N N . LEU A 1 483 ? -16.093 27.278 34.847 1.00 77.56 483 LEU A N 1
ATOM 3999 C CA . LEU A 1 483 ? -15.801 26.543 36.068 1.00 77.56 483 LEU A CA 1
ATOM 4000 C C . LEU A 1 483 ? -15.865 25.047 35.760 1.00 77.56 483 LEU A C 1
ATOM 4002 O O . LEU A 1 483 ? -16.944 24.477 35.626 1.00 77.56 483 LEU A O 1
ATOM 4006 N N . SER A 1 484 ? -14.703 24.407 35.649 1.00 73.38 484 SER A N 1
ATOM 4007 C CA . SER A 1 484 ? -14.641 22.946 35.578 1.00 73.38 484 SER A CA 1
ATOM 4008 C C . SER A 1 484 ? -15.200 22.370 36.875 1.00 73.38 484 SER A C 1
ATOM 4010 O O . SER A 1 484 ? -14.774 22.822 37.931 1.00 73.38 484 SER A O 1
ATOM 4012 N N . LEU A 1 485 ? -16.093 21.378 36.813 1.00 72.88 485 LEU A N 1
ATOM 4013 C CA . LEU A 1 485 ? -16.664 20.670 37.978 1.00 72.88 485 LEU A CA 1
ATOM 4014 C C . LEU A 1 485 ? -16.014 19.293 38.215 1.00 72.88 485 LEU A C 1
ATOM 4016 O O . LEU A 1 485 ? -16.600 18.406 38.825 1.00 72.88 485 LEU A O 1
ATOM 4020 N N . ARG A 1 486 ? -14.814 19.084 37.667 1.00 68.88 486 ARG A N 1
ATOM 4021 C CA . ARG A 1 486 ? -14.109 17.791 37.692 1.00 68.88 486 ARG A CA 1
ATOM 4022 C C . ARG A 1 486 ? -13.194 17.604 38.894 1.00 68.88 486 ARG A C 1
ATOM 4024 O O . ARG A 1 486 ? -12.678 16.506 39.083 1.00 68.88 486 ARG A O 1
ATOM 4031 N N . LYS A 1 487 ? -12.912 18.665 39.653 1.00 67.50 487 LYS A N 1
ATOM 4032 C CA . LYS A 1 487 ? -12.075 18.556 40.850 1.00 67.50 487 LYS A CA 1
ATOM 4033 C C . LYS A 1 487 ? -12.937 18.090 42.035 1.00 67.50 487 LYS A C 1
ATOM 4035 O O . LYS A 1 487 ? -14.151 18.291 42.013 1.00 67.50 487 LYS A O 1
ATOM 4040 N N . PRO A 1 488 ? -12.340 17.476 43.069 1.00 68.81 488 PRO A N 1
ATOM 4041 C CA . PRO A 1 488 ? -13.023 17.254 44.338 1.00 68.81 488 PRO A CA 1
ATOM 4042 C C . PRO A 1 488 ? -13.548 18.573 44.909 1.00 68.81 488 PRO A C 1
ATOM 4044 O O . PRO A 1 488 ? -12.932 19.624 44.711 1.00 68.81 488 PRO A O 1
ATOM 4047 N N . ILE A 1 489 ? -14.666 18.512 45.634 1.00 67.94 489 ILE A N 1
ATOM 4048 C CA . ILE A 1 489 ? -15.360 19.694 46.170 1.00 67.94 489 ILE A CA 1
ATOM 4049 C C . ILE A 1 489 ? -14.439 20.554 47.060 1.00 67.94 489 ILE A C 1
ATOM 4051 O O . ILE A 1 489 ? -14.517 21.781 47.052 1.00 67.94 489 ILE A O 1
ATOM 4055 N N . GLU A 1 490 ? -13.484 19.907 47.731 1.00 68.88 490 GLU A N 1
ATOM 4056 C CA . GLU A 1 490 ? -12.442 20.507 48.574 1.00 68.88 490 GLU A CA 1
ATOM 4057 C C . GLU A 1 490 ? -11.547 21.501 47.808 1.00 68.88 490 GLU A C 1
ATOM 4059 O O . GLU A 1 490 ? -11.053 22.471 48.380 1.00 68.88 490 GLU A O 1
ATOM 4064 N N . GLY A 1 491 ? -11.386 21.320 46.492 1.00 59.81 491 GLY A N 1
ATOM 4065 C CA . GLY A 1 491 ? -10.610 22.207 45.623 1.00 59.81 491 GLY A CA 1
ATOM 4066 C C . GLY A 1 491 ? -11.303 23.527 45.261 1.00 59.81 491 GLY A C 1
ATOM 4067 O O . GLY A 1 491 ? -10.670 24.376 44.631 1.00 59.81 491 GLY A O 1
ATOM 4068 N N . TYR A 1 492 ? -12.574 23.713 45.638 1.00 65.56 492 TYR A N 1
ATOM 4069 C CA . TYR A 1 492 ? -13.366 24.918 45.342 1.00 65.56 492 TYR A CA 1
ATOM 4070 C C . TYR A 1 492 ? -13.624 25.802 46.568 1.00 65.56 492 TYR A C 1
ATOM 4072 O O . TYR A 1 492 ? -14.338 26.797 46.455 1.00 65.56 492 TYR A O 1
ATOM 4080 N N . GLY A 1 493 ? -13.023 25.489 47.723 1.00 56.19 493 GLY A N 1
ATOM 4081 C CA . GLY A 1 493 ? -13.296 26.107 49.032 1.00 56.19 493 GLY A CA 1
ATOM 4082 C C . GLY A 1 493 ? -12.979 27.603 49.208 1.00 56.19 493 GLY A C 1
ATOM 4083 O O . GLY A 1 493 ? -12.868 28.057 50.341 1.00 56.19 493 GLY A O 1
ATOM 4084 N N . LYS A 1 494 ? -12.816 28.377 48.129 1.00 57.28 494 LYS A N 1
ATOM 4085 C CA . LYS A 1 494 ? -12.711 29.851 48.150 1.00 57.28 494 LYS A CA 1
ATOM 4086 C C . LYS A 1 494 ? -13.407 30.544 46.964 1.00 57.28 494 LYS A C 1
ATOM 4088 O O . LYS A 1 494 ? -13.090 31.692 46.671 1.00 57.28 494 LYS A O 1
ATOM 4093 N N . LEU A 1 495 ? -14.285 29.852 46.232 1.00 57.72 495 LEU A N 1
ATOM 4094 C CA . LEU A 1 495 ? -14.926 30.388 45.017 1.00 57.72 495 LEU A CA 1
ATOM 4095 C C . LEU A 1 495 ? -16.380 30.852 45.200 1.00 57.72 495 LEU A C 1
ATOM 4097 O O . LEU A 1 495 ? -17.015 31.206 44.210 1.00 57.72 495 LEU A O 1
ATOM 4101 N N . PHE A 1 496 ? -16.874 30.903 46.437 1.00 49.97 496 PHE A N 1
ATOM 4102 C CA . PHE A 1 496 ? -18.170 31.485 46.784 1.00 49.97 496 PHE A CA 1
ATOM 4103 C C . PHE A 1 496 ? -18.041 32.409 47.985 1.00 49.97 496 PHE A C 1
ATOM 4105 O O . PHE A 1 496 ? -17.264 32.052 48.903 1.00 49.97 496 PHE A O 1
#